Protein AF-A0A0R1K693-F1 (afdb_monomer)

pLDDT: mean 78.51, std 21.79, range [21.73, 98.44]

InterPro domains:
  IPR001525 C-5 cytosine methyltransferase [PF00145] (1-190)
  IPR001525 C-5 cytosine methyltransferase [PR00105] (2-18)
  IPR001525 C-5 cytosine methyltransferase [PR00105] (108-122)
  IPR001525 C-5 cytosine methyltransferase [PR00105] (150-163)
  IPR001525 C-5 cytosine methyltransferase [PS51679] (1-258)
  IPR001525 C-5 cytosine methyltransferase [TIGR00675] (5-199)
  IPR018117 DNA methylase, C-5 cytosine-specific, active site [PS00094] (70-82)
  IPR029063 S-adenosyl-L-methionine-dependent methyltransferase superfamily [G3DSA:3.40.50.150] (1-200)
  IPR029063 S-adenosyl-L-methionine-dependent methyltransferase superfamily [G3DSA:3.40.50.150] (249-415)
  IPR029063 S-adenosyl-L-methionine-dependent methyltransferase superfamily [SSF53335] (1-253)
  IPR029063 S-adenosyl-L-methionine-dependent methyltransferase superfamily [SSF53335] (250-417)
  IPR050750 Cytosine-specific C5-methyltransferase [PTHR46098] (3-169)

Foldseek 3Di:
DEEEEECCLLNLQVVLCVVLVYHHQEYEHADPQSVVNCCQPVPPRYYHYDLLPDDQVSCVVSVHHLQPHQEYEYAQDDDPPDPPDDDDPDPDPRRCLVSSLVRCLRSVHQKYKYKYQPCCVVPCVVVSCVSCVVSQKDKDKDWFFPVLLPDPGGRTMIMIMIGNLDRDDPDDDDDDDDDDDDDDDDDDDDDDDPPDCPVLVVVSVVPNDDDPDDPDPDDDPDRPHDPDPSVVVSVVSRDNSSRCNSVSNVVVVVVVLVVLVLQAQEEEQDCFQVPVDPPSPPSNYFYEHLDADWDQDPVRDIGGDDGPDHDQLLDDSAAFASHQEYEAQAAAAQDDDCNDPSCNRHNHADPVCNLVSLQSNLVSRLRNHHAFRKYKYKYAPPPPHVVVVCVSNVDAFPDWDDPDRIIIGMHTRHDPPD

Nearest PDB structures (foldseek):
  3ubt-assembly3_B  TM=8.313E-01  e=1.968E-13  Haemophilus aegyptius
  4h0n-assembly4_D  TM=7.756E-01  e=4.063E-13  Spodoptera frugiperda
  6w8w-assembly1_B  TM=8.289E-01  e=5.752E-11  Mus musculus
  3qv2-assembly1_A  TM=6.532E-01  e=7.271E-10  Entamoeba histolytica
  7wmc-assembly1_A  TM=5.570E-01  e=5.760E-03  Homo sapiens

Sequence (418 aa):
MNSLELFAGIGGIALAEQMAGINVIALSEMAEFPVKVLKKNFKGVPILPDVTKIDKESLRKVGVDPESIDIISGGFPCQPFSIAGKQKGTEDDRDLWPEMFRIIKEIRPDWVVGENVANFANMELDRTLSDLESIGYEARTFILPALAIGTLHKRQRTFIVANSNRKRWGGVDQGCEERCIGEFTQSFENETRQTRWNDANDILSSGARVLASSSSRIQRNDNGLSEGVDRLKALGNAVVPQQVLPIFELIVEIENVDSKENEKTILDVCCGSRMFWYDKNNKDTLFIDNRKLETTLSDGRRLIVNPNRLADFRHLPFRDESFYMVVFDPPHLINAGSNSWLAQKYGVLDEDTWKQDLKSGFDECMRVLKPHGTLIFKWNTEQISMAKIWKVFCQEPLFGDGRSKTRWSVFMKEKNDD

Radius of gyration: 26.68 Å; Cα contacts (8 Å, |Δi|>4): 659; chains: 1; bounding box: 69×46×74 Å

Secondary structure (DSSP, 8-state):
-EEEEES-TTTHHHHHHHHTT-EEEEEE---HHHHHHHHHHSTT--EE--GGG--HHHHHHTT--GGG--EEEE-PPPP---TTS----S--TT--HHHHHHHHHHH--SEEEEEEEGGGGGTTHHHHHHHHHHTT-EEEEEEEEGGGGT-SS--EEEEEEEE-SS---SS--------------S--------SSSSHHHHHTTTS--S------------S-S--SHHHHHHHHHS--HHHHHHHHHHHHHHHHHHHHHHT--EEETT-TT-TT-SSTT-TTEEEEES--EEEE-TTS-EEEE--SEE-BTTB-SS-TT-EEEEEE-----SS--TTSHHHHHH----TTTHHHHHHHHHHHHHHHEEEEEEEEEEEETTTS-HHHHHHHHT---SEE-SSSSEEEEEEEPPP---

Solvent-accessible surface area (backbone atoms only — not comparable to full-atom values): 24390 Å² total; per-residue (Å²): 101,27,28,35,32,37,54,30,51,58,35,20,60,56,52,17,35,47,74,46,66,33,42,66,59,33,36,20,40,67,54,67,69,31,44,56,48,32,59,70,73,44,70,91,43,48,73,43,53,53,64,89,71,59,50,64,64,56,36,46,75,68,73,34,61,50,90,60,35,37,29,41,34,28,53,52,60,74,66,87,80,45,98,85,52,84,89,72,68,101,79,51,100,58,60,47,59,65,46,55,50,51,44,45,71,72,51,55,35,42,31,39,40,40,37,40,56,51,69,41,72,82,69,56,39,66,59,54,48,50,54,43,41,76,75,51,26,56,68,52,76,47,79,50,38,33,39,81,67,74,44,101,47,60,66,55,28,30,37,40,42,29,35,37,89,52,78,79,77,87,73,87,83,88,87,82,83,90,87,79,91,78,88,86,81,87,86,82,82,86,80,87,91,86,82,86,64,71,65,60,64,60,52,68,72,68,69,77,78,79,84,95,79,77,90,69,93,67,91,86,83,88,80,88,69,78,84,51,71,68,43,56,52,47,63,72,69,38,56,60,30,78,68,53,25,67,59,43,41,49,52,51,50,52,53,52,52,52,49,64,54,64,69,20,43,28,37,27,45,38,32,48,67,35,78,91,42,92,60,74,76,46,84,47,48,42,37,18,16,75,57,74,49,78,49,70,44,99,87,70,50,77,49,53,24,74,44,81,42,82,39,46,44,61,60,57,96,63,54,69,48,58,18,51,34,35,38,41,46,63,48,62,31,62,88,58,60,82,87,34,73,62,25,71,60,47,37,67,34,53,83,88,47,40,61,59,48,52,30,38,24,50,51,39,53,53,44,26,28,22,72,67,11,38,38,42,38,43,48,48,40,88,83,50,50,62,77,58,50,37,65,54,63,74,52,79,60,81,50,64,56,86,84,58,61,69,26,43,34,32,37,66,35,71,67,82,89,123

Organism: NCBI:txid1423775

Structure (mmCIF, N/CA/C/O backbone):
data_AF-A0A0R1K693-F1
#
_entry.id   AF-A0A0R1K693-F1
#
loop_
_atom_site.group_PDB
_atom_site.id
_atom_site.type_symbol
_atom_site.label_atom_id
_atom_site.label_alt_id
_atom_site.label_comp_id
_atom_site.label_asym_id
_atom_site.label_entity_id
_atom_site.label_seq_id
_atom_site.pdbx_PDB_ins_code
_atom_site.Cartn_x
_atom_site.Cartn_y
_atom_site.Cartn_z
_atom_site.occupancy
_atom_site.B_iso_or_equiv
_atom_site.auth_seq_id
_atom_site.auth_comp_id
_atom_site.auth_asym_id
_atom_site.auth_atom_id
_atom_site.pdbx_PDB_model_num
ATOM 1 N N . MET A 1 1 ? 3.672 -10.211 -6.442 1.00 92.88 1 MET A N 1
ATOM 2 C CA . MET A 1 1 ? 3.387 -9.018 -7.257 1.00 92.88 1 MET A CA 1
ATOM 3 C C . MET A 1 1 ? 3.912 -9.250 -8.662 1.00 92.88 1 MET A C 1
ATOM 5 O O . MET A 1 1 ? 4.966 -9.876 -8.777 1.00 92.88 1 MET A O 1
ATOM 9 N N . ASN A 1 2 ? 3.219 -8.769 -9.692 1.00 97.50 2 ASN A N 1
ATOM 10 C CA . ASN A 1 2 ? 3.660 -8.820 -11.085 1.00 97.50 2 ASN A CA 1
ATOM 11 C C . ASN A 1 2 ? 4.002 -7.423 -11.629 1.00 97.50 2 ASN A C 1
ATOM 13 O O . ASN A 1 2 ? 3.281 -6.466 -11.338 1.00 97.50 2 ASN A O 1
ATOM 17 N N . SER A 1 3 ? 5.045 -7.306 -12.455 1.00 98.31 3 SER A N 1
ATOM 18 C CA . SER A 1 3 ? 5.484 -6.031 -13.041 1.00 98.31 3 SER A CA 1
ATOM 19 C C . SER A 1 3 ? 5.513 -6.010 -14.574 1.00 98.31 3 SER A C 1
ATOM 21 O O . SER A 1 3 ? 5.766 -7.022 -15.237 1.00 98.31 3 SER A O 1
ATOM 23 N N . LEU A 1 4 ? 5.271 -4.815 -15.120 1.00 98.31 4 LEU A N 1
ATOM 24 C CA . LEU A 1 4 ? 5.517 -4.426 -16.509 1.00 98.31 4 LEU A CA 1
ATOM 25 C C . LEU A 1 4 ? 6.572 -3.304 -16.526 1.00 98.31 4 LEU A C 1
ATOM 27 O O . LEU A 1 4 ? 6.279 -2.189 -16.093 1.00 98.31 4 LEU A O 1
ATOM 31 N N . GLU A 1 5 ? 7.771 -3.579 -17.052 1.00 97.88 5 GLU A N 1
ATOM 32 C CA . GLU A 1 5 ? 8.812 -2.551 -17.247 1.00 97.88 5 GLU A CA 1
ATOM 33 C C . GLU A 1 5 ? 8.681 -1.934 -18.648 1.00 97.88 5 GLU A C 1
ATOM 35 O O . GLU A 1 5 ? 8.825 -2.613 -19.670 1.00 97.88 5 GLU A O 1
ATOM 40 N N . LEU A 1 6 ? 8.435 -0.629 -18.703 1.00 97.00 6 LEU A N 1
ATOM 41 C CA . LEU A 1 6 ? 8.480 0.190 -19.908 1.00 97.00 6 LEU A CA 1
ATOM 42 C C . LEU A 1 6 ? 9.874 0.799 -20.084 1.00 97.00 6 LEU A C 1
ATOM 44 O O . LEU A 1 6 ? 10.553 1.107 -19.106 1.00 97.00 6 LEU A O 1
ATOM 48 N N . PHE A 1 7 ? 10.294 1.023 -21.333 1.00 94.44 7 PHE A N 1
ATOM 49 C CA . PHE A 1 7 ? 11.625 1.573 -21.645 1.00 94.44 7 PHE A CA 1
ATOM 50 C C . PHE A 1 7 ? 12.757 0.748 -21.011 1.00 94.44 7 PHE A C 1
ATOM 52 O O . PHE A 1 7 ? 13.697 1.292 -20.427 1.00 94.44 7 PHE A O 1
ATOM 59 N N . ALA A 1 8 ? 12.644 -0.580 -21.093 1.00 94.31 8 ALA A N 1
ATOM 60 C CA . ALA A 1 8 ? 13.423 -1.496 -20.266 1.00 94.31 8 ALA A CA 1
ATOM 61 C C . ALA A 1 8 ? 14.941 -1.412 -20.505 1.00 94.31 8 ALA A C 1
ATOM 63 O O . ALA A 1 8 ? 15.753 -1.819 -19.666 1.00 94.31 8 ALA A O 1
ATOM 64 N N . GLY A 1 9 ? 15.374 -0.915 -21.666 1.00 92.81 9 GLY A N 1
ATOM 65 C CA . GLY A 1 9 ? 16.767 -0.943 -22.066 1.00 92.81 9 GLY A CA 1
ATOM 66 C C . GLY A 1 9 ? 17.288 -2.373 -21.990 1.00 92.81 9 GLY A C 1
ATOM 67 O O . GLY A 1 9 ? 16.773 -3.286 -22.631 1.00 92.81 9 GLY A O 1
ATOM 68 N N . ILE A 1 10 ? 18.338 -2.581 -21.198 1.00 94.00 10 ILE A N 1
ATOM 69 C CA . ILE A 1 10 ? 18.919 -3.915 -20.973 1.00 94.00 10 ILE A CA 1
ATOM 70 C C . ILE A 1 10 ? 18.343 -4.644 -19.746 1.00 94.00 10 ILE A C 1
ATOM 72 O O . ILE A 1 10 ? 18.900 -5.670 -19.356 1.00 94.00 10 ILE A O 1
ATOM 76 N N . GLY A 1 11 ? 17.255 -4.138 -19.156 1.00 94.69 11 GLY A N 1
ATOM 77 C CA . GLY A 1 11 ? 16.524 -4.747 -18.038 1.00 94.69 11 GLY A CA 1
ATOM 78 C C . GLY A 1 11 ? 17.131 -4.426 -16.677 1.00 94.69 11 GLY A C 1
ATOM 79 O O . GLY A 1 11 ? 17.268 -5.304 -15.827 1.00 94.69 11 GLY A O 1
ATOM 80 N N . GLY A 1 12 ? 17.584 -3.183 -16.491 1.00 94.75 12 GLY A N 1
ATOM 81 C CA . GLY A 1 12 ? 18.197 -2.749 -15.234 1.00 94.75 12 GLY A CA 1
ATOM 82 C C . GLY A 1 12 ? 17.194 -2.712 -14.080 1.00 94.75 12 GLY A C 1
ATOM 83 O O . GLY A 1 12 ? 17.518 -3.163 -12.980 1.00 94.75 12 GLY A O 1
ATOM 84 N N . ILE A 1 13 ? 15.978 -2.218 -14.342 1.00 96.31 13 ILE A N 1
ATOM 85 C CA . ILE A 1 13 ? 14.901 -2.177 -13.350 1.00 96.31 13 ILE A CA 1
ATOM 86 C C . ILE A 1 13 ? 14.315 -3.583 -13.178 1.00 96.31 13 ILE A C 1
ATOM 88 O O . ILE A 1 13 ? 14.262 -4.048 -12.044 1.00 96.31 13 ILE A O 1
ATOM 92 N N . ALA A 1 14 ? 14.015 -4.319 -14.258 1.00 97.31 14 ALA A N 1
ATOM 93 C CA . ALA A 1 14 ? 13.520 -5.697 -14.148 1.00 97.31 14 ALA A CA 1
ATOM 94 C C . ALA A 1 14 ? 14.451 -6.626 -13.363 1.00 97.31 14 ALA A C 1
ATOM 96 O O . ALA A 1 14 ? 13.984 -7.489 -12.621 1.00 97.31 14 ALA A O 1
ATOM 97 N N . LEU A 1 15 ? 15.774 -6.469 -13.483 1.00 96.69 15 LEU A N 1
ATOM 98 C CA . LEU A 1 15 ? 16.701 -7.256 -12.671 1.00 96.69 15 LEU A CA 1
ATOM 99 C C . LEU A 1 15 ? 16.552 -6.934 -11.175 1.00 96.69 15 LEU A C 1
ATOM 101 O O . LEU A 1 15 ? 16.580 -7.847 -10.353 1.00 96.69 15 LEU A O 1
ATOM 105 N N . ALA A 1 16 ? 16.372 -5.661 -10.817 1.00 96.31 16 ALA A N 1
ATOM 106 C CA . ALA A 1 16 ? 16.121 -5.260 -9.435 1.00 96.31 16 ALA A CA 1
ATOM 107 C C . ALA A 1 16 ? 14.764 -5.775 -8.924 1.00 96.31 16 ALA A C 1
ATOM 109 O O . ALA A 1 16 ? 14.682 -6.263 -7.801 1.00 96.31 16 ALA A O 1
ATOM 110 N N . GLU A 1 17 ? 13.726 -5.742 -9.759 1.00 97.81 17 GLU A N 1
ATOM 111 C CA . GLU A 1 17 ? 12.410 -6.310 -9.448 1.00 97.81 17 GLU A CA 1
ATOM 112 C C . GLU A 1 17 ? 12.507 -7.816 -9.156 1.00 97.81 17 GLU A C 1
ATOM 114 O O . GLU A 1 17 ? 12.043 -8.274 -8.111 1.00 97.81 17 GLU A O 1
ATOM 119 N N . GLN A 1 18 ? 13.194 -8.584 -10.011 1.00 96.88 18 GLN A N 1
ATOM 120 C CA . GLN A 1 18 ? 13.424 -10.016 -9.780 1.00 96.88 18 GLN A CA 1
ATOM 121 C C . GLN A 1 18 ? 14.198 -10.284 -8.484 1.00 96.88 18 GLN A C 1
ATOM 123 O O . GLN A 1 18 ? 13.872 -11.221 -7.756 1.00 96.88 18 GLN A O 1
ATOM 128 N N . MET A 1 19 ? 15.212 -9.466 -8.178 1.00 95.75 19 MET A N 1
ATOM 129 C CA . MET A 1 19 ? 15.978 -9.567 -6.930 1.00 95.75 19 MET A CA 1
ATOM 130 C C . MET A 1 19 ? 15.112 -9.306 -5.688 1.00 95.75 19 MET A C 1
ATOM 132 O O . MET A 1 19 ? 15.318 -9.965 -4.673 1.00 95.75 19 MET A O 1
ATOM 136 N N . ALA A 1 20 ? 14.124 -8.411 -5.783 1.00 96.00 20 ALA A N 1
ATOM 137 C CA . ALA A 1 20 ? 13.140 -8.144 -4.730 1.00 96.00 20 ALA A CA 1
ATOM 138 C C . ALA A 1 20 ? 12.015 -9.201 -4.650 1.00 96.00 20 ALA A C 1
ATOM 140 O O . ALA A 1 20 ? 11.130 -9.101 -3.801 1.00 96.00 20 ALA A O 1
ATOM 141 N N . GLY A 1 21 ? 12.021 -10.218 -5.521 1.00 96.38 21 GLY A N 1
ATOM 142 C CA . GLY A 1 21 ? 10.988 -11.258 -5.570 1.00 96.38 21 GLY A CA 1
ATOM 143 C C . GLY A 1 21 ? 9.722 -10.866 -6.343 1.00 96.38 21 GLY A C 1
ATOM 144 O O . GLY A 1 21 ? 8.699 -11.543 -6.222 1.00 96.38 21 GLY A O 1
ATOM 145 N N . ILE A 1 22 ? 9.768 -9.795 -7.138 1.00 97.88 22 ILE A N 1
ATOM 146 C CA . ILE A 1 22 ? 8.680 -9.381 -8.031 1.00 97.88 22 ILE A CA 1
ATOM 147 C C . ILE A 1 22 ? 8.770 -10.180 -9.335 1.00 97.88 22 ILE A C 1
ATOM 149 O O . ILE A 1 22 ? 9.846 -10.393 -9.899 1.00 97.88 22 ILE A O 1
ATOM 153 N N . ASN A 1 23 ? 7.619 -10.636 -9.823 1.00 97.88 23 ASN A N 1
ATOM 154 C CA . ASN A 1 23 ? 7.526 -11.402 -11.055 1.00 97.88 23 ASN A CA 1
ATOM 155 C C . ASN A 1 23 ? 7.405 -10.465 -12.265 1.00 97.88 23 ASN A C 1
ATOM 157 O O . ASN A 1 23 ? 6.356 -9.868 -12.490 1.00 97.88 23 ASN A O 1
ATOM 161 N N . VAL A 1 24 ? 8.465 -10.355 -13.062 1.00 98.19 24 VAL A N 1
ATOM 162 C CA . VAL A 1 24 ? 8.462 -9.544 -14.288 1.00 98.19 24 VAL A CA 1
ATOM 163 C C . VAL A 1 24 ? 7.708 -10.287 -15.387 1.00 98.19 24 VAL A C 1
ATOM 165 O O . VAL A 1 24 ? 8.213 -11.270 -15.932 1.00 98.19 24 VAL A O 1
ATOM 168 N N . ILE A 1 25 ? 6.496 -9.829 -15.711 1.00 98.06 25 ILE A N 1
ATOM 169 C CA . ILE A 1 25 ? 5.590 -10.526 -16.640 1.00 98.06 25 ILE A CA 1
ATOM 170 C C . ILE A 1 25 ? 5.601 -9.953 -18.053 1.00 98.06 25 ILE A C 1
ATOM 172 O O . ILE A 1 25 ? 5.161 -10.630 -18.979 1.00 98.06 25 ILE A O 1
ATOM 176 N N . ALA A 1 26 ? 6.121 -8.742 -18.242 1.00 98.06 26 ALA A N 1
ATOM 177 C CA . ALA A 1 26 ? 6.324 -8.146 -19.555 1.00 98.06 26 ALA A CA 1
ATOM 178 C C . ALA A 1 26 ? 7.388 -7.046 -19.518 1.00 98.06 26 ALA A C 1
ATOM 180 O O . ALA A 1 26 ? 7.584 -6.377 -18.505 1.00 98.06 26 ALA A O 1
ATOM 181 N N . LEU A 1 27 ? 8.045 -6.845 -20.658 1.00 98.19 27 LEU A N 1
ATOM 182 C CA . LEU A 1 27 ? 9.027 -5.786 -20.885 1.00 98.19 27 LEU A CA 1
ATOM 183 C C . LEU A 1 27 ? 8.667 -5.035 -22.168 1.00 98.19 27 LEU A C 1
ATOM 185 O O . LEU A 1 27 ? 8.216 -5.666 -23.120 1.00 98.19 27 LEU A O 1
ATOM 189 N N . SER A 1 28 ? 8.917 -3.731 -22.252 1.00 96.94 28 SER A N 1
ATOM 190 C CA . SER A 1 28 ? 8.807 -2.959 -23.497 1.00 96.94 28 SER A CA 1
ATOM 191 C C . SER A 1 28 ? 10.131 -2.295 -23.850 1.00 96.94 28 SER A C 1
ATOM 193 O O . SER A 1 28 ? 10.695 -1.546 -23.052 1.00 96.94 28 SER A O 1
ATOM 195 N N . GLU A 1 29 ? 10.629 -2.572 -25.057 1.00 94.88 29 GLU A N 1
ATOM 196 C CA . GLU A 1 29 ? 11.851 -1.968 -25.585 1.00 94.88 29 GLU A CA 1
ATOM 197 C C . GLU A 1 29 ? 11.845 -1.962 -27.120 1.00 94.88 29 GLU A C 1
ATOM 199 O O . GLU A 1 29 ? 11.574 -2.975 -27.768 1.00 94.88 29 GLU A O 1
ATOM 204 N N . MET A 1 30 ? 12.172 -0.813 -27.713 1.00 91.50 30 MET A N 1
ATOM 205 C CA . MET A 1 30 ? 12.154 -0.616 -29.165 1.00 91.50 30 MET A CA 1
ATOM 206 C C . MET A 1 30 ? 13.531 -0.849 -29.806 1.00 91.50 30 MET A C 1
ATOM 208 O O . MET A 1 30 ? 13.621 -1.262 -30.963 1.00 91.50 30 MET A O 1
ATOM 212 N N . ALA A 1 31 ? 14.618 -0.582 -29.081 1.00 89.06 31 ALA A N 1
ATOM 213 C CA . ALA A 1 31 ? 15.971 -0.665 -29.601 1.00 89.06 31 ALA A CA 1
ATOM 214 C C . ALA A 1 31 ? 16.421 -2.124 -29.784 1.00 89.06 31 ALA A C 1
ATOM 216 O O . ALA A 1 31 ? 16.400 -2.944 -28.865 1.00 89.06 31 ALA A O 1
ATOM 217 N N . GLU A 1 32 ? 16.920 -2.434 -30.982 1.00 90.56 32 GLU A N 1
ATOM 218 C CA . GLU A 1 32 ? 17.235 -3.808 -31.385 1.00 90.56 32 GLU A CA 1
ATOM 219 C C . GLU A 1 32 ? 18.303 -4.471 -30.497 1.00 90.56 32 GLU A C 1
ATOM 221 O O . GLU A 1 32 ? 18.179 -5.643 -30.131 1.00 90.56 32 GLU A O 1
ATOM 226 N N . PHE A 1 33 ? 19.364 -3.739 -30.139 1.00 90.25 33 PHE A N 1
ATOM 227 C CA . PHE A 1 33 ? 20.439 -4.292 -29.313 1.00 90.25 33 PHE A CA 1
ATOM 228 C C . PHE A 1 33 ? 19.965 -4.616 -27.886 1.00 90.25 33 PHE A C 1
ATOM 230 O O . PHE A 1 33 ? 20.142 -5.764 -27.469 1.00 90.25 33 PHE A O 1
ATOM 237 N N . PRO A 1 34 ? 19.329 -3.690 -27.142 1.00 91.81 34 PRO A N 1
ATOM 238 C CA . PRO A 1 34 ? 18.773 -4.018 -25.836 1.00 91.81 34 PRO A CA 1
ATOM 239 C C . PRO A 1 34 ? 17.745 -5.161 -25.871 1.00 91.81 34 PRO A C 1
ATOM 241 O O . PRO A 1 34 ? 17.861 -6.078 -25.062 1.00 91.81 34 PRO A O 1
ATOM 244 N N . VAL A 1 35 ? 16.866 -5.239 -26.883 1.00 93.62 35 VAL A N 1
ATOM 245 C CA . VAL A 1 35 ? 15.956 -6.392 -27.066 1.00 93.62 35 VAL A CA 1
ATOM 246 C C . VAL A 1 35 ? 16.711 -7.728 -27.145 1.00 93.62 35 VAL A C 1
ATOM 248 O O . VAL A 1 35 ? 16.266 -8.721 -26.567 1.00 93.62 35 VAL A O 1
ATOM 251 N N . LYS A 1 36 ? 17.869 -7.791 -27.821 1.00 92.81 36 LYS A N 1
ATOM 252 C CA . LYS A 1 36 ? 18.702 -9.014 -27.857 1.00 92.81 36 LYS A CA 1
ATOM 253 C C . LYS A 1 36 ? 19.227 -9.388 -26.468 1.00 92.81 36 LYS A C 1
ATOM 255 O O . LYS A 1 36 ? 19.276 -10.572 -26.135 1.00 92.81 36 LYS A O 1
ATOM 260 N N . VAL A 1 37 ? 19.599 -8.396 -25.656 1.00 93.06 37 VAL A N 1
ATOM 261 C CA . VAL A 1 37 ? 20.030 -8.602 -24.264 1.00 93.06 37 VAL A CA 1
ATOM 262 C C . VAL A 1 37 ? 18.865 -9.102 -23.410 1.00 93.06 37 VAL A C 1
ATOM 264 O O . VAL A 1 37 ? 19.030 -10.076 -22.675 1.00 93.06 37 VAL A O 1
ATOM 267 N N . LEU A 1 38 ? 17.684 -8.499 -23.552 1.00 95.38 38 LEU A N 1
ATOM 268 C CA . LEU A 1 38 ? 16.484 -8.898 -22.822 1.00 95.38 38 LEU A CA 1
ATOM 269 C C . LEU A 1 38 ? 16.083 -10.340 -23.147 1.00 95.38 38 LEU A C 1
ATOM 271 O O . LEU A 1 38 ? 15.977 -11.156 -22.238 1.00 95.38 38 LEU A O 1
ATOM 275 N N . LYS A 1 39 ? 15.990 -10.707 -24.435 1.00 94.88 39 LYS A N 1
ATOM 276 C CA . LYS A 1 39 ? 15.658 -12.081 -24.875 1.00 94.88 39 LYS A CA 1
ATOM 277 C C . LYS A 1 39 ? 16.594 -13.139 -24.298 1.00 94.88 39 LYS A C 1
ATOM 279 O O . LYS A 1 39 ? 16.192 -14.279 -24.070 1.00 94.88 39 LYS A O 1
ATOM 284 N N . LYS A 1 40 ? 17.861 -12.777 -24.099 1.00 93.56 40 LYS A N 1
ATOM 285 C CA . LYS A 1 40 ? 18.870 -13.679 -23.551 1.00 93.56 40 LYS A CA 1
ATOM 286 C C . LYS A 1 40 ? 18.700 -13.898 -22.045 1.00 93.56 40 LYS A C 1
ATOM 288 O O . LYS A 1 40 ? 18.871 -15.032 -21.596 1.00 93.56 40 LYS A O 1
ATOM 293 N N . ASN A 1 41 ? 18.415 -12.834 -21.292 1.00 92.69 41 ASN A N 1
ATOM 294 C CA . ASN A 1 41 ? 18.421 -12.851 -19.825 1.00 92.69 41 ASN A CA 1
ATOM 295 C C . ASN A 1 41 ? 17.030 -13.090 -19.209 1.00 92.69 41 ASN A C 1
ATOM 297 O O . ASN A 1 41 ? 16.938 -13.766 -18.192 1.00 92.69 41 ASN A O 1
ATOM 301 N N . PHE A 1 42 ? 15.957 -12.631 -19.855 1.00 95.12 42 PHE A N 1
ATOM 302 C CA . PHE A 1 42 ? 14.566 -12.750 -19.401 1.00 95.12 42 PHE A CA 1
ATOM 303 C C . PHE A 1 42 ? 13.806 -13.764 -20.265 1.00 95.12 42 PHE A C 1
ATOM 305 O O . PHE A 1 42 ? 12.879 -13.443 -21.008 1.00 95.12 42 PHE A O 1
ATOM 312 N N . LYS A 1 43 ? 14.256 -15.023 -20.229 1.00 93.06 43 LYS A N 1
ATOM 313 C CA . LYS A 1 43 ? 13.670 -16.098 -21.044 1.00 93.06 43 LYS A CA 1
ATOM 314 C C . LYS A 1 43 ? 12.215 -16.347 -20.646 1.00 93.06 43 LYS A C 1
ATOM 316 O O . LYS A 1 43 ? 11.929 -16.563 -19.476 1.00 93.06 43 LYS A O 1
ATOM 321 N N . GLY A 1 44 ? 11.327 -16.385 -21.636 1.00 91.50 44 GLY A N 1
ATOM 322 C CA . GLY A 1 44 ? 9.896 -16.623 -21.425 1.00 91.50 44 GLY A CA 1
ATOM 323 C C . GLY A 1 44 ? 9.091 -15.371 -21.069 1.00 91.50 44 GLY A C 1
ATOM 324 O O . GLY A 1 44 ? 7.869 -15.444 -21.081 1.00 91.50 44 GLY A O 1
ATOM 325 N N . VAL A 1 45 ? 9.745 -14.230 -20.829 1.00 97.12 45 VAL A N 1
ATOM 326 C CA . VAL A 1 45 ? 9.060 -12.948 -20.630 1.00 97.12 45 VAL A CA 1
ATOM 327 C C . VAL A 1 45 ? 8.772 -12.322 -22.003 1.00 97.12 45 VAL A C 1
ATOM 329 O O . VAL A 1 45 ? 9.704 -12.170 -22.804 1.00 97.12 45 VAL A O 1
ATOM 332 N N . PRO A 1 46 ? 7.513 -11.976 -22.328 1.00 97.12 46 PRO A N 1
ATOM 333 C CA . PRO A 1 46 ? 7.189 -11.285 -23.567 1.00 97.12 46 PRO A CA 1
ATOM 334 C C . PRO A 1 46 ? 7.832 -9.894 -23.600 1.00 97.12 46 PRO A C 1
ATOM 336 O O . PRO A 1 46 ? 7.768 -9.132 -22.636 1.00 97.12 46 PRO A O 1
ATOM 339 N N . ILE A 1 47 ? 8.443 -9.566 -24.741 1.00 97.12 47 ILE A N 1
ATOM 340 C CA . ILE A 1 47 ? 9.045 -8.254 -24.998 1.00 97.12 47 ILE A CA 1
ATOM 341 C C . ILE A 1 47 ? 8.185 -7.549 -26.041 1.00 97.12 47 ILE A C 1
ATOM 343 O O . ILE A 1 47 ? 8.194 -7.919 -27.219 1.00 97.12 47 ILE A O 1
ATOM 347 N N . LEU A 1 48 ? 7.417 -6.568 -25.582 1.00 95.25 48 LEU A N 1
ATOM 348 C CA . LEU A 1 48 ? 6.594 -5.695 -26.399 1.00 95.25 48 LEU A CA 1
ATOM 349 C C . LEU A 1 48 ? 7.468 -4.650 -27.116 1.00 95.25 48 LEU A C 1
ATOM 351 O O . LEU A 1 48 ? 8.544 -4.291 -26.628 1.00 95.25 48 LEU A O 1
ATOM 355 N N . PRO A 1 49 ? 7.024 -4.173 -28.290 1.00 87.94 49 PRO A N 1
ATOM 356 C CA . PRO A 1 49 ? 7.725 -3.138 -29.039 1.00 87.94 49 PRO A CA 1
ATOM 357 C C . PRO A 1 49 ? 7.499 -1.757 -28.393 1.00 87.94 49 PRO A C 1
ATOM 359 O O . PRO A 1 49 ? 7.238 -1.643 -27.197 1.00 87.94 49 PRO A O 1
ATOM 362 N N . ASP A 1 50 ? 7.628 -0.710 -29.204 1.00 90.12 50 ASP A N 1
ATOM 363 C CA . ASP A 1 50 ? 7.334 0.689 -28.891 1.00 90.12 50 ASP A CA 1
ATOM 364 C C . ASP A 1 50 ? 6.124 0.881 -27.954 1.00 90.12 50 ASP A C 1
ATOM 366 O O . ASP A 1 50 ? 5.033 0.363 -28.214 1.00 90.12 50 ASP A O 1
ATOM 370 N N . VAL A 1 51 ? 6.332 1.660 -26.888 1.00 92.19 51 VAL A N 1
ATOM 371 C CA . VAL A 1 51 ? 5.330 1.980 -25.860 1.00 92.19 51 VAL A CA 1
ATOM 372 C C . VAL A 1 51 ? 4.067 2.622 -26.436 1.00 92.19 51 VAL A C 1
ATOM 374 O O . VAL A 1 51 ? 2.979 2.383 -25.918 1.00 92.19 51 VAL A O 1
ATOM 377 N N . THR A 1 52 ? 4.174 3.350 -27.553 1.00 91.56 52 THR A N 1
ATOM 378 C CA . THR A 1 52 ? 3.030 3.976 -28.249 1.00 91.56 52 THR A CA 1
ATOM 379 C C . THR A 1 52 ? 2.013 2.952 -28.759 1.00 91.56 52 THR A C 1
ATOM 381 O O . THR A 1 52 ? 0.869 3.291 -29.050 1.00 91.56 52 THR A O 1
ATOM 384 N N . LYS A 1 53 ? 2.417 1.681 -28.872 1.00 93.00 53 LYS A N 1
ATOM 385 C CA . LYS A 1 53 ? 1.591 0.570 -29.368 1.00 93.00 53 LYS A CA 1
ATOM 386 C C . LYS A 1 53 ? 1.085 -0.340 -28.254 1.00 93.00 53 LYS A C 1
ATOM 388 O O . LYS A 1 53 ? 0.502 -1.381 -28.552 1.00 93.00 53 LYS A O 1
ATOM 393 N N . ILE A 1 54 ? 1.363 0.003 -26.997 1.00 93.81 54 ILE A N 1
ATOM 394 C CA . ILE A 1 54 ? 0.954 -0.795 -25.846 1.00 93.81 54 ILE A CA 1
ATOM 395 C C . ILE A 1 54 ? -0.404 -0.315 -25.349 1.00 93.81 54 ILE A C 1
ATOM 397 O O . ILE A 1 54 ? -0.591 0.852 -25.009 1.00 93.81 54 ILE A O 1
ATOM 401 N N . ASP A 1 55 ? -1.326 -1.263 -25.294 1.00 93.75 55 ASP A N 1
ATOM 402 C CA . ASP A 1 55 ? -2.672 -1.183 -24.732 1.00 93.75 55 ASP A CA 1
ATOM 403 C C . ASP A 1 55 ? -3.044 -2.534 -24.079 1.00 93.75 55 ASP A C 1
ATOM 405 O O . ASP A 1 55 ? -2.290 -3.518 -24.158 1.00 93.75 55 ASP A O 1
ATOM 409 N N . LYS A 1 56 ? -4.218 -2.621 -23.446 1.00 94.00 56 LYS A N 1
ATOM 410 C CA . LYS A 1 56 ? -4.706 -3.870 -22.834 1.00 94.00 56 LYS A CA 1
ATOM 411 C C . LYS A 1 56 ? -4.793 -5.039 -23.816 1.00 94.00 56 LYS A C 1
ATOM 413 O O . LYS A 1 56 ? -4.537 -6.181 -23.431 1.00 94.00 56 LYS A O 1
ATOM 418 N N . GLU A 1 57 ? -5.160 -4.797 -25.071 1.00 94.31 57 GLU A N 1
ATOM 419 C CA . GLU A 1 57 ? -5.283 -5.867 -26.063 1.00 94.31 57 GLU A CA 1
ATOM 420 C C . GLU A 1 57 ? -3.925 -6.445 -26.457 1.00 94.31 57 GLU A C 1
ATOM 422 O O . GLU A 1 57 ? -3.781 -7.659 -26.597 1.00 94.31 57 GLU A O 1
ATOM 427 N N . SER A 1 58 ? -2.921 -5.590 -26.634 1.00 94.69 58 SER A N 1
ATOM 428 C CA . SER A 1 58 ? -1.553 -5.966 -26.971 1.00 94.69 58 SER A CA 1
ATOM 429 C C . SER A 1 58 ? -0.933 -6.851 -25.887 1.00 94.69 58 SER A C 1
ATOM 431 O O . SER A 1 58 ? -0.297 -7.853 -26.214 1.00 94.69 58 SER A O 1
ATOM 433 N N . LEU A 1 59 ? -1.207 -6.553 -24.611 1.00 95.88 59 LEU A N 1
ATOM 434 C CA . LEU A 1 59 ? -0.799 -7.362 -23.463 1.00 95.88 59 LEU A CA 1
ATOM 435 C C . LEU A 1 59 ? -1.495 -8.728 -23.471 1.00 95.88 59 LEU A C 1
ATOM 437 O O . LEU A 1 59 ? -0.833 -9.766 -23.400 1.00 95.88 59 LEU A O 1
ATOM 441 N N . ARG A 1 60 ? -2.815 -8.755 -23.687 1.00 96.31 60 ARG A N 1
ATOM 442 C CA . ARG A 1 60 ? -3.575 -10.014 -23.783 1.00 96.31 60 ARG A CA 1
ATOM 443 C C . ARG A 1 60 ? -3.095 -10.896 -24.936 1.00 96.31 60 ARG A C 1
ATOM 445 O O . ARG A 1 60 ? -2.990 -12.109 -24.769 1.00 96.31 60 ARG A O 1
ATOM 452 N N . LYS A 1 61 ? -2.736 -10.307 -26.085 1.00 96.38 61 LYS A N 1
ATOM 453 C CA . LYS A 1 61 ? -2.186 -11.030 -27.252 1.00 96.38 61 LYS A CA 1
ATOM 454 C C . LYS A 1 61 ? -0.875 -11.755 -26.940 1.00 96.38 61 LYS A C 1
ATOM 456 O O . LYS A 1 61 ? -0.598 -12.776 -27.563 1.00 96.38 61 LYS A O 1
ATOM 461 N N . VAL A 1 62 ? -0.088 -11.255 -25.987 1.00 95.44 62 VAL A N 1
ATOM 462 C CA . VAL A 1 62 ? 1.157 -11.898 -25.535 1.00 95.44 62 VAL A CA 1
ATOM 463 C C . VAL A 1 62 ? 0.975 -12.751 -24.275 1.00 95.44 62 VAL A C 1
ATOM 465 O O . VAL A 1 62 ? 1.960 -13.204 -23.699 1.00 95.44 62 VAL A O 1
ATOM 468 N N . GLY A 1 63 ? -0.273 -13.011 -23.866 1.00 95.44 63 GLY A N 1
ATOM 469 C CA . GLY A 1 63 ? -0.600 -13.865 -22.723 1.00 95.44 63 GLY A CA 1
ATOM 470 C C . GLY A 1 63 ? -0.492 -13.173 -21.364 1.00 95.44 63 GLY A C 1
ATOM 471 O O . GLY A 1 63 ? -0.447 -13.855 -20.345 1.00 95.44 63 GLY A O 1
ATOM 472 N N . VAL A 1 64 ? -0.446 -11.840 -21.341 1.00 96.25 64 VAL A N 1
ATOM 473 C CA . VAL A 1 64 ? -0.416 -11.045 -20.112 1.00 96.25 64 VAL A CA 1
ATOM 474 C C . VAL A 1 64 ? -1.811 -10.519 -19.818 1.00 96.25 64 VAL A C 1
ATOM 476 O O . VAL A 1 64 ? -2.406 -9.830 -20.643 1.00 96.25 64 VAL A O 1
ATOM 479 N N . ASP A 1 65 ? -2.321 -10.832 -18.631 1.00 95.38 65 ASP A N 1
ATOM 480 C CA . ASP A 1 65 ? -3.550 -10.247 -18.110 1.00 95.38 65 ASP A CA 1
ATOM 481 C C . ASP A 1 65 ? -3.260 -8.828 -17.578 1.00 95.38 65 ASP A C 1
ATOM 483 O O . ASP A 1 65 ? -2.541 -8.703 -16.579 1.00 95.38 65 ASP A O 1
ATOM 487 N N . PRO A 1 66 ? -3.769 -7.751 -18.210 1.00 93.81 66 PRO A N 1
ATOM 488 C CA . PRO A 1 66 ? -3.510 -6.382 -17.769 1.00 93.81 66 PRO A CA 1
ATOM 489 C C . PRO A 1 66 ? -3.964 -6.130 -16.331 1.00 93.81 66 PRO A C 1
ATOM 491 O O . PRO A 1 66 ? -3.329 -5.376 -15.596 1.00 93.81 66 PRO A O 1
ATOM 494 N N . GLU A 1 67 ? -5.042 -6.795 -15.918 1.00 89.69 67 GLU A N 1
ATOM 495 C CA . GLU A 1 67 ? -5.609 -6.702 -14.579 1.00 89.69 67 GLU A CA 1
ATOM 496 C C . GLU A 1 67 ? -4.742 -7.391 -13.506 1.00 89.69 67 GLU A C 1
ATOM 498 O O . GLU A 1 67 ? -4.932 -7.139 -12.314 1.00 89.69 67 GLU A O 1
ATOM 503 N N . SER A 1 68 ? -3.735 -8.175 -13.908 1.00 91.94 68 SER A N 1
ATOM 504 C CA . SER A 1 68 ? -2.760 -8.817 -13.013 1.00 91.94 68 SER A CA 1
ATOM 505 C C . SER A 1 68 ? -1.482 -8.000 -12.768 1.00 91.94 68 SER A C 1
ATOM 507 O O . SER A 1 68 ? -0.637 -8.430 -11.985 1.00 91.94 68 SER A O 1
ATOM 509 N N . ILE A 1 69 ? -1.307 -6.853 -13.443 1.00 96.69 69 ILE A N 1
ATOM 510 C CA . ILE A 1 69 ? -0.100 -6.008 -13.348 1.00 96.69 69 ILE A CA 1
ATOM 511 C C . ILE A 1 69 ? -0.163 -5.140 -12.089 1.00 96.69 69 ILE A C 1
ATOM 513 O O . ILE A 1 69 ? -0.892 -4.151 -12.076 1.00 96.69 69 ILE A O 1
ATOM 517 N N . ASP A 1 70 ? 0.609 -5.458 -11.058 1.00 95.81 70 ASP A N 1
ATOM 518 C CA . ASP A 1 70 ? 0.623 -4.694 -9.803 1.00 95.81 70 ASP A CA 1
ATOM 519 C C . ASP A 1 70 ? 1.534 -3.461 -9.887 1.00 95.81 70 ASP A C 1
ATOM 521 O O . ASP A 1 70 ? 1.294 -2.465 -9.207 1.00 95.81 70 ASP A O 1
ATOM 525 N N . ILE A 1 71 ? 2.579 -3.524 -10.722 1.00 98.19 71 ILE A N 1
ATOM 526 C CA . ILE A 1 71 ? 3.606 -2.484 -10.843 1.00 98.19 71 ILE A CA 1
ATOM 527 C C . ILE A 1 71 ? 3.837 -2.130 -12.313 1.00 98.19 71 ILE A C 1
ATOM 529 O O . ILE A 1 71 ? 4.067 -3.015 -13.138 1.00 98.19 71 ILE A O 1
ATOM 533 N N . ILE A 1 72 ? 3.842 -0.835 -12.631 1.00 98.44 72 ILE A N 1
ATOM 534 C CA . ILE A 1 72 ? 4.435 -0.323 -13.874 1.00 98.44 72 ILE A CA 1
ATOM 535 C C . ILE A 1 72 ? 5.704 0.444 -13.526 1.00 98.44 72 ILE A C 1
ATOM 537 O O . ILE A 1 72 ? 5.666 1.389 -12.739 1.00 98.44 72 ILE A O 1
ATOM 541 N N . SER A 1 73 ? 6.825 0.067 -14.127 1.00 98.12 73 SER A N 1
ATOM 542 C CA . SER A 1 73 ? 8.107 0.732 -13.912 1.00 98.12 73 SER A CA 1
ATOM 543 C C . SER A 1 73 ? 8.734 1.191 -15.225 1.00 98.12 73 SER A C 1
ATOM 545 O O . SER A 1 73 ? 8.343 0.725 -16.293 1.00 98.12 73 SER A O 1
ATOM 547 N N . GLY A 1 74 ? 9.672 2.139 -15.188 1.00 94.88 74 GLY A N 1
ATOM 548 C CA . GLY A 1 74 ? 10.407 2.513 -16.397 1.00 94.88 74 GLY A CA 1
ATOM 549 C C . GLY A 1 74 ? 11.338 3.714 -16.268 1.00 94.88 74 GLY A C 1
ATOM 550 O O . GLY A 1 74 ? 11.039 4.690 -15.580 1.00 94.88 74 GLY A O 1
ATOM 551 N N . GLY A 1 75 ? 12.469 3.648 -16.975 1.00 89.44 75 GLY A N 1
ATOM 552 C CA . GLY A 1 75 ? 13.396 4.767 -17.169 1.00 89.44 75 GLY A CA 1
ATOM 553 C C . GLY A 1 75 ? 13.014 5.577 -18.404 1.00 89.44 75 GLY A C 1
ATOM 554 O O . GLY A 1 75 ? 13.656 5.454 -19.450 1.00 89.44 75 GLY A O 1
ATOM 555 N N . PHE A 1 76 ? 11.922 6.339 -18.323 1.00 85.81 76 PHE A N 1
ATOM 556 C CA . PHE A 1 76 ? 11.385 7.048 -19.484 1.00 85.81 76 PHE A CA 1
ATOM 557 C C . PHE A 1 76 ? 12.340 8.162 -19.952 1.00 85.81 76 PHE A C 1
ATOM 559 O O . PHE A 1 76 ? 12.990 8.825 -19.137 1.00 85.81 76 PHE A O 1
ATOM 566 N N . PRO A 1 77 ? 12.480 8.376 -21.272 1.00 78.31 77 PRO A N 1
ATOM 567 C CA . PRO A 1 77 ? 13.457 9.318 -21.797 1.00 78.31 77 PRO A CA 1
ATOM 568 C C . PRO A 1 77 ? 13.153 10.753 -21.355 1.00 78.31 77 PRO A C 1
ATOM 570 O O . PRO A 1 77 ? 12.046 11.255 -21.520 1.00 78.31 77 PRO A O 1
ATOM 573 N N . CYS A 1 78 ? 14.169 11.438 -20.830 1.00 66.00 78 CYS A N 1
ATOM 574 C CA . CYS A 1 78 ? 14.115 12.879 -20.605 1.00 66.00 78 CYS A CA 1
ATOM 575 C C . CYS A 1 78 ? 14.227 13.617 -21.942 1.00 66.00 78 CYS A C 1
ATOM 577 O O . CYS A 1 78 ? 15.130 13.317 -22.733 1.00 66.00 78 CYS A O 1
ATOM 579 N N . GLN A 1 79 ? 13.390 14.639 -22.154 1.00 56.44 79 GLN A N 1
ATOM 580 C CA . GLN A 1 79 ? 13.588 15.608 -23.232 1.00 56.44 79 GLN A CA 1
ATOM 581 C C . GLN A 1 79 ? 15.046 16.111 -23.222 1.00 56.44 79 GLN A C 1
ATOM 583 O O . GLN A 1 79 ? 15.616 16.352 -22.148 1.00 56.44 79 GLN A O 1
ATOM 588 N N . PRO A 1 80 ? 15.689 16.304 -24.386 1.00 44.19 80 PRO A N 1
ATOM 589 C CA . PRO A 1 80 ? 17.002 16.914 -24.440 1.00 44.19 80 PRO A CA 1
ATOM 590 C C . PRO A 1 80 ? 16.845 18.418 -24.257 1.00 44.19 80 PRO A C 1
ATOM 592 O O . PRO A 1 80 ? 16.896 19.194 -25.209 1.00 44.19 80 PRO A O 1
ATOM 595 N N . PHE A 1 81 ? 16.725 18.851 -23.010 1.00 45.97 81 PHE A N 1
ATOM 596 C CA . PHE A 1 81 ? 16.999 20.232 -22.655 1.00 45.97 81 PHE A CA 1
ATOM 597 C C . PHE A 1 81 ? 18.509 20.441 -22.678 1.00 45.97 81 PHE A C 1
ATOM 599 O O . PHE A 1 81 ? 19.207 20.443 -21.666 1.00 45.97 81 PHE A O 1
ATOM 606 N N . SER A 1 82 ? 19.056 20.547 -23.881 1.00 36.88 82 SER A N 1
ATOM 607 C CA . SER A 1 82 ? 20.433 20.970 -24.051 1.00 36.88 82 SER A CA 1
ATOM 608 C C . SER A 1 82 ? 20.584 22.402 -23.537 1.00 36.88 82 SER A C 1
ATOM 610 O O . SER A 1 82 ? 19.944 23.310 -24.059 1.00 36.88 82 SER A O 1
ATOM 612 N N . ILE A 1 83 ? 21.535 22.623 -22.625 1.00 42.44 83 ILE A N 1
ATOM 613 C CA . ILE A 1 83 ? 22.094 23.953 -22.303 1.00 42.44 83 ILE A CA 1
ATOM 614 C C . ILE A 1 83 ? 22.680 24.635 -23.571 1.00 42.44 83 ILE A C 1
ATOM 616 O O . ILE A 1 83 ? 22.935 25.833 -23.581 1.00 42.44 83 ILE A O 1
ATOM 620 N N . ALA A 1 84 ? 22.852 23.891 -24.673 1.00 35.44 84 ALA A N 1
ATOM 621 C CA . ALA A 1 84 ? 23.474 24.338 -25.919 1.00 35.44 84 ALA A CA 1
ATOM 622 C C . ALA A 1 84 ? 22.593 24.218 -27.189 1.00 35.44 84 ALA A C 1
ATOM 624 O O . ALA A 1 84 ? 23.127 24.254 -28.296 1.00 35.44 84 ALA A O 1
ATOM 625 N N . GLY A 1 85 ? 21.268 24.072 -27.090 1.00 37.94 85 GLY A N 1
ATOM 626 C CA . GLY A 1 85 ? 20.426 23.838 -28.274 1.00 37.94 85 GLY A CA 1
ATOM 627 C C . GLY A 1 85 ? 19.006 24.370 -28.127 1.00 37.94 85 GLY A C 1
ATOM 628 O O . GLY A 1 85 ? 18.403 24.279 -27.064 1.00 37.94 85 GLY A O 1
ATOM 629 N N . LYS A 1 86 ? 18.517 24.978 -29.214 1.00 41.28 86 LYS A N 1
ATOM 630 C CA . LYS A 1 86 ? 17.268 25.745 -29.321 1.00 41.28 86 LYS A CA 1
ATOM 631 C C . LYS A 1 86 ? 16.081 25.035 -28.657 1.00 41.28 86 LYS A C 1
ATOM 633 O O . LYS A 1 86 ? 15.702 23.951 -29.088 1.00 41.28 86 LYS A O 1
ATOM 638 N N . GLN A 1 87 ? 15.483 25.717 -27.677 1.00 44.91 87 GLN A N 1
ATOM 639 C CA . GLN A 1 87 ? 14.190 25.410 -27.065 1.00 44.91 87 GLN A CA 1
ATOM 640 C C . GLN A 1 87 ? 13.114 25.303 -28.155 1.00 44.91 87 GLN A C 1
ATOM 642 O O . GLN A 1 87 ? 12.601 26.311 -28.638 1.00 44.91 87 GLN A O 1
ATOM 647 N N . LYS A 1 88 ? 12.793 24.081 -28.575 1.00 43.06 88 LYS A N 1
ATOM 648 C CA . LYS A 1 88 ? 11.509 23.787 -29.207 1.00 43.06 88 LYS A CA 1
ATOM 649 C C . LYS A 1 88 ? 10.608 23.286 -28.085 1.00 43.06 88 LYS A C 1
ATOM 651 O O . LYS A 1 88 ? 10.965 22.322 -27.419 1.00 43.06 88 LYS A O 1
ATOM 656 N N . GLY A 1 89 ? 9.543 24.035 -27.804 1.00 44.78 89 GLY A N 1
ATOM 657 C CA . GLY A 1 89 ? 8.571 23.696 -26.765 1.00 44.78 89 GLY A CA 1
ATOM 658 C C . GLY A 1 89 ? 7.850 22.379 -27.053 1.00 44.78 89 GLY A C 1
ATOM 659 O O . GLY A 1 89 ? 7.895 21.922 -28.188 1.00 44.78 89 GLY A O 1
ATOM 660 N N . THR A 1 90 ? 7.251 21.829 -25.992 1.00 44.91 90 THR A N 1
ATOM 661 C CA . THR A 1 90 ? 6.192 20.803 -25.780 1.00 44.91 90 THR A CA 1
ATOM 662 C C . THR A 1 90 ? 5.698 19.831 -26.877 1.00 44.91 90 THR A C 1
ATOM 664 O O . THR A 1 90 ? 4.894 18.967 -26.556 1.00 44.91 90 THR A O 1
ATOM 667 N N . GLU A 1 91 ? 6.166 19.883 -28.119 1.00 47.56 91 GLU A N 1
ATOM 668 C CA . GLU A 1 91 ? 5.873 18.943 -29.211 1.00 47.56 91 GLU A CA 1
ATOM 669 C C . GLU A 1 91 ? 7.188 18.340 -29.730 1.00 47.56 91 GLU A C 1
ATOM 671 O O . GLU A 1 91 ? 7.633 18.590 -30.852 1.00 47.56 91 GLU A O 1
ATOM 676 N N . ASP A 1 92 ? 7.873 17.593 -28.867 1.00 54.25 92 ASP A N 1
ATOM 677 C CA . ASP A 1 92 ? 9.030 16.789 -29.251 1.00 54.25 92 ASP A CA 1
ATOM 678 C C . ASP A 1 92 ? 8.606 15.317 -29.246 1.00 54.25 92 ASP A C 1
ATOM 680 O O . ASP A 1 92 ? 8.211 14.809 -28.199 1.00 54.25 92 ASP A O 1
ATOM 684 N N . ASP A 1 93 ? 8.748 14.619 -30.380 1.00 57.78 93 ASP A N 1
ATOM 685 C CA . ASP A 1 93 ? 8.483 13.172 -30.549 1.00 57.78 93 ASP A CA 1
ATOM 686 C C . ASP A 1 93 ? 9.287 12.275 -29.573 1.00 57.78 93 ASP A C 1
ATOM 688 O O . ASP A 1 93 ? 9.200 11.047 -29.598 1.00 57.78 93 ASP A O 1
ATOM 692 N N . ARG A 1 94 ? 10.134 12.883 -28.736 1.00 66.00 94 ARG A N 1
ATOM 693 C CA . ARG A 1 94 ? 10.970 12.251 -27.713 1.00 66.00 94 ARG A CA 1
ATOM 694 C C . ARG A 1 94 ? 10.387 12.335 -26.298 1.00 66.00 94 ARG A C 1
ATOM 696 O O . ARG A 1 94 ? 10.953 11.695 -25.413 1.00 66.00 94 ARG A O 1
ATOM 703 N N . ASP A 1 95 ? 9.311 13.094 -26.064 1.00 78.38 95 ASP A N 1
ATOM 704 C CA . ASP A 1 95 ? 8.590 13.082 -24.784 1.00 78.38 95 ASP A CA 1
ATOM 705 C C . ASP A 1 95 ? 7.641 11.879 -24.725 1.00 78.38 95 ASP A C 1
ATOM 707 O O . ASP A 1 95 ? 6.550 11.894 -25.290 1.00 78.38 95 ASP A O 1
ATOM 711 N N . LEU A 1 96 ? 8.078 10.815 -24.050 1.00 88.69 96 LEU A N 1
ATOM 712 C CA . LEU A 1 96 ? 7.303 9.578 -23.910 1.00 88.69 96 LEU A CA 1
ATOM 713 C C . LEU A 1 96 ? 6.640 9.440 -22.531 1.00 88.69 96 LEU A C 1
ATOM 715 O O . LEU A 1 96 ? 6.028 8.404 -22.257 1.00 88.69 96 LEU A O 1
ATOM 719 N N . TRP A 1 97 ? 6.706 10.473 -21.677 1.00 91.38 97 TRP A N 1
ATOM 720 C CA . TRP A 1 97 ? 5.916 10.508 -20.443 1.00 91.38 97 TRP A CA 1
ATOM 721 C C . TRP A 1 97 ? 4.403 10.406 -20.714 1.00 91.38 97 TRP A C 1
ATOM 723 O O . TRP A 1 97 ? 3.763 9.577 -20.065 1.00 91.38 97 TRP A O 1
ATOM 733 N N . PRO A 1 98 ? 3.815 11.123 -21.701 1.00 92.00 98 PRO A N 1
ATOM 734 C CA . PRO A 1 98 ? 2.391 10.996 -22.017 1.00 92.00 98 PRO A CA 1
ATOM 735 C C . PRO A 1 98 ? 1.952 9.563 -22.345 1.00 92.00 98 PRO A C 1
ATOM 737 O O . PRO A 1 98 ? 0.866 9.149 -21.947 1.00 92.00 98 PRO A O 1
ATOM 740 N N . GLU A 1 99 ? 2.804 8.780 -23.013 1.00 94.31 99 GLU A N 1
ATOM 741 C CA . GLU A 1 99 ? 2.513 7.379 -23.337 1.00 94.31 99 GLU A CA 1
ATOM 742 C C . GLU A 1 99 ? 2.594 6.471 -22.111 1.00 94.31 99 GLU A C 1
ATOM 744 O O . GLU A 1 99 ? 1.712 5.639 -21.898 1.00 94.31 99 GLU A O 1
ATOM 749 N N . MET A 1 100 ? 3.604 6.663 -21.257 1.00 95.56 100 MET A N 1
ATOM 750 C CA . MET A 1 100 ? 3.667 5.971 -19.968 1.00 95.56 100 MET A CA 1
ATOM 751 C C . MET A 1 100 ? 2.432 6.291 -19.119 1.00 95.56 100 MET A C 1
ATOM 753 O O . MET A 1 100 ? 1.794 5.382 -18.586 1.00 95.56 100 MET A O 1
ATOM 757 N N . PHE A 1 101 ? 2.048 7.566 -19.050 1.00 95.88 101 PHE A N 1
ATOM 758 C CA . PHE A 1 101 ? 0.871 8.021 -18.322 1.00 95.88 101 PHE A CA 1
ATOM 759 C C . PHE A 1 101 ? -0.434 7.450 -18.895 1.00 95.88 101 PHE A C 1
ATOM 761 O O . PHE A 1 101 ? -1.286 6.994 -18.130 1.00 95.88 101 PHE A O 1
ATOM 768 N N . ARG A 1 102 ? -0.579 7.386 -20.227 1.00 96.44 102 ARG A N 1
ATOM 769 C CA . ARG A 1 102 ? -1.716 6.731 -20.897 1.00 96.44 102 ARG A CA 1
ATOM 770 C C . ARG A 1 102 ? -1.856 5.277 -20.447 1.00 96.44 102 ARG A C 1
ATOM 772 O O . ARG A 1 102 ? -2.947 4.870 -20.049 1.00 96.44 102 ARG A O 1
ATOM 779 N N . ILE A 1 103 ? -0.758 4.522 -20.458 1.00 96.88 103 ILE A N 1
ATOM 780 C CA . ILE A 1 103 ? -0.739 3.113 -20.044 1.00 96.88 103 ILE A CA 1
ATOM 781 C C . ILE A 1 103 ? -1.077 2.983 -18.551 1.00 96.88 103 ILE A C 1
ATOM 783 O O . ILE A 1 103 ? -1.895 2.141 -18.188 1.00 96.88 103 ILE A O 1
ATOM 787 N N . ILE A 1 104 ? -0.523 3.836 -17.681 1.00 96.75 104 ILE A N 1
ATOM 788 C CA . ILE A 1 104 ? -0.853 3.857 -16.243 1.00 96.75 104 ILE A CA 1
ATOM 789 C C . ILE A 1 104 ? -2.347 4.121 -16.033 1.00 96.75 104 ILE A C 1
ATOM 791 O O . ILE A 1 104 ? -2.994 3.422 -15.254 1.00 96.75 104 ILE A O 1
ATOM 795 N N . LYS A 1 105 ? -2.920 5.095 -16.747 1.00 95.38 105 LYS A N 1
ATOM 796 C CA . LYS A 1 105 ? -4.340 5.452 -16.648 1.00 95.38 105 LYS A CA 1
ATOM 797 C C . LYS A 1 105 ? -5.260 4.313 -17.094 1.00 95.38 105 LYS A C 1
ATOM 799 O O . LYS A 1 105 ? -6.321 4.129 -16.496 1.00 95.38 105 LYS A O 1
ATOM 804 N N . GLU A 1 106 ? -4.859 3.569 -18.123 1.00 93.94 106 GLU A N 1
ATOM 805 C CA . GLU A 1 106 ? -5.607 2.438 -18.679 1.00 93.94 106 GLU A CA 1
ATOM 806 C C . GLU A 1 106 ? -5.499 1.181 -17.801 1.00 93.94 106 GLU A C 1
ATOM 808 O O . GLU A 1 106 ? -6.505 0.536 -17.499 1.00 93.94 106 GLU A O 1
ATOM 813 N N . ILE A 1 107 ? -4.282 0.832 -17.379 1.00 94.56 107 ILE A N 1
ATOM 814 C CA . ILE A 1 107 ? -3.987 -0.392 -16.6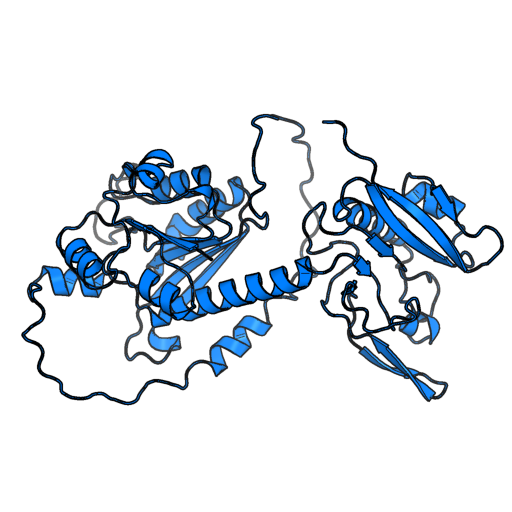28 1.00 94.56 107 ILE A CA 1
ATOM 815 C C . ILE A 1 107 ? -4.312 -0.224 -15.141 1.00 94.56 107 ILE A C 1
ATOM 817 O O . ILE A 1 107 ? -4.787 -1.172 -14.523 1.00 94.56 107 ILE A O 1
ATOM 821 N N . ARG A 1 108 ? -4.104 0.960 -14.555 1.00 93.94 108 ARG A N 1
ATOM 822 C CA . ARG A 1 108 ? -4.292 1.249 -13.120 1.00 93.94 108 ARG A CA 1
ATOM 823 C C . ARG A 1 108 ? -3.522 0.281 -12.201 1.00 93.94 108 ARG A C 1
ATOM 825 O O . ARG A 1 108 ? -4.168 -0.457 -11.458 1.00 93.94 108 ARG A O 1
ATOM 832 N N . PRO A 1 109 ? -2.179 0.193 -12.292 1.00 95.88 109 PRO A N 1
ATOM 833 C CA . PRO A 1 109 ? -1.386 -0.622 -11.362 1.00 95.88 109 PRO A CA 1
ATOM 834 C C . PRO A 1 109 ? -1.465 -0.070 -9.933 1.00 95.88 109 PRO A C 1
ATOM 836 O O . PRO A 1 109 ? -1.703 1.122 -9.749 1.00 95.88 109 PRO A O 1
ATOM 839 N N . ASP A 1 110 ? -1.212 -0.891 -8.919 1.00 93.31 110 ASP A N 1
ATOM 840 C CA . ASP A 1 110 ? -1.154 -0.405 -7.534 1.00 93.31 110 ASP A CA 1
ATOM 841 C C . ASP A 1 110 ? 0.058 0.518 -7.327 1.00 93.31 110 ASP A C 1
ATOM 843 O O . ASP A 1 110 ? -0.038 1.522 -6.621 1.00 93.31 110 ASP A O 1
ATOM 847 N N . TRP A 1 111 ? 1.173 0.227 -8.007 1.00 97.19 111 TRP A N 1
ATOM 848 C CA . TRP A 1 111 ? 2.423 0.976 -7.907 1.00 97.19 111 TRP A CA 1
ATOM 849 C C . TRP A 1 111 ? 2.944 1.454 -9.265 1.00 97.19 111 TRP A C 1
ATOM 851 O O . TRP A 1 111 ? 2.876 0.749 -10.275 1.00 97.19 111 TRP A O 1
ATOM 861 N N . VAL A 1 112 ? 3.542 2.644 -9.269 1.00 97.88 112 VAL A N 1
ATOM 862 C CA . VAL A 1 112 ? 4.306 3.192 -10.395 1.00 97.88 112 VAL A CA 1
ATOM 863 C C . VAL A 1 112 ? 5.708 3.559 -9.921 1.00 97.88 112 VAL A C 1
ATOM 865 O O . VAL A 1 112 ? 5.852 4.249 -8.911 1.00 97.88 112 VAL A O 1
ATOM 868 N N . VAL A 1 113 ? 6.739 3.124 -10.651 1.00 97.56 113 VAL A N 1
ATOM 869 C CA . VAL A 1 113 ? 8.144 3.456 -10.360 1.00 97.56 113 VAL A CA 1
ATOM 870 C C . VAL A 1 113 ? 8.830 4.034 -11.599 1.00 97.56 113 VAL A C 1
ATOM 872 O O . VAL A 1 113 ? 9.214 3.310 -12.514 1.00 97.56 113 VAL A O 1
ATOM 875 N N . GLY A 1 114 ? 9.008 5.351 -11.629 1.00 94.75 114 GLY A N 1
ATOM 876 C CA . GLY A 1 114 ? 9.741 6.051 -12.683 1.00 94.75 114 GLY A CA 1
ATOM 877 C C . GLY A 1 114 ? 11.200 6.303 -12.303 1.00 94.75 114 GLY A C 1
ATOM 878 O O . GLY A 1 114 ? 11.490 6.680 -11.168 1.00 94.75 114 GLY A O 1
ATOM 879 N N . GLU A 1 115 ? 12.119 6.155 -13.255 1.00 92.44 115 GLU A N 1
ATOM 880 C CA . GLU A 1 115 ? 13.497 6.650 -13.150 1.00 92.44 115 GLU A CA 1
ATOM 881 C C . GLU A 1 115 ? 13.730 7.760 -14.173 1.00 92.44 115 GLU A C 1
ATOM 883 O O . GLU A 1 115 ? 13.262 7.683 -15.308 1.00 92.44 115 GLU A O 1
ATOM 888 N N . ASN A 1 116 ? 14.439 8.811 -13.760 1.00 89.00 116 ASN A N 1
ATOM 889 C CA . ASN A 1 116 ? 14.896 9.845 -14.674 1.00 89.00 116 ASN A CA 1
ATOM 890 C C . ASN A 1 116 ? 16.211 10.505 -14.210 1.00 89.00 116 ASN A C 1
ATOM 892 O O . ASN A 1 116 ? 16.695 10.317 -13.088 1.00 89.00 116 ASN A O 1
ATOM 896 N N . VAL A 1 117 ? 16.832 11.302 -15.082 1.00 81.75 117 VAL A N 1
ATOM 897 C CA . VAL A 1 117 ? 18.051 12.067 -14.781 1.00 81.75 117 VAL A CA 1
ATOM 898 C C . VAL A 1 117 ? 17.823 13.057 -13.636 1.00 81.75 117 VAL A C 1
ATOM 900 O O . VAL A 1 117 ? 16.746 13.615 -13.496 1.00 81.75 117 VAL A O 1
ATOM 903 N N . ALA A 1 118 ? 18.854 13.344 -12.835 1.00 73.81 118 ALA A N 1
ATOM 904 C CA . ALA A 1 118 ? 18.710 14.190 -11.641 1.00 73.81 118 ALA A CA 1
ATOM 905 C C . ALA A 1 118 ? 18.108 15.585 -11.917 1.00 73.81 118 ALA A C 1
ATOM 907 O O . ALA A 1 118 ? 17.330 16.092 -11.114 1.00 73.81 118 ALA A O 1
ATOM 908 N N . ASN A 1 119 ? 18.429 16.195 -13.065 1.00 71.56 119 ASN A N 1
ATOM 909 C CA . ASN A 1 119 ? 17.901 17.517 -13.412 1.00 71.56 119 ASN A CA 1
ATOM 910 C C . ASN A 1 119 ? 16.406 17.502 -13.773 1.00 71.56 119 ASN A C 1
ATOM 912 O O . ASN A 1 119 ? 15.805 18.566 -13.825 1.00 71.56 119 ASN A O 1
ATOM 916 N N . PHE A 1 120 ? 15.796 16.326 -13.963 1.00 72.12 120 PHE A N 1
ATOM 917 C CA . PHE A 1 120 ? 14.353 16.169 -14.165 1.00 72.12 120 PHE A CA 1
ATOM 918 C C . PHE A 1 120 ? 13.536 16.801 -13.030 1.00 72.12 120 PHE A C 1
ATOM 920 O O . PHE A 1 120 ? 12.477 17.371 -13.276 1.00 72.12 120 PHE A O 1
ATOM 927 N N . ALA A 1 121 ? 14.077 16.768 -11.805 1.00 62.56 121 ALA A N 1
ATOM 928 C CA . ALA A 1 121 ? 13.455 17.364 -10.626 1.00 62.56 121 ALA A CA 1
ATOM 929 C C . ALA A 1 121 ? 13.178 18.871 -10.773 1.00 62.56 121 ALA A C 1
ATOM 931 O O . ALA A 1 121 ? 12.257 19.374 -10.151 1.00 62.56 121 ALA A O 1
ATOM 932 N N . ASN A 1 122 ? 13.945 19.578 -11.608 1.00 61.41 122 ASN A N 1
ATOM 933 C CA . ASN A 1 122 ? 13.804 21.020 -11.820 1.00 61.41 122 ASN A CA 1
ATOM 934 C C . ASN A 1 122 ? 13.002 21.368 -13.088 1.00 61.41 122 ASN A C 1
ATOM 936 O O . ASN A 1 122 ? 13.029 22.522 -13.513 1.00 61.41 122 ASN A O 1
ATOM 940 N N . MET A 1 123 ? 12.404 20.380 -13.765 1.00 70.50 123 MET A N 1
ATOM 941 C CA . MET A 1 123 ? 11.838 20.558 -15.108 1.00 70.50 123 MET A CA 1
ATOM 942 C C . MET A 1 123 ? 10.411 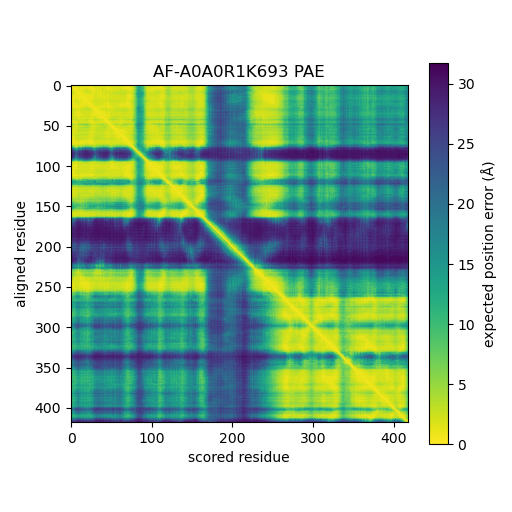20.025 -15.220 1.00 70.50 123 MET A C 1
ATOM 944 O O . MET A 1 123 ? 9.463 20.794 -15.173 1.00 70.50 123 MET A O 1
ATOM 948 N N . GLU A 1 124 ? 10.265 18.711 -15.369 1.00 77.00 124 GLU A N 1
ATOM 949 C CA . GLU A 1 124 ? 8.993 18.050 -15.704 1.00 77.00 124 GLU A CA 1
ATOM 950 C C . GLU A 1 124 ? 8.415 17.284 -14.508 1.00 77.00 124 GLU A C 1
ATOM 952 O O . GLU A 1 124 ? 7.371 16.635 -14.615 1.00 77.00 124 GLU A O 1
ATOM 957 N N . LEU A 1 125 ? 9.093 17.345 -13.357 1.00 83.50 125 LEU A N 1
ATOM 958 C CA . LEU A 1 125 ? 8.665 16.610 -12.182 1.00 83.50 125 LEU A CA 1
ATOM 959 C C . LEU A 1 125 ? 7.277 17.053 -11.710 1.00 83.50 125 LEU A C 1
ATOM 961 O O . LEU A 1 125 ? 6.432 16.196 -11.474 1.00 83.50 125 LEU A O 1
ATOM 965 N N . ASP A 1 126 ? 7.017 18.359 -11.661 1.00 85.56 126 ASP A N 1
ATOM 966 C CA . ASP A 1 126 ? 5.721 18.895 -11.229 1.00 85.56 126 ASP A CA 1
ATOM 967 C C . ASP A 1 126 ? 4.575 18.398 -12.116 1.00 85.56 126 ASP A C 1
ATOM 969 O O . ASP A 1 126 ? 3.529 17.993 -11.613 1.00 85.56 126 ASP A O 1
ATOM 973 N N . ARG A 1 127 ? 4.794 18.343 -13.437 1.00 88.31 127 ARG A N 1
ATOM 974 C CA . ARG A 1 127 ? 3.822 17.794 -14.393 1.00 88.31 127 ARG A CA 1
ATOM 975 C C . ARG A 1 127 ? 3.568 16.313 -14.133 1.00 88.31 127 ARG A C 1
ATOM 977 O O . ARG A 1 127 ? 2.420 15.901 -14.057 1.00 88.31 127 ARG A O 1
ATOM 984 N N . THR A 1 128 ? 4.626 15.525 -13.959 1.00 89.94 128 THR A N 1
ATOM 985 C CA . THR A 1 128 ? 4.516 14.082 -13.691 1.00 89.94 128 THR A CA 1
ATOM 986 C C . THR A 1 128 ? 3.765 13.792 -12.393 1.00 89.94 128 THR A C 1
ATOM 988 O O . THR A 1 128 ? 2.904 12.914 -12.360 1.00 89.94 128 THR A O 1
ATOM 991 N N . LEU A 1 129 ? 4.076 14.533 -11.328 1.00 91.12 129 LEU A N 1
ATOM 992 C CA . LEU A 1 129 ? 3.386 14.403 -10.047 1.00 91.12 129 LEU A CA 1
ATOM 993 C C . LEU A 1 129 ? 1.918 14.813 -10.179 1.00 91.12 129 LEU A C 1
ATOM 995 O O . LEU A 1 129 ? 1.048 14.047 -9.778 1.00 91.12 129 LEU A O 1
ATOM 999 N N . SER A 1 130 ? 1.641 15.950 -10.824 1.00 92.00 130 SER A N 1
ATOM 1000 C CA . SER A 1 130 ? 0.276 16.434 -11.047 1.00 92.00 130 SER A CA 1
ATOM 1001 C C . SER A 1 130 ? -0.559 15.465 -11.890 1.00 92.00 130 SER A C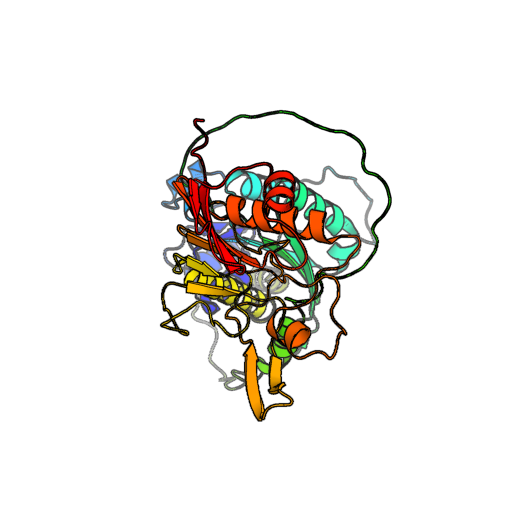 1
ATOM 1003 O O . SER A 1 130 ? -1.711 15.195 -11.552 1.00 92.00 130 SER A O 1
ATOM 1005 N N . ASP A 1 131 ? 0.019 14.879 -12.941 1.00 94.25 131 ASP A N 1
ATOM 1006 C CA . ASP A 1 131 ? -0.635 13.868 -13.771 1.00 94.25 131 ASP A CA 1
ATOM 1007 C C . ASP A 1 131 ? -1.013 12.635 -12.932 1.00 94.25 131 ASP A C 1
ATOM 1009 O O . ASP A 1 131 ? -2.167 12.200 -12.953 1.00 94.25 131 ASP A O 1
ATOM 1013 N N . LEU A 1 132 ? -0.077 12.092 -12.145 1.00 94.69 132 LEU A N 1
ATOM 1014 C CA . LEU A 1 132 ? -0.316 10.938 -11.268 1.00 94.69 132 LEU A CA 1
ATOM 1015 C C . LEU A 1 132 ? -1.372 11.234 -10.190 1.00 94.69 132 LEU A C 1
ATOM 1017 O O . LEU A 1 132 ? -2.289 10.433 -9.987 1.00 94.69 132 LEU A O 1
ATOM 1021 N N . GLU A 1 133 ? -1.298 12.401 -9.554 1.00 92.44 133 GLU A N 1
ATOM 1022 C CA . GLU A 1 133 ? -2.284 12.862 -8.573 1.00 92.44 133 GLU A CA 1
ATOM 1023 C C . GLU A 1 133 ? -3.674 13.031 -9.199 1.00 92.44 133 GLU A C 1
ATOM 1025 O O . GLU A 1 133 ? -4.672 12.626 -8.599 1.00 92.44 133 GLU A O 1
ATOM 1030 N N . SER A 1 134 ? -3.759 13.527 -10.441 1.00 93.31 134 SER A N 1
ATOM 1031 C CA . SER A 1 134 ? -5.033 13.722 -11.154 1.00 93.31 134 SER A CA 1
ATOM 1032 C C . SER A 1 134 ? -5.818 12.424 -11.373 1.00 93.31 134 SER A C 1
ATOM 1034 O O . SER A 1 134 ? -7.042 12.445 -11.510 1.00 93.31 134 SER A O 1
ATOM 1036 N N . ILE A 1 135 ? -5.128 11.278 -11.387 1.00 91.50 135 ILE A N 1
ATOM 1037 C CA . ILE A 1 135 ? -5.742 9.951 -11.489 1.00 91.50 135 ILE A CA 1
ATOM 1038 C C . ILE A 1 135 ? -5.752 9.200 -10.148 1.00 91.50 135 ILE A C 1
ATOM 1040 O O . ILE A 1 135 ? -6.139 8.031 -10.121 1.00 91.50 135 ILE A O 1
ATOM 1044 N N . GLY A 1 136 ? -5.415 9.866 -9.041 1.00 88.62 136 GLY A N 1
ATOM 1045 C CA . GLY A 1 136 ? -5.571 9.357 -7.678 1.00 88.62 136 GLY A CA 1
ATOM 1046 C C . GLY A 1 136 ? -4.376 8.581 -7.126 1.00 88.62 136 GLY A C 1
ATOM 1047 O O . GLY A 1 136 ? -4.574 7.750 -6.244 1.00 88.62 136 GLY A O 1
ATOM 1048 N N . TYR A 1 137 ? -3.165 8.810 -7.640 1.00 92.81 137 TYR A N 1
ATOM 1049 C CA . TYR A 1 137 ? -1.946 8.275 -7.034 1.00 92.81 137 TYR A CA 1
ATOM 1050 C C . TYR A 1 137 ? -1.327 9.293 -6.084 1.00 92.81 137 TYR A C 1
ATOM 1052 O O . TYR A 1 137 ? -1.228 10.474 -6.400 1.00 92.81 137 TYR A O 1
ATOM 1060 N N . GLU A 1 138 ? -0.828 8.812 -4.954 1.00 90.81 138 GLU A N 1
ATOM 1061 C CA . GLU A 1 138 ? 0.061 9.578 -4.089 1.00 90.81 138 GLU A CA 1
ATOM 1062 C C . GLU A 1 138 ? 1.502 9.299 -4.500 1.00 90.81 138 GLU A C 1
ATOM 1064 O O . GLU A 1 138 ? 1.943 8.147 -4.490 1.00 90.81 138 GLU A O 1
ATOM 1069 N N . ALA A 1 139 ? 2.236 10.346 -4.873 1.00 90.12 139 ALA A N 1
ATOM 1070 C CA . ALA A 1 139 ? 3.591 10.230 -5.387 1.00 90.12 139 ALA A CA 1
ATOM 1071 C C . ALA A 1 139 ? 4.626 10.854 -4.444 1.00 90.12 139 ALA A C 1
ATOM 1073 O O . ALA A 1 139 ? 4.398 11.872 -3.791 1.00 90.12 139 ALA A O 1
ATOM 1074 N N . ARG A 1 140 ? 5.812 10.248 -4.391 1.00 89.12 140 ARG A N 1
ATOM 1075 C CA . ARG A 1 140 ? 6.990 10.801 -3.727 1.00 89.12 140 ARG A CA 1
ATOM 1076 C C . ARG A 1 140 ? 8.212 10.636 -4.611 1.00 89.12 140 ARG A C 1
ATOM 1078 O O . ARG A 1 140 ? 8.372 9.632 -5.304 1.00 89.12 140 ARG A O 1
ATOM 1085 N N . THR A 1 141 ? 9.109 11.611 -4.532 1.00 90.00 141 THR A N 1
ATOM 1086 C CA . THR A 1 141 ? 10.369 11.591 -5.267 1.00 90.00 141 THR A CA 1
ATOM 1087 C C . THR A 1 141 ? 11.591 11.545 -4.384 1.00 90.00 141 THR A C 1
ATOM 1089 O O . THR A 1 141 ? 11.638 12.178 -3.329 1.00 90.00 141 THR A O 1
ATOM 1092 N N . PHE A 1 142 ? 12.622 10.871 -4.880 1.00 85.69 142 PHE A N 1
ATOM 1093 C CA . PHE A 1 142 ? 13.912 10.757 -4.218 1.00 85.69 142 PHE A CA 1
ATOM 1094 C C . PHE A 1 142 ? 15.031 10.964 -5.228 1.00 85.69 142 PHE A C 1
ATOM 1096 O O . PHE A 1 142 ? 14.955 10.473 -6.351 1.00 85.69 142 PHE A O 1
ATOM 1103 N N . ILE A 1 143 ? 16.102 11.639 -4.820 1.00 86.19 143 ILE A N 1
ATOM 1104 C CA . ILE A 1 143 ? 17.332 11.703 -5.610 1.00 86.19 143 ILE A CA 1
ATOM 1105 C C . ILE A 1 143 ? 18.350 10.785 -4.950 1.00 86.19 143 ILE A C 1
ATOM 1107 O O . ILE A 1 143 ? 18.867 11.090 -3.876 1.00 86.19 143 ILE A O 1
ATOM 1111 N N . LEU A 1 144 ? 18.655 9.665 -5.599 1.00 83.25 144 LEU A N 1
ATOM 1112 C CA . LEU A 1 144 ? 19.608 8.684 -5.088 1.00 83.25 144 LEU A CA 1
ATOM 1113 C C . LEU A 1 144 ? 20.865 8.700 -5.964 1.00 83.25 144 LEU A C 1
ATOM 1115 O O . LEU A 1 144 ? 20.761 8.514 -7.177 1.00 83.25 144 LEU A O 1
ATOM 1119 N N . PRO A 1 145 ? 22.069 8.926 -5.411 1.00 83.00 145 PRO A N 1
ATOM 1120 C CA . PRO A 1 145 ? 23.315 8.682 -6.124 1.00 83.00 145 PRO A CA 1
ATOM 1121 C C . PRO A 1 145 ? 23.677 7.196 -6.074 1.00 83.00 145 PRO A C 1
ATOM 1123 O O . PRO A 1 145 ? 23.568 6.566 -5.025 1.00 83.00 145 PRO A O 1
ATOM 1126 N N . ALA A 1 146 ? 24.238 6.654 -7.155 1.00 77.50 146 ALA A N 1
ATOM 1127 C CA . ALA A 1 146 ? 24.775 5.291 -7.140 1.00 77.50 146 ALA A CA 1
ATOM 1128 C C . ALA A 1 146 ? 25.901 5.108 -6.095 1.00 77.50 146 ALA A C 1
ATOM 1130 O O . ALA A 1 146 ? 26.187 3.992 -5.671 1.00 77.50 146 ALA A O 1
ATOM 1131 N N . LEU A 1 147 ? 26.529 6.189 -5.623 1.00 78.62 147 LEU A N 1
ATOM 1132 C CA . LEU A 1 147 ? 27.500 6.135 -4.527 1.00 78.62 147 LEU A CA 1
ATOM 1133 C C . LEU A 1 147 ? 26.857 5.770 -3.175 1.00 78.62 147 LEU A C 1
ATOM 1135 O O . LEU A 1 147 ? 27.515 5.131 -2.359 1.00 78.62 147 LEU A O 1
ATOM 1139 N N . ALA A 1 148 ? 25.589 6.135 -2.937 1.00 74.00 148 ALA A N 1
ATOM 1140 C CA . ALA A 1 148 ? 24.906 5.883 -1.657 1.00 74.00 148 ALA A CA 1
ATOM 1141 C C . ALA A 1 148 ? 24.743 4.386 -1.344 1.00 74.00 148 ALA A C 1
ATOM 1143 O O . ALA A 1 148 ? 24.594 4.011 -0.189 1.00 74.00 148 ALA A O 1
ATOM 1144 N N . ILE A 1 149 ? 24.838 3.536 -2.364 1.00 70.31 149 ILE A N 1
ATOM 1145 C CA . ILE A 1 149 ? 24.743 2.073 -2.273 1.00 70.31 149 ILE A CA 1
ATOM 1146 C C . ILE A 1 149 ? 26.114 1.385 -2.438 1.00 70.31 149 ILE A C 1
ATOM 1148 O O . ILE A 1 149 ? 26.198 0.210 -2.784 1.00 70.31 149 ILE A O 1
ATOM 1152 N N . GLY A 1 150 ? 27.212 2.128 -2.258 1.00 67.75 150 GLY A N 1
ATOM 1153 C CA . GLY A 1 150 ? 28.571 1.577 -2.251 1.00 67.75 150 GLY A CA 1
ATOM 1154 C C . GLY A 1 150 ? 29.218 1.366 -3.625 1.00 67.75 150 GLY A C 1
ATOM 1155 O O . GLY A 1 150 ? 30.270 0.731 -3.704 1.00 67.75 150 GLY A O 1
ATOM 1156 N N . THR A 1 151 ? 28.647 1.891 -4.716 1.00 71.19 151 THR A N 1
ATOM 1157 C CA . THR A 1 151 ? 29.306 1.812 -6.033 1.00 71.19 151 THR A CA 1
ATOM 1158 C C . THR A 1 151 ? 30.372 2.902 -6.210 1.00 71.19 151 THR A C 1
ATOM 1160 O O . THR A 1 151 ? 30.276 3.993 -5.655 1.00 71.19 151 THR A O 1
ATOM 1163 N N . LEU A 1 152 ? 31.382 2.649 -7.050 1.00 74.25 152 LEU A N 1
ATOM 1164 C CA . LEU A 1 152 ? 32.502 3.577 -7.292 1.00 74.25 152 LEU A CA 1
ATOM 1165 C C . LEU A 1 152 ? 32.171 4.746 -8.251 1.00 74.25 152 LEU A C 1
ATOM 1167 O O . LEU A 1 152 ? 33.076 5.351 -8.823 1.00 74.25 152 LEU A O 1
ATOM 1171 N N . HIS A 1 153 ? 30.891 5.071 -8.466 1.00 73.25 153 HIS A N 1
ATOM 1172 C CA . HIS A 1 153 ? 30.465 6.141 -9.376 1.00 73.25 153 HIS A CA 1
ATOM 1173 C C . HIS A 1 153 ? 29.275 6.929 -8.811 1.00 73.25 153 HIS A C 1
ATOM 1175 O O . HIS A 1 153 ? 28.449 6.398 -8.079 1.00 73.25 153 HIS A O 1
ATOM 1181 N N . LYS A 1 154 ? 29.178 8.226 -9.140 1.00 72.12 154 LYS A N 1
ATOM 1182 C CA . LYS A 1 154 ? 28.181 9.126 -8.527 1.00 72.12 154 LYS A CA 1
ATOM 1183 C C . LYS A 1 154 ? 26.750 8.944 -9.045 1.00 72.12 154 LYS A C 1
ATOM 1185 O O . LYS A 1 154 ? 25.838 9.223 -8.278 1.00 72.12 154 LYS A O 1
ATOM 1190 N N . ARG A 1 155 ? 26.580 8.558 -10.324 1.00 81.44 155 ARG A N 1
ATOM 1191 C CA . ARG A 1 155 ? 25.328 8.539 -11.130 1.00 81.44 155 ARG A CA 1
ATOM 1192 C C . ARG A 1 155 ? 24.073 8.906 -10.323 1.00 81.44 155 ARG A C 1
ATOM 1194 O O . ARG A 1 155 ? 23.446 8.044 -9.720 1.00 81.44 155 ARG A O 1
ATOM 1201 N N . GLN A 1 156 ? 23.738 10.194 -10.303 1.00 85.69 156 GLN A N 1
ATOM 1202 C CA . GLN A 1 156 ? 22.551 10.705 -9.616 1.00 85.69 156 GLN A CA 1
ATOM 1203 C C . GLN A 1 156 ? 21.315 10.530 -10.489 1.00 85.69 156 GLN A C 1
ATOM 1205 O O . GLN A 1 156 ? 21.355 10.850 -11.685 1.00 85.69 156 GLN A O 1
ATOM 1210 N N . ARG A 1 157 ? 20.241 10.022 -9.887 1.00 87.44 157 ARG A N 1
ATOM 1211 C CA . ARG A 1 157 ? 18.956 9.778 -10.538 1.00 87.44 157 ARG A CA 1
ATOM 1212 C C . ARG A 1 157 ? 17.806 10.171 -9.638 1.00 87.44 157 ARG A C 1
ATOM 1214 O O . ARG A 1 157 ? 17.896 10.003 -8.423 1.00 87.44 157 ARG A O 1
ATOM 1221 N N . THR A 1 158 ? 16.771 10.704 -10.266 1.00 90.06 158 THR A N 1
ATOM 1222 C CA . THR A 1 158 ? 15.489 10.990 -9.642 1.00 90.06 158 THR A CA 1
ATOM 1223 C C . THR A 1 158 ? 14.619 9.758 -9.817 1.00 90.06 158 THR A C 1
ATOM 1225 O O . THR A 1 158 ? 14.428 9.288 -10.935 1.00 90.06 158 THR A O 1
ATOM 1228 N N . PHE A 1 159 ? 14.114 9.235 -8.711 1.00 92.62 159 PHE A N 1
ATOM 1229 C CA . PHE A 1 159 ? 13.138 8.160 -8.680 1.00 92.62 159 PHE A CA 1
ATOM 1230 C C . PHE A 1 159 ? 11.798 8.733 -8.257 1.00 92.62 159 PHE A C 1
ATOM 1232 O O . PHE A 1 159 ? 11.735 9.512 -7.305 1.00 92.62 159 PHE A O 1
ATOM 1239 N N . ILE A 1 160 ? 10.749 8.340 -8.963 1.00 94.50 160 ILE A N 1
ATOM 1240 C CA . ILE A 1 160 ? 9.364 8.711 -8.699 1.00 94.50 160 ILE A CA 1
ATOM 1241 C C . ILE A 1 160 ? 8.663 7.428 -8.294 1.00 94.50 160 ILE A C 1
ATOM 1243 O O . ILE A 1 160 ? 8.656 6.471 -9.061 1.00 94.50 160 ILE A O 1
ATOM 1247 N N . VAL A 1 161 ? 8.108 7.394 -7.092 1.00 96.06 161 VAL A N 1
ATOM 1248 C CA . VAL A 1 161 ? 7.362 6.247 -6.579 1.00 96.06 161 VAL A CA 1
ATOM 1249 C C . VAL A 1 161 ? 5.960 6.725 -6.284 1.00 96.06 161 VAL A C 1
ATOM 1251 O O . VAL A 1 161 ? 5.795 7.666 -5.510 1.00 96.06 161 VAL A O 1
ATOM 1254 N N . ALA A 1 162 ? 4.966 6.098 -6.897 1.00 95.62 162 ALA A N 1
ATOM 1255 C CA . ALA A 1 162 ? 3.574 6.453 -6.691 1.00 95.62 162 ALA A CA 1
ATOM 1256 C C . ALA A 1 162 ? 2.730 5.224 -6.366 1.00 95.62 162 ALA A C 1
ATOM 1258 O O . ALA A 1 162 ? 2.961 4.150 -6.922 1.00 95.62 162 ALA A O 1
ATOM 1259 N N . ASN A 1 163 ? 1.758 5.388 -5.471 1.00 94.25 163 ASN A N 1
ATOM 1260 C CA . ASN A 1 163 ? 0.830 4.336 -5.068 1.00 94.25 163 ASN A CA 1
ATOM 1261 C C . ASN A 1 163 ? -0.617 4.810 -5.218 1.00 94.25 163 ASN A C 1
ATOM 1263 O O . ASN A 1 163 ? -0.933 5.953 -4.896 1.00 94.25 163 ASN A O 1
ATOM 1267 N N . SER A 1 164 ? -1.498 3.937 -5.700 1.00 86.88 164 SER A N 1
ATOM 1268 C CA . SER A 1 164 ? -2.913 4.261 -5.924 1.00 86.88 164 SER A CA 1
ATOM 1269 C C . SER A 1 164 ? -3.743 4.350 -4.634 1.00 86.88 164 SER A C 1
ATOM 1271 O O . SER A 1 164 ? -4.893 4.783 -4.671 1.00 86.88 164 SER A O 1
ATOM 1273 N N . ASN A 1 165 ? -3.230 3.829 -3.511 1.00 69.69 165 ASN A N 1
ATOM 1274 C CA . ASN A 1 165 ? -3.940 3.546 -2.257 1.00 69.69 165 ASN A CA 1
ATOM 1275 C C . ASN A 1 165 ? -5.250 2.733 -2.423 1.00 69.69 165 ASN A C 1
ATOM 1277 O O . ASN A 1 165 ? -5.959 2.473 -1.448 1.00 69.69 165 ASN A O 1
ATOM 1281 N N . ARG A 1 166 ? -5.548 2.213 -3.623 1.00 59.25 166 ARG A N 1
ATOM 1282 C CA . ARG A 1 166 ? -6.758 1.462 -3.993 1.00 59.25 166 ARG A CA 1
ATOM 1283 C C . ARG A 1 166 ? -6.338 0.163 -4.688 1.00 59.25 166 ARG A C 1
ATOM 1285 O O . ARG A 1 166 ? -5.840 0.227 -5.803 1.00 59.25 166 ARG A O 1
ATOM 1292 N N . LYS A 1 167 ? -6.552 -1.008 -4.067 1.00 52.44 167 LYS A N 1
ATOM 1293 C CA . LYS A 1 167 ? -6.387 -2.288 -4.783 1.00 52.44 167 LYS A CA 1
ATOM 1294 C C . LYS A 1 167 ? -7.470 -2.329 -5.841 1.00 52.44 167 LYS A C 1
ATOM 1296 O O . LYS A 1 167 ? -8.612 -1.972 -5.541 1.00 52.44 167 LYS A O 1
ATOM 1301 N N . ARG A 1 168 ? -7.111 -2.755 -7.051 1.00 41.03 168 ARG A N 1
ATOM 1302 C CA . ARG A 1 168 ? -8.065 -2.965 -8.145 1.00 41.03 168 ARG A CA 1
ATOM 1303 C C . ARG A 1 168 ? -9.314 -3.689 -7.638 1.00 41.03 168 ARG A C 1
ATOM 1305 O O . ARG A 1 168 ? -9.243 -4.834 -7.195 1.00 41.03 168 ARG A O 1
ATOM 1312 N N . TRP A 1 169 ? -10.461 -3.021 -7.729 1.00 31.31 169 TRP A N 1
ATOM 1313 C CA . TRP A 1 169 ? -11.752 -3.688 -7.638 1.00 31.31 169 TRP A CA 1
ATOM 1314 C C . TRP A 1 169 ? -11.898 -4.596 -8.862 1.00 31.31 169 TRP A C 1
ATOM 1316 O O . TRP A 1 169 ? -11.710 -4.159 -10.000 1.00 31.31 169 TRP A O 1
ATOM 1326 N N . GLY A 1 170 ? -12.209 -5.870 -8.635 1.00 27.70 170 GLY A N 1
ATOM 1327 C CA . GLY A 1 170 ? -12.578 -6.784 -9.705 1.00 27.70 170 GLY A CA 1
ATOM 1328 C C . GLY A 1 170 ? -13.958 -6.428 -10.254 1.00 27.70 170 GLY A C 1
ATOM 1329 O O . GLY A 1 170 ? -14.950 -6.857 -9.683 1.00 27.70 170 GLY A O 1
ATOM 1330 N N . GLY A 1 171 ? -13.987 -5.701 -11.374 1.00 29.28 171 GLY A N 1
ATOM 1331 C CA . GLY A 1 171 ? -15.098 -5.667 -12.331 1.00 29.28 171 GLY A CA 1
ATOM 1332 C C . GLY A 1 171 ? -16.270 -4.713 -12.057 1.00 29.28 171 GLY A C 1
ATOM 1333 O O . GLY A 1 171 ? -16.994 -4.895 -11.089 1.00 29.28 171 GLY A O 1
ATOM 1334 N N . VAL A 1 172 ? -16.519 -3.858 -13.069 1.00 29.84 172 VAL A N 1
ATOM 1335 C CA . VAL A 1 172 ? -17.774 -3.138 -13.413 1.00 29.84 172 VAL A CA 1
ATOM 1336 C C . VAL A 1 172 ? -18.101 -1.972 -12.451 1.00 29.84 172 VAL A C 1
ATOM 1338 O O . VAL A 1 172 ? -18.062 -2.151 -11.249 1.00 29.84 172 VAL A O 1
ATOM 1341 N N . ASP A 1 173 ? -18.360 -0.721 -12.839 1.00 32.59 173 ASP A N 1
ATOM 1342 C CA . ASP A 1 173 ? -18.811 -0.125 -14.099 1.00 32.59 173 ASP A CA 1
ATOM 1343 C C . ASP A 1 173 ? -18.299 1.319 -14.276 1.00 32.59 173 ASP A C 1
ATOM 1345 O O . ASP A 1 173 ? -17.805 1.969 -13.352 1.00 32.59 173 ASP A O 1
ATOM 1349 N N . GLN A 1 174 ? -18.456 1.817 -15.500 1.00 34.88 174 GLN A N 1
ATOM 1350 C CA . GLN A 1 174 ? -18.302 3.215 -15.876 1.00 34.88 174 GLN A CA 1
ATOM 1351 C C . GLN A 1 174 ? -19.437 4.082 -15.304 1.00 34.88 174 GLN A C 1
ATOM 1353 O O . GLN A 1 174 ? -20.605 3.734 -15.421 1.00 34.88 174 GLN A O 1
ATOM 1358 N N . GLY A 1 175 ? -19.085 5.286 -14.839 1.00 27.97 175 GLY A N 1
ATOM 1359 C CA . GLY A 1 175 ? -19.975 6.449 -14.883 1.00 27.97 175 GLY A CA 1
ATOM 1360 C C . GLY A 1 175 ? -20.516 6.953 -13.545 1.00 27.97 175 GLY A C 1
ATOM 1361 O O . GLY A 1 175 ? -21.582 6.547 -13.106 1.00 27.97 175 GLY A O 1
ATOM 1362 N N . CYS A 1 176 ? -19.869 7.981 -12.996 1.00 22.61 176 CYS A N 1
ATOM 1363 C CA . CYS A 1 176 ? -20.593 9.132 -12.456 1.00 22.61 176 CYS A CA 1
ATOM 1364 C C . CYS A 1 176 ? -19.720 10.393 -12.571 1.00 22.61 176 CYS A C 1
ATOM 1366 O O . CYS A 1 176 ? -18.726 10.578 -11.870 1.00 22.61 176 CYS A O 1
ATOM 1368 N N . GLU A 1 177 ? -20.071 11.243 -13.534 1.00 28.72 177 GLU A N 1
ATOM 1369 C CA . GLU A 1 177 ? -19.617 12.629 -13.595 1.00 28.72 177 GLU A CA 1
ATOM 1370 C C . GLU A 1 177 ? -20.356 13.483 -12.549 1.00 28.72 177 GLU A C 1
ATOM 1372 O O . GLU A 1 177 ? -21.547 13.300 -12.294 1.00 28.72 177 GLU A O 1
ATOM 1377 N N . GLU A 1 178 ? -19.597 14.443 -12.014 1.00 30.77 178 GLU A N 1
ATOM 1378 C CA . GLU A 1 178 ? -19.993 15.715 -11.395 1.00 30.77 178 GLU A CA 1
ATOM 1379 C C . GLU A 1 178 ? -20.890 15.730 -10.141 1.00 30.77 178 GLU A C 1
ATOM 1381 O O . GLU A 1 178 ? -22.097 15.473 -10.183 1.00 30.77 178 GLU A O 1
ATOM 1386 N N . ARG A 1 179 ? -20.279 16.205 -9.037 1.00 23.00 179 ARG A N 1
ATOM 1387 C CA . ARG A 1 179 ? -20.765 17.198 -8.037 1.00 23.00 179 ARG A CA 1
ATOM 1388 C C . ARG A 1 179 ? -19.834 17.121 -6.807 1.00 23.00 179 ARG A C 1
ATOM 1390 O O . ARG A 1 179 ? -19.640 16.037 -6.285 1.00 23.00 179 ARG A O 1
ATOM 1397 N N . CYS A 1 180 ? -19.172 18.149 -6.278 1.00 22.64 180 CYS A N 1
ATOM 1398 C CA . CYS A 1 180 ? -19.330 19.596 -6.342 1.00 22.64 180 CYS A CA 1
ATOM 1399 C C . CYS A 1 180 ? -17.949 20.275 -6.280 1.00 22.64 180 CYS A C 1
ATOM 1401 O O . CYS A 1 180 ? -17.126 19.947 -5.429 1.00 22.64 180 CYS A O 1
ATOM 1403 N N . ILE A 1 181 ? -17.748 21.279 -7.132 1.00 27.23 181 ILE A N 1
ATOM 1404 C CA . ILE A 1 181 ? -16.777 22.354 -6.919 1.00 27.23 181 ILE A CA 1
ATOM 1405 C C . ILE A 1 181 ? -17.471 23.379 -6.016 1.00 27.23 181 ILE A C 1
ATOM 1407 O O . ILE A 1 181 ? -18.548 23.866 -6.358 1.00 27.23 181 ILE A O 1
ATOM 1411 N N . GLY A 1 182 ? -16.879 23.684 -4.863 1.00 24.02 182 GLY A N 1
ATOM 1412 C CA . GLY A 1 182 ? -17.400 24.678 -3.927 1.00 24.02 182 GLY A CA 1
ATOM 1413 C C . GLY A 1 182 ? -16.444 24.933 -2.766 1.00 24.02 182 GLY A C 1
ATOM 1414 O O . GLY A 1 182 ? -16.486 24.222 -1.773 1.00 24.02 182 GLY A O 1
ATOM 1415 N N . GLU A 1 183 ? -15.576 25.928 -2.961 1.00 27.84 183 GLU A N 1
ATOM 1416 C CA . GLU A 1 183 ? -14.901 26.777 -1.964 1.00 27.84 183 GLU A CA 1
ATOM 1417 C C . GLU A 1 183 ? -14.472 26.151 -0.623 1.00 27.84 183 GLU A C 1
ATOM 1419 O O . GLU A 1 183 ? -15.232 26.108 0.339 1.00 27.84 183 GLU A O 1
ATOM 1424 N N . PHE A 1 184 ? -13.178 25.835 -0.501 1.00 22.53 184 PHE A N 1
ATOM 1425 C CA . PHE A 1 184 ? -12.477 25.954 0.782 1.00 22.53 184 PHE A CA 1
ATOM 1426 C C . PHE A 1 184 ? -11.001 26.312 0.552 1.00 22.53 184 PHE A C 1
ATOM 1428 O O . PHE A 1 184 ? -10.100 25.479 0.618 1.00 22.53 184 PHE A O 1
ATOM 1435 N N . THR A 1 185 ? -10.745 27.577 0.218 1.00 24.23 185 THR A N 1
ATOM 1436 C CA . THR A 1 185 ? -9.402 28.162 0.309 1.00 24.23 185 THR A CA 1
ATOM 1437 C C . THR A 1 185 ? -9.171 28.735 1.700 1.00 24.23 185 THR A C 1
ATOM 1439 O O . THR A 1 185 ? -10.002 29.479 2.210 1.00 24.23 185 THR A O 1
ATOM 1442 N N . GLN A 1 186 ? -7.973 28.449 2.215 1.00 25.80 186 GLN A N 1
ATOM 1443 C CA . GLN A 1 186 ? -7.320 29.021 3.395 1.00 25.80 186 GLN A CA 1
ATOM 1444 C C . GLN A 1 186 ? -7.915 28.647 4.750 1.00 25.80 186 GLN A C 1
ATOM 1446 O O . GLN A 1 186 ? -8.816 29.300 5.266 1.00 25.80 186 GLN A O 1
ATOM 1451 N N . SER A 1 187 ? -7.280 27.662 5.387 1.00 26.38 187 SER A N 1
ATOM 1452 C CA . SER A 1 187 ? -6.513 27.830 6.637 1.00 26.38 187 SER A CA 1
ATOM 1453 C C . SER A 1 187 ? -6.337 26.450 7.255 1.00 26.38 187 SER A C 1
ATOM 1455 O O . SER A 1 187 ? -7.268 26.000 7.891 1.00 26.38 187 SER A O 1
ATOM 1457 N N . PHE A 1 188 ? -5.211 25.770 7.044 1.00 21.73 188 PHE A N 1
ATOM 1458 C CA . PHE A 1 188 ? -4.644 24.774 7.971 1.00 21.73 188 PHE A CA 1
ATOM 1459 C C . PHE A 1 188 ? -3.282 24.358 7.405 1.00 21.73 188 PHE A C 1
ATOM 1461 O O . PHE A 1 188 ? -3.128 23.340 6.734 1.00 21.73 188 PHE A O 1
ATOM 1468 N N . GLU A 1 189 ? -2.290 25.220 7.622 1.00 25.20 189 GLU A N 1
ATOM 1469 C CA . GLU A 1 189 ? -0.897 24.795 7.586 1.00 25.20 189 GLU A CA 1
ATOM 1470 C C . GLU A 1 189 ? -0.595 23.972 8.839 1.00 25.20 189 GLU A C 1
ATOM 1472 O O . GLU A 1 189 ? -0.961 24.353 9.948 1.00 25.20 189 GLU A O 1
ATOM 1477 N N . ASN A 1 190 ? 0.137 22.883 8.609 1.00 32.53 190 ASN A N 1
ATOM 1478 C CA . ASN A 1 190 ? 1.112 22.285 9.512 1.00 32.53 190 ASN A CA 1
ATOM 1479 C C . ASN A 1 190 ? 0.639 21.932 10.924 1.00 32.53 190 ASN A C 1
ATOM 1481 O O . ASN A 1 190 ? 0.945 22.638 11.873 1.00 32.53 190 ASN A O 1
ATOM 1485 N N . GLU A 1 191 ? 0.098 20.724 11.076 1.00 29.67 191 GLU A N 1
ATOM 1486 C CA . GLU A 1 191 ? 0.641 19.794 12.069 1.00 29.67 191 GLU A CA 1
ATOM 1487 C C . GLU A 1 191 ? 0.176 18.357 11.799 1.00 29.67 191 GLU A C 1
ATOM 1489 O O . GLU A 1 191 ? -0.971 18.087 11.454 1.00 29.67 191 GLU A O 1
ATOM 1494 N N . THR A 1 192 ? 1.105 17.416 11.979 1.00 33.84 192 THR A N 1
ATOM 1495 C CA . THR A 1 192 ? 0.920 15.953 11.988 1.00 33.84 192 THR A CA 1
ATOM 1496 C C . THR A 1 192 ? 0.496 15.256 10.689 1.00 33.84 192 THR A C 1
ATOM 1498 O O . THR A 1 192 ? -0.658 14.898 10.500 1.00 33.84 192 THR A O 1
ATOM 1501 N N . ARG A 1 193 ? 1.484 14.873 9.865 1.00 32.91 193 ARG A N 1
ATOM 1502 C CA . ARG A 1 193 ? 1.445 13.619 9.067 1.00 32.91 193 ARG A CA 1
ATOM 1503 C C . ARG A 1 193 ? 2.847 13.068 8.778 1.00 32.91 193 ARG A C 1
ATOM 1505 O O . ARG A 1 193 ? 3.174 12.590 7.697 1.00 32.91 193 ARG A O 1
ATOM 1512 N N . GLN A 1 194 ? 3.687 13.127 9.807 1.00 32.03 194 GLN A N 1
ATOM 1513 C CA . GLN A 1 194 ? 5.092 12.730 9.787 1.00 32.03 194 GLN A CA 1
ATOM 1514 C C . GLN A 1 194 ? 5.324 11.494 10.667 1.00 32.03 194 GLN A C 1
ATOM 1516 O O . GLN A 1 194 ? 6.210 11.479 11.506 1.00 32.03 194 GLN A O 1
ATOM 1521 N N . THR A 1 195 ? 4.510 10.447 10.517 1.00 35.59 195 THR A N 1
ATOM 1522 C CA . THR A 1 195 ? 4.674 9.194 11.281 1.00 35.59 195 THR A CA 1
ATOM 1523 C C . THR A 1 195 ? 4.264 7.977 10.454 1.00 35.59 195 THR A C 1
ATOM 1525 O O . THR A 1 195 ? 3.337 7.245 10.778 1.00 35.59 195 THR A O 1
ATOM 1528 N N . ARG A 1 196 ? 4.987 7.759 9.350 1.00 36.22 196 ARG A N 1
ATOM 1529 C CA . ARG A 1 196 ? 5.197 6.413 8.773 1.00 36.22 196 ARG A CA 1
ATOM 1530 C C . ARG A 1 196 ? 6.415 6.278 7.856 1.00 36.22 196 ARG A C 1
ATOM 1532 O O . ARG A 1 196 ? 6.610 5.240 7.244 1.00 36.22 196 ARG A O 1
ATOM 1539 N N . TRP A 1 197 ? 7.238 7.321 7.765 1.00 39.84 197 TRP A N 1
ATOM 1540 C CA . TRP A 1 197 ? 8.319 7.408 6.780 1.00 39.84 197 TRP A CA 1
ATOM 1541 C C . TRP A 1 197 ? 9.685 7.754 7.379 1.00 39.84 197 TRP A C 1
ATOM 1543 O O . TRP A 1 197 ? 10.644 7.902 6.629 1.00 39.84 197 TRP A O 1
ATOM 1553 N N . ASN A 1 198 ? 9.792 7.860 8.707 1.00 33.72 198 ASN A N 1
ATOM 1554 C CA . ASN A 1 198 ? 11.087 8.066 9.361 1.00 33.72 198 ASN A CA 1
ATOM 1555 C C . ASN A 1 198 ? 11.879 6.755 9.506 1.00 33.72 198 ASN A C 1
ATOM 1557 O O . ASN A 1 198 ? 13.103 6.804 9.506 1.00 33.72 198 ASN A O 1
ATOM 1561 N N . ASP A 1 199 ? 11.214 5.595 9.491 1.00 37.41 199 ASP A N 1
ATOM 1562 C CA . ASP A 1 199 ? 11.892 4.294 9.607 1.00 37.41 199 ASP A CA 1
ATOM 1563 C C . ASP A 1 199 ? 12.575 3.850 8.295 1.00 37.41 199 ASP A C 1
ATOM 1565 O O . ASP A 1 199 ? 13.521 3.066 8.316 1.00 37.41 199 ASP A O 1
ATOM 1569 N N . ALA A 1 200 ? 12.175 4.404 7.142 1.00 38.28 200 ALA A N 1
ATOM 1570 C CA . ALA A 1 200 ? 12.794 4.086 5.849 1.00 38.28 200 ALA A CA 1
ATOM 1571 C C . ALA A 1 200 ? 14.220 4.657 5.714 1.00 38.28 200 ALA A C 1
ATOM 1573 O O . ALA A 1 200 ? 15.057 4.073 5.027 1.00 38.28 200 ALA A O 1
ATOM 1574 N N . ASN A 1 201 ? 14.529 5.768 6.396 1.00 35.88 201 ASN A N 1
ATOM 1575 C CA . ASN A 1 201 ? 15.871 6.360 6.368 1.00 35.88 201 ASN A CA 1
ATOM 1576 C C . ASN A 1 201 ? 16.889 5.560 7.200 1.00 35.88 201 ASN A C 1
ATOM 1578 O O . ASN A 1 201 ? 18.058 5.498 6.816 1.00 35.88 201 ASN A O 1
ATOM 1582 N N . ASP A 1 202 ? 16.459 4.899 8.280 1.00 35.41 202 ASP A N 1
ATOM 1583 C CA . ASP A 1 202 ? 17.351 4.091 9.123 1.00 35.41 202 ASP A CA 1
ATOM 1584 C C . ASP A 1 202 ? 17.656 2.714 8.502 1.00 35.41 202 ASP A C 1
ATOM 1586 O O . ASP A 1 202 ? 18.782 2.214 8.611 1.00 35.41 202 ASP A O 1
ATOM 1590 N N . ILE A 1 203 ? 16.714 2.135 7.749 1.00 40.88 203 ILE A N 1
ATOM 1591 C CA . ILE A 1 203 ? 16.891 0.844 7.057 1.00 40.88 203 ILE A CA 1
ATOM 1592 C C . ILE A 1 203 ? 17.870 0.962 5.871 1.00 40.88 203 ILE A C 1
ATOM 1594 O O . ILE A 1 203 ? 18.715 0.081 5.678 1.00 40.88 203 ILE A O 1
ATOM 1598 N N . LEU A 1 204 ? 17.859 2.091 5.148 1.00 40.66 204 LEU A N 1
ATOM 1599 C CA . LEU A 1 204 ? 18.783 2.372 4.034 1.00 40.66 204 LEU A CA 1
ATOM 1600 C C . LEU A 1 204 ? 20.266 2.374 4.451 1.00 40.66 204 LEU A C 1
ATOM 1602 O O . LEU A 1 204 ? 21.143 2.129 3.623 1.00 40.66 204 LEU A O 1
ATOM 1606 N N . SER A 1 205 ? 20.561 2.595 5.737 1.00 38.16 205 SER A N 1
ATOM 1607 C CA . SER A 1 205 ? 21.930 2.564 6.271 1.00 38.16 205 SER A CA 1
ATOM 1608 C C . SER A 1 205 ? 22.429 1.154 6.636 1.00 38.16 205 SER A C 1
ATOM 1610 O O . SER A 1 205 ? 23.638 0.937 6.767 1.00 38.16 205 SER A O 1
ATOM 1612 N N . SER A 1 206 ? 21.520 0.177 6.753 1.00 35.09 206 SER A N 1
ATOM 1613 C CA . SER A 1 206 ? 21.808 -1.156 7.307 1.00 35.09 206 SER A CA 1
ATOM 1614 C C . SER A 1 206 ? 21.920 -2.270 6.252 1.00 35.09 206 SER A C 1
ATOM 1616 O O . SER A 1 206 ? 22.559 -3.289 6.514 1.00 35.09 206 SER A O 1
ATOM 1618 N N . GLY A 1 207 ? 21.381 -2.076 5.041 1.00 39.44 207 GLY A N 1
ATOM 1619 C CA . GLY A 1 207 ? 21.407 -3.074 3.953 1.00 39.44 207 GLY A CA 1
ATOM 1620 C C . GLY A 1 207 ? 22.696 -3.132 3.114 1.00 39.44 207 GLY A C 1
ATOM 1621 O O . GLY A 1 207 ? 22.897 -4.060 2.335 1.00 39.44 207 GLY A O 1
ATOM 1622 N N . ALA A 1 208 ? 23.623 -2.184 3.274 1.00 37.94 208 ALA A N 1
ATOM 1623 C CA . ALA A 1 208 ? 24.757 -1.998 2.356 1.00 37.94 208 ALA A CA 1
ATOM 1624 C C . ALA A 1 208 ? 25.989 -2.898 2.617 1.00 37.94 208 ALA A C 1
ATOM 1626 O O . ALA A 1 208 ? 27.114 -2.521 2.276 1.00 37.94 208 ALA A O 1
ATOM 1627 N N . ARG A 1 209 ? 25.837 -4.073 3.245 1.00 38.47 209 ARG A N 1
ATOM 1628 C CA . ARG A 1 209 ? 26.995 -4.905 3.632 1.00 38.47 209 ARG A CA 1
ATOM 1629 C C . ARG A 1 209 ? 26.867 -6.403 3.366 1.00 38.47 209 ARG A C 1
ATOM 1631 O O . ARG A 1 209 ? 27.286 -7.205 4.188 1.00 38.47 209 ARG A O 1
ATOM 1638 N N . VAL A 1 210 ? 26.414 -6.799 2.180 1.00 38.22 210 VAL A N 1
ATOM 1639 C CA . VAL A 1 210 ? 26.738 -8.122 1.613 1.00 38.22 210 VAL A CA 1
ATOM 1640 C C . VAL A 1 210 ? 26.893 -7.971 0.093 1.00 38.22 210 VAL A C 1
ATOM 1642 O O . VAL A 1 210 ? 26.115 -7.262 -0.525 1.00 38.22 210 VAL A O 1
ATOM 1645 N N . LEU A 1 211 ? 27.883 -8.655 -0.499 1.00 36.69 211 LEU A N 1
ATOM 1646 C CA . LEU A 1 211 ? 28.146 -8.826 -1.950 1.00 36.69 211 LEU A CA 1
ATOM 1647 C C . LEU A 1 211 ? 29.239 -7.971 -2.623 1.00 36.69 211 LEU A C 1
ATOM 1649 O O . LEU A 1 211 ? 29.342 -7.962 -3.848 1.00 36.69 211 LEU A O 1
ATOM 1653 N N . ALA A 1 212 ? 30.168 -7.390 -1.864 1.00 34.44 212 ALA A N 1
ATOM 1654 C CA . ALA A 1 212 ? 31.450 -6.927 -2.412 1.00 34.44 212 ALA A CA 1
ATOM 1655 C C . ALA A 1 212 ? 32.575 -7.964 -2.207 1.00 34.44 212 ALA A C 1
ATOM 1657 O O . ALA A 1 212 ? 33.623 -7.652 -1.650 1.00 34.44 212 ALA A O 1
ATOM 1658 N N . SER A 1 213 ? 32.381 -9.217 -2.631 1.00 36.03 213 SER A N 1
ATOM 1659 C CA . SER A 1 213 ? 33.490 -10.182 -2.700 1.00 36.03 213 SER A CA 1
ATOM 1660 C C . SER A 1 213 ? 33.260 -11.282 -3.737 1.00 36.03 213 SER A C 1
ATOM 1662 O O . SER A 1 213 ? 32.729 -12.350 -3.460 1.00 36.03 213 SER A O 1
ATOM 1664 N N . SER A 1 214 ? 33.695 -11.018 -4.969 1.00 32.84 214 SER A N 1
ATOM 1665 C CA . SER A 1 214 ? 34.404 -11.983 -5.829 1.00 32.84 214 SER A CA 1
ATOM 1666 C C . SER A 1 214 ? 34.589 -11.387 -7.225 1.00 32.84 214 SER A C 1
ATOM 1668 O O . SER A 1 214 ? 33.919 -11.740 -8.192 1.00 32.84 214 SER A O 1
ATOM 1670 N N . SER A 1 215 ? 35.557 -10.482 -7.369 1.00 36.12 215 SER A N 1
ATOM 1671 C CA . SER A 1 215 ? 36.118 -10.178 -8.686 1.00 36.12 215 SER A CA 1
ATOM 1672 C C . SER A 1 215 ? 36.994 -11.352 -9.137 1.00 36.12 215 SER A C 1
ATOM 1674 O O . SER A 1 215 ? 38.222 -11.301 -9.111 1.00 36.12 215 SER A O 1
ATOM 1676 N N . SER A 1 216 ? 36.358 -12.445 -9.556 1.00 31.89 216 SER A N 1
ATOM 1677 C CA . SER A 1 216 ? 37.051 -13.465 -10.334 1.00 31.89 216 SER A CA 1
ATOM 1678 C C . SER A 1 216 ? 37.279 -12.918 -11.748 1.00 31.89 216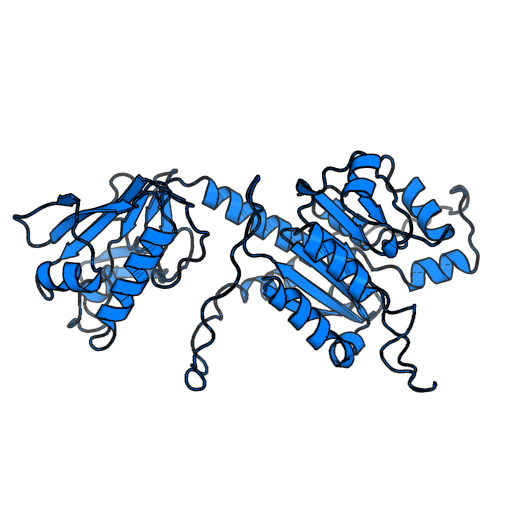 SER A C 1
ATOM 1680 O O . SER A 1 216 ? 36.360 -12.493 -12.450 1.00 31.89 216 SER A O 1
ATOM 1682 N N . ARG A 1 217 ? 38.550 -12.873 -12.160 1.00 44.75 217 ARG A N 1
ATOM 1683 C CA . ARG A 1 217 ? 38.943 -12.687 -13.561 1.00 44.75 217 ARG A CA 1
ATOM 1684 C C . ARG A 1 217 ? 38.413 -13.889 -14.349 1.00 44.75 217 ARG A C 1
ATOM 1686 O O . ARG A 1 217 ? 39.053 -14.934 -14.346 1.00 44.75 217 ARG A O 1
ATOM 1693 N N . ILE A 1 218 ? 37.259 -13.754 -14.999 1.00 38.34 218 ILE A N 1
ATOM 1694 C CA . ILE A 1 218 ? 36.700 -14.783 -15.888 1.00 38.34 218 ILE A CA 1
ATOM 1695 C C . ILE A 1 218 ? 36.620 -14.225 -17.313 1.00 38.34 218 ILE A C 1
ATOM 1697 O O . ILE A 1 218 ? 36.133 -13.115 -17.532 1.00 38.34 218 ILE A O 1
ATOM 1701 N N . GLN A 1 219 ? 37.169 -15.006 -18.250 1.00 42.91 219 GLN A N 1
ATOM 1702 C CA . GLN A 1 219 ? 37.220 -14.807 -19.704 1.00 42.91 219 GLN A CA 1
ATOM 1703 C C . GLN A 1 219 ? 35.845 -14.425 -20.289 1.00 42.91 219 GLN A C 1
ATOM 1705 O O . GLN A 1 219 ? 34.828 -14.996 -19.905 1.00 42.91 219 GLN A O 1
ATOM 1710 N N . ARG A 1 220 ? 35.802 -13.446 -21.207 1.00 46.66 220 ARG A N 1
ATOM 1711 C CA . ARG A 1 220 ? 34.572 -12.725 -21.602 1.00 46.66 220 ARG A CA 1
ATOM 1712 C C . ARG A 1 220 ? 34.153 -12.849 -23.081 1.00 46.66 220 ARG A C 1
ATOM 1714 O O . ARG A 1 220 ? 33.550 -11.908 -23.574 1.00 46.66 220 ARG A O 1
ATOM 1721 N N . ASN A 1 221 ? 34.394 -13.956 -23.793 1.00 48.66 221 ASN A N 1
ATOM 1722 C CA . ASN A 1 221 ? 34.209 -13.944 -25.262 1.00 48.66 221 ASN A CA 1
ATOM 1723 C C . ASN A 1 221 ? 33.140 -14.879 -25.873 1.00 48.66 221 ASN A C 1
ATOM 1725 O O . ASN A 1 221 ? 32.966 -14.840 -27.086 1.00 48.66 221 ASN A O 1
ATOM 1729 N N . ASP A 1 222 ? 32.326 -15.608 -25.098 1.00 51.47 222 ASP A N 1
ATOM 1730 C CA . ASP A 1 222 ? 31.459 -16.664 -25.682 1.00 51.47 222 ASP A CA 1
ATOM 1731 C C . ASP A 1 222 ? 29.948 -16.370 -25.625 1.00 51.47 222 ASP A C 1
ATOM 1733 O O . ASP A 1 222 ? 29.109 -17.269 -25.618 1.00 51.47 222 ASP A O 1
ATOM 1737 N N . ASN A 1 223 ? 29.556 -15.096 -25.537 1.00 58.03 223 ASN A N 1
ATOM 1738 C CA . ASN A 1 223 ? 28.193 -14.738 -25.137 1.00 58.03 223 ASN A CA 1
ATOM 1739 C C . ASN A 1 223 ? 27.253 -14.317 -26.299 1.00 58.03 223 ASN A C 1
ATOM 1741 O O . ASN A 1 223 ? 26.066 -14.090 -26.044 1.00 58.03 223 ASN A O 1
ATOM 1745 N N . GLY A 1 224 ? 27.750 -14.228 -27.539 1.00 58.97 224 GLY A N 1
ATOM 1746 C CA . GLY A 1 224 ? 26.946 -13.998 -28.750 1.00 58.97 224 GLY A CA 1
ATOM 1747 C C . GLY A 1 224 ? 26.372 -12.584 -28.948 1.00 58.97 224 GLY A C 1
ATOM 1748 O O . GLY A 1 224 ? 25.467 -12.421 -29.763 1.00 58.97 224 GLY A O 1
ATOM 1749 N N . LEU A 1 225 ? 26.850 -11.563 -28.221 1.00 64.31 225 LEU A N 1
ATOM 1750 C CA . LEU A 1 225 ? 26.398 -10.167 -28.350 1.00 64.31 225 LEU A CA 1
ATOM 1751 C C . LEU A 1 225 ? 27.526 -9.247 -28.852 1.00 64.31 225 LEU A C 1
ATOM 1753 O O . LEU A 1 225 ? 28.684 -9.424 -28.487 1.00 64.31 225 LEU A O 1
ATOM 1757 N N . SER A 1 226 ? 27.177 -8.239 -29.663 1.00 61.53 226 SER A N 1
ATOM 1758 C CA . SER A 1 226 ? 28.112 -7.215 -30.167 1.00 61.53 226 SER A CA 1
ATOM 1759 C C . SER A 1 226 ? 28.803 -6.457 -29.020 1.00 61.53 226 SER A C 1
ATOM 1761 O O . SER A 1 226 ? 28.153 -6.042 -28.060 1.00 61.53 226 SER A O 1
ATOM 1763 N N . GLU A 1 227 ? 30.121 -6.253 -29.124 1.00 59.16 227 GLU A N 1
ATOM 1764 C CA . GLU A 1 227 ? 30.930 -5.510 -28.141 1.00 59.16 227 GLU A CA 1
ATOM 1765 C C . GLU A 1 227 ? 31.135 -4.021 -28.490 1.00 59.16 227 GLU A C 1
ATOM 1767 O O . GLU A 1 227 ? 31.840 -3.316 -27.771 1.00 59.16 227 GLU A O 1
ATOM 1772 N N . GLY A 1 228 ? 30.527 -3.535 -29.579 1.00 66.88 228 GLY A N 1
ATOM 1773 C CA . GLY A 1 228 ? 30.762 -2.195 -30.132 1.00 66.88 228 GLY A CA 1
ATOM 1774 C C . GLY A 1 228 ? 30.009 -1.043 -29.446 1.00 66.88 228 GLY A C 1
ATOM 1775 O O . GLY A 1 228 ? 29.593 -1.118 -28.290 1.00 66.88 228 GLY A O 1
ATOM 1776 N N . VAL A 1 229 ? 29.811 0.049 -30.194 1.00 69.44 229 VAL A N 1
ATOM 1777 C CA . VAL A 1 229 ? 29.155 1.296 -29.739 1.00 69.44 229 VAL A CA 1
ATOM 1778 C C . VAL A 1 229 ? 27.784 1.041 -29.107 1.00 69.44 229 VAL A C 1
ATOM 1780 O O . VAL A 1 229 ? 27.458 1.657 -28.092 1.00 69.44 229 VAL A O 1
ATOM 1783 N N . ASP A 1 230 ? 27.013 0.096 -29.645 1.00 75.38 230 ASP A N 1
ATOM 1784 C CA . ASP A 1 230 ? 25.684 -0.247 -29.130 1.00 75.38 230 ASP A CA 1
ATOM 1785 C C . ASP A 1 230 ? 25.728 -0.751 -27.685 1.00 75.38 230 ASP A C 1
ATOM 1787 O O . ASP A 1 230 ? 24.890 -0.366 -26.870 1.00 75.38 230 ASP A O 1
ATOM 1791 N N . ARG A 1 231 ? 26.750 -1.542 -27.330 1.00 77.69 231 ARG A N 1
ATOM 1792 C CA . ARG A 1 231 ? 26.942 -2.038 -25.963 1.00 77.69 231 ARG A CA 1
ATOM 1793 C C . ARG A 1 231 ? 27.278 -0.908 -25.001 1.00 77.69 231 ARG A C 1
ATOM 1795 O O . ARG A 1 231 ? 26.709 -0.848 -23.915 1.00 77.69 231 ARG A O 1
ATOM 1802 N N . LEU A 1 232 ? 28.189 -0.015 -25.386 1.00 77.50 232 LEU A N 1
ATOM 1803 C CA . LEU A 1 232 ? 28.557 1.140 -24.562 1.00 77.50 232 LEU A CA 1
ATOM 1804 C C . LEU A 1 232 ? 27.366 2.083 -24.360 1.00 77.50 232 LEU A C 1
ATOM 1806 O O . LEU A 1 232 ? 27.121 2.522 -23.238 1.00 77.50 232 LEU A O 1
ATOM 1810 N N . LYS A 1 233 ? 26.590 2.337 -25.419 1.00 77.00 233 LYS A N 1
ATOM 1811 C CA . LYS A 1 233 ? 25.363 3.140 -25.361 1.00 77.00 233 LYS A CA 1
ATOM 1812 C C . LYS A 1 233 ? 24.320 2.503 -24.441 1.00 77.00 233 LYS A C 1
ATOM 1814 O O . LYS A 1 233 ? 23.775 3.182 -23.575 1.00 77.00 233 LYS A O 1
ATOM 1819 N N . ALA A 1 234 ? 24.089 1.198 -24.582 1.00 80.56 234 ALA A N 1
ATOM 1820 C CA . ALA A 1 234 ? 23.149 0.458 -23.748 1.00 80.56 234 ALA A CA 1
ATOM 1821 C C . ALA A 1 234 ? 23.551 0.480 -22.262 1.00 80.56 234 ALA A C 1
ATOM 1823 O O . ALA A 1 234 ? 22.718 0.772 -21.411 1.00 80.56 234 ALA A O 1
ATOM 1824 N N . LEU A 1 235 ? 24.833 0.258 -21.948 1.00 78.44 235 LEU A N 1
ATOM 1825 C CA . LEU A 1 235 ? 25.350 0.340 -20.576 1.00 78.44 235 LEU A CA 1
ATOM 1826 C C . LEU A 1 235 ? 25.278 1.761 -19.996 1.00 78.44 235 LEU A C 1
ATOM 1828 O O . LEU A 1 235 ? 25.011 1.922 -18.810 1.00 78.44 235 LEU A O 1
ATOM 1832 N N . GLY A 1 236 ? 25.507 2.792 -20.813 1.00 75.00 236 GLY A N 1
ATOM 1833 C CA . GLY A 1 236 ? 25.393 4.189 -20.385 1.00 75.00 236 GLY A CA 1
ATOM 1834 C C . GLY A 1 236 ? 23.961 4.585 -20.013 1.00 75.00 236 GLY A C 1
ATOM 1835 O O . GLY A 1 236 ? 23.754 5.323 -19.042 1.00 75.00 236 GLY A O 1
ATOM 1836 N N . ASN A 1 237 ? 22.980 4.057 -20.747 1.00 79.94 237 ASN A N 1
ATOM 1837 C CA . ASN A 1 237 ? 21.562 4.350 -20.547 1.00 79.94 237 ASN A CA 1
ATOM 1838 C C . ASN A 1 237 ? 20.914 3.484 -19.462 1.00 79.94 237 ASN A C 1
ATOM 1840 O O . ASN A 1 237 ? 19.984 3.947 -18.817 1.00 79.94 237 ASN A O 1
ATOM 1844 N N . ALA A 1 238 ? 21.429 2.279 -19.214 1.00 83.81 238 ALA A N 1
ATOM 1845 C CA . ALA A 1 238 ? 20.864 1.354 -18.239 1.00 83.81 238 ALA A CA 1
ATOM 1846 C C . ALA A 1 238 ? 20.743 1.955 -16.829 1.00 83.81 238 ALA A C 1
ATOM 1848 O O . ALA A 1 238 ? 21.651 2.635 -16.335 1.00 83.81 238 ALA A O 1
ATOM 1849 N N . VAL A 1 239 ? 19.636 1.645 -16.157 1.00 86.75 239 VAL A N 1
ATOM 1850 C CA . VAL A 1 239 ? 19.495 1.859 -14.715 1.00 86.75 239 VAL A CA 1
ATOM 1851 C C . VAL A 1 239 ? 20.394 0.866 -13.985 1.00 86.75 239 VAL A C 1
ATOM 1853 O O . VAL A 1 239 ? 20.520 -0.290 -14.390 1.00 86.75 239 VAL A O 1
ATOM 1856 N N . VAL A 1 240 ? 21.054 1.323 -12.922 1.00 88.12 240 VAL A N 1
ATOM 1857 C CA . VAL A 1 240 ? 21.885 0.462 -12.074 1.00 88.12 240 VAL A CA 1
ATOM 1858 C C . VAL A 1 240 ? 20.948 -0.303 -11.132 1.00 88.12 240 VAL A C 1
ATOM 1860 O O . VAL A 1 240 ? 20.328 0.341 -10.287 1.00 88.12 240 VAL A O 1
ATOM 1863 N N . PRO A 1 241 ? 20.837 -1.643 -11.224 1.00 90.88 241 PRO A N 1
ATOM 1864 C CA . PRO A 1 241 ? 19.828 -2.400 -10.476 1.00 90.88 241 PRO A CA 1
ATOM 1865 C C . PRO A 1 241 ? 19.899 -2.167 -8.965 1.00 90.88 241 PRO A C 1
ATOM 1867 O O . PRO A 1 241 ? 18.892 -1.919 -8.313 1.00 90.88 241 PRO A O 1
ATOM 1870 N N . GLN A 1 242 ? 21.111 -2.144 -8.407 1.00 87.75 242 GLN A N 1
ATOM 1871 C CA . GLN A 1 242 ? 21.329 -1.941 -6.973 1.00 87.75 242 GLN A CA 1
ATOM 1872 C C . GLN A 1 242 ? 20.814 -0.582 -6.479 1.00 87.75 242 GLN A C 1
ATOM 1874 O O . GLN A 1 242 ? 20.562 -0.421 -5.291 1.00 87.75 242 GLN A O 1
ATOM 1879 N N . GLN A 1 243 ? 20.700 0.411 -7.369 1.00 88.56 243 GLN A N 1
ATOM 1880 C CA . GLN A 1 243 ? 20.270 1.765 -7.021 1.00 88.56 243 GLN A CA 1
ATOM 1881 C C . GLN A 1 243 ? 18.757 1.847 -6.823 1.00 88.56 243 GLN A C 1
ATOM 1883 O O . GLN A 1 243 ? 18.305 2.628 -5.992 1.00 88.56 243 GLN A O 1
ATOM 1888 N N . VAL A 1 244 ? 17.996 1.045 -7.572 1.00 91.12 244 VAL A N 1
ATOM 1889 C CA . VAL A 1 244 ? 16.527 1.011 -7.520 1.00 91.12 244 VAL A CA 1
ATOM 1890 C C . VAL A 1 244 ? 16.000 -0.151 -6.666 1.00 91.12 244 VAL A C 1
ATOM 1892 O O . VAL A 1 244 ? 14.885 -0.076 -6.165 1.00 91.12 244 VAL A O 1
ATOM 1895 N N . LEU A 1 245 ? 16.807 -1.190 -6.421 1.00 93.06 245 LEU A N 1
ATOM 1896 C CA . LEU A 1 245 ? 16.437 -2.359 -5.613 1.00 93.06 245 LEU A CA 1
ATOM 1897 C C . LEU A 1 245 ? 15.791 -2.024 -4.252 1.00 93.06 245 LEU A C 1
ATOM 1899 O O . LEU A 1 245 ? 14.725 -2.578 -3.988 1.00 93.06 245 LEU A O 1
ATOM 1903 N N . PRO A 1 246 ? 16.328 -1.101 -3.423 1.00 91.44 246 PRO A N 1
ATOM 1904 C CA . PRO A 1 246 ? 15.730 -0.812 -2.118 1.00 91.44 246 PRO A CA 1
ATOM 1905 C C . PRO A 1 246 ? 14.293 -0.286 -2.210 1.00 91.44 246 PRO A C 1
ATOM 1907 O O . PRO A 1 246 ? 13.497 -0.494 -1.302 1.00 91.44 246 PRO A O 1
ATOM 1910 N N . ILE A 1 247 ? 13.940 0.383 -3.314 1.00 93.44 247 ILE A N 1
ATOM 1911 C CA . ILE A 1 247 ? 12.574 0.863 -3.547 1.00 93.44 247 ILE A CA 1
ATOM 1912 C C . ILE A 1 247 ? 11.629 -0.332 -3.697 1.00 93.44 247 ILE A C 1
ATOM 1914 O O . ILE A 1 247 ? 10.574 -0.362 -3.070 1.00 93.44 247 ILE A O 1
ATOM 1918 N N . PHE A 1 248 ? 12.017 -1.336 -4.484 1.00 96.12 248 PHE A N 1
ATOM 1919 C CA . PHE A 1 248 ? 11.201 -2.529 -4.695 1.00 96.12 248 PHE A CA 1
ATOM 1920 C C . PHE A 1 248 ? 11.113 -3.423 -3.460 1.00 96.12 248 PHE A C 1
ATOM 1922 O O . PHE A 1 248 ? 10.037 -3.944 -3.178 1.00 96.12 248 PHE A O 1
ATOM 1929 N N . GLU A 1 249 ? 12.199 -3.568 -2.697 1.00 93.31 249 GLU A N 1
ATOM 1930 C CA . GLU A 1 249 ? 12.173 -4.292 -1.419 1.00 93.31 249 GLU A CA 1
ATOM 1931 C C . GLU A 1 249 ? 11.163 -3.663 -0.449 1.00 93.31 249 GLU A C 1
ATOM 1933 O O . GLU A 1 249 ? 10.347 -4.376 0.135 1.00 93.31 249 GLU A O 1
ATOM 1938 N N . LEU A 1 250 ? 11.147 -2.329 -0.350 1.00 91.25 250 LEU A N 1
ATOM 1939 C CA . LEU A 1 250 ? 10.182 -1.603 0.477 1.00 91.25 250 LEU A CA 1
ATOM 1940 C C . LEU A 1 250 ? 8.745 -1.748 -0.032 1.00 91.25 250 LEU A C 1
ATOM 1942 O O . LEU A 1 250 ? 7.838 -1.934 0.773 1.00 91.25 250 LEU A O 1
ATOM 1946 N N . ILE A 1 251 ? 8.516 -1.696 -1.348 1.00 93.44 251 ILE A N 1
ATOM 1947 C CA . ILE A 1 251 ? 7.184 -1.931 -1.932 1.00 93.44 251 ILE A CA 1
ATOM 1948 C C . ILE A 1 251 ? 6.668 -3.324 -1.544 1.00 93.44 251 ILE A C 1
ATOM 1950 O O . ILE A 1 251 ? 5.542 -3.462 -1.068 1.00 93.44 251 ILE A O 1
ATOM 1954 N N . VAL A 1 252 ? 7.506 -4.354 -1.694 1.00 91.44 252 VAL A N 1
ATOM 1955 C CA . VAL A 1 252 ? 7.161 -5.732 -1.321 1.00 91.44 252 VAL A CA 1
ATOM 1956 C C . VAL A 1 252 ? 6.905 -5.850 0.182 1.00 91.44 252 VAL A C 1
ATOM 1958 O O . VAL A 1 252 ? 5.976 -6.544 0.597 1.00 91.44 252 VAL A O 1
ATOM 1961 N N . GLU A 1 253 ? 7.697 -5.177 1.017 1.00 87.12 253 GLU A N 1
ATOM 1962 C CA . GLU A 1 253 ? 7.484 -5.143 2.464 1.00 87.12 253 GLU A CA 1
ATOM 1963 C C . GLU A 1 253 ? 6.137 -4.504 2.830 1.00 87.12 253 GLU A C 1
ATOM 1965 O O . GLU A 1 253 ? 5.372 -5.106 3.588 1.00 87.12 253 GLU A O 1
ATOM 1970 N N . ILE A 1 254 ? 5.811 -3.345 2.247 1.00 85.25 254 ILE A N 1
ATOM 1971 C CA . ILE A 1 254 ? 4.537 -2.641 2.456 1.00 85.25 254 ILE A CA 1
ATOM 1972 C C . ILE A 1 254 ? 3.358 -3.546 2.083 1.00 85.25 254 ILE A C 1
ATOM 1974 O O . ILE A 1 254 ? 2.456 -3.748 2.897 1.00 85.25 254 ILE A O 1
ATOM 1978 N N . GLU A 1 255 ? 3.393 -4.171 0.905 1.00 84.94 255 GLU A N 1
ATOM 1979 C CA . GLU A 1 255 ? 2.316 -5.063 0.459 1.00 84.94 255 GLU A CA 1
ATOM 1980 C C . GLU A 1 255 ? 2.187 -6.321 1.323 1.00 84.94 255 GLU A C 1
ATOM 1982 O O . GLU A 1 255 ? 1.077 -6.807 1.557 1.00 84.94 255 GLU A O 1
ATOM 1987 N N . ASN A 1 256 ? 3.295 -6.856 1.839 1.00 81.50 256 ASN A N 1
ATOM 1988 C CA . ASN A 1 256 ? 3.268 -7.996 2.754 1.00 81.50 256 ASN A CA 1
ATOM 1989 C C . ASN A 1 256 ? 2.661 -7.630 4.115 1.00 81.50 256 ASN A C 1
ATOM 1991 O O . ASN A 1 256 ? 1.922 -8.435 4.691 1.00 81.50 256 ASN A O 1
ATOM 1995 N N . VAL A 1 257 ? 2.970 -6.440 4.641 1.00 76.62 257 VAL A N 1
ATOM 1996 C CA . VAL A 1 257 ? 2.371 -5.926 5.880 1.00 76.62 257 VAL A CA 1
ATOM 1997 C C . VAL A 1 257 ? 0.873 -5.724 5.686 1.00 76.62 257 VAL A C 1
ATOM 1999 O O . VAL A 1 257 ? 0.085 -6.303 6.434 1.00 76.62 257 VAL A O 1
ATOM 2002 N N . ASP A 1 258 ? 0.471 -5.004 4.641 1.00 71.00 258 ASP A N 1
ATOM 200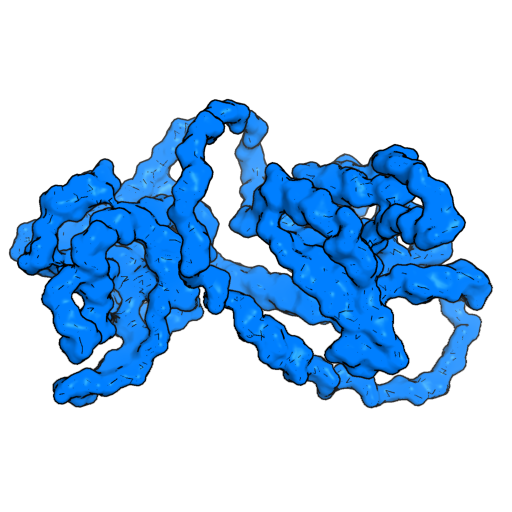3 C CA . ASP A 1 258 ? -0.942 -4.763 4.356 1.00 71.00 258 ASP A CA 1
ATOM 2004 C C . ASP A 1 258 ? -1.695 -6.069 4.066 1.00 71.00 258 ASP A C 1
ATOM 2006 O O . ASP A 1 258 ? -2.859 -6.200 4.433 1.00 71.00 258 ASP A O 1
ATOM 2010 N N . SER A 1 259 ? -1.062 -7.080 3.465 1.00 72.44 259 SER A N 1
ATOM 2011 C CA . SER A 1 259 ? -1.693 -8.393 3.261 1.00 72.44 259 SER A CA 1
ATOM 2012 C C . SER A 1 259 ? -1.984 -9.106 4.585 1.00 72.44 259 SER A C 1
ATOM 2014 O O . SER A 1 259 ? -3.104 -9.567 4.790 1.00 72.44 259 SER A O 1
ATOM 2016 N N . LYS A 1 260 ? -1.029 -9.128 5.524 1.00 73.44 260 LYS A N 1
ATOM 2017 C CA . LYS A 1 260 ? -1.232 -9.721 6.862 1.00 73.44 260 LYS A CA 1
ATOM 2018 C C . LYS A 1 260 ? -2.277 -8.977 7.689 1.00 73.44 260 LYS A C 1
ATOM 2020 O O . LYS A 1 260 ? -2.941 -9.576 8.535 1.00 73.44 260 LYS A O 1
ATOM 2025 N N . GLU A 1 261 ? -2.395 -7.670 7.490 1.00 74.19 261 GLU A N 1
ATOM 2026 C CA . GLU A 1 261 ? -3.425 -6.866 8.142 1.00 74.19 261 GLU A CA 1
ATOM 2027 C C . GLU A 1 261 ? -4.801 -7.049 7.494 1.00 74.19 261 GLU A C 1
ATOM 2029 O O . GLU A 1 261 ? -5.788 -7.145 8.216 1.00 74.19 261 GLU A O 1
ATOM 2034 N N . ASN A 1 262 ? -4.873 -7.203 6.168 1.00 69.12 262 ASN A N 1
ATOM 2035 C CA . ASN A 1 262 ? -6.117 -7.499 5.446 1.00 69.12 262 ASN A CA 1
ATOM 2036 C C . ASN A 1 262 ? -6.668 -8.909 5.721 1.00 69.12 262 ASN A C 1
ATOM 2038 O O . ASN A 1 262 ? -7.849 -9.156 5.495 1.00 69.12 262 ASN A O 1
ATOM 2042 N N . GLU A 1 263 ? -5.852 -9.841 6.222 1.00 81.25 263 GLU A N 1
ATOM 2043 C CA . GLU A 1 263 ? -6.343 -11.133 6.727 1.00 81.25 263 GLU A CA 1
ATOM 2044 C C . GLU A 1 263 ? -7.185 -10.984 8.008 1.00 81.25 263 GLU A C 1
ATOM 2046 O O . GLU A 1 263 ? -7.947 -11.888 8.363 1.00 81.25 263 GLU A O 1
ATOM 2051 N N . LYS A 1 264 ? -7.068 -9.856 8.723 1.00 89.38 264 LYS A N 1
ATOM 2052 C CA . LYS A 1 264 ? -7.837 -9.592 9.944 1.00 89.38 264 LYS A CA 1
ATOM 2053 C C . LYS A 1 264 ? -9.267 -9.227 9.575 1.00 89.38 264 LYS A C 1
ATOM 2055 O O . LYS A 1 264 ? -9.520 -8.362 8.746 1.00 89.38 264 LYS A O 1
ATOM 2060 N N . THR A 1 265 ? -10.223 -9.869 10.232 1.00 94.81 265 THR A N 1
ATOM 2061 C CA . THR A 1 265 ? -11.653 -9.653 9.969 1.00 94.81 265 THR A CA 1
ATOM 2062 C C . THR A 1 265 ? -12.264 -8.617 10.909 1.00 94.81 265 THR A C 1
ATOM 2064 O O . THR A 1 265 ? -13.332 -8.073 10.613 1.00 94.81 265 THR A O 1
ATOM 2067 N N . ILE A 1 266 ? -11.576 -8.331 12.020 1.00 96.81 266 ILE A N 1
ATOM 2068 C CA . ILE A 1 266 ? -12.014 -7.428 13.079 1.00 96.81 266 ILE A CA 1
ATOM 2069 C C . ILE A 1 266 ? -10.992 -6.305 13.256 1.00 96.81 266 ILE A C 1
ATOM 2071 O O . ILE A 1 266 ? -9.791 -6.565 13.309 1.00 96.81 266 ILE A O 1
ATOM 2075 N N . LEU A 1 267 ? -11.464 -5.074 13.430 1.00 96.88 267 LEU A N 1
ATOM 2076 C CA . LEU A 1 267 ? -10.635 -3.923 13.780 1.00 96.88 267 LEU A CA 1
ATOM 2077 C C . LEU A 1 267 ? -11.023 -3.390 15.162 1.00 96.88 267 LEU A C 1
ATOM 2079 O O . LEU A 1 267 ? -12.192 -3.124 15.413 1.00 96.88 267 LEU A O 1
ATOM 2083 N N . ASP A 1 268 ? -10.054 -3.196 16.050 1.00 97.00 268 ASP A N 1
ATOM 2084 C CA . ASP A 1 268 ? -10.231 -2.421 17.284 1.00 97.00 268 ASP A CA 1
ATOM 2085 C C . ASP A 1 268 ? -9.512 -1.082 17.123 1.00 97.00 268 ASP A C 1
ATOM 2087 O O . ASP A 1 268 ? -8.278 -1.048 17.076 1.00 97.00 268 ASP A O 1
ATOM 2091 N N . VAL A 1 269 ? -10.283 0.005 16.996 1.00 95.12 269 VAL A N 1
ATOM 2092 C CA . VAL A 1 269 ? -9.750 1.321 16.606 1.00 95.12 269 VAL A CA 1
ATOM 2093 C C . VAL A 1 269 ? -9.136 2.119 17.760 1.00 95.12 269 VAL A C 1
ATOM 2095 O O . VAL A 1 269 ? -8.489 3.139 17.528 1.00 95.12 269 VAL A O 1
ATOM 2098 N N . CYS A 1 270 ? -9.356 1.691 19.004 1.00 93.06 270 CYS A N 1
ATOM 2099 C CA . CYS A 1 270 ? -8.877 2.359 20.217 1.00 93.06 270 CYS A CA 1
ATOM 2100 C C . CYS A 1 270 ? -8.488 1.302 21.256 1.00 93.06 270 CYS A C 1
ATOM 2102 O O . CYS A 1 270 ? -9.037 1.253 22.358 1.00 93.06 270 CYS A O 1
ATOM 2104 N N . CYS A 1 271 ? -7.548 0.422 20.902 1.00 91.44 271 CYS A N 1
ATOM 2105 C CA . CYS A 1 271 ? -7.379 -0.825 21.639 1.00 91.44 271 CYS A CA 1
ATOM 2106 C C . CYS A 1 271 ? -6.934 -0.629 23.093 1.00 91.44 271 CYS A C 1
ATOM 2108 O O . CYS A 1 271 ? -7.177 -1.498 23.939 1.00 91.44 271 CYS A O 1
ATOM 2110 N N . GLY A 1 272 ? -6.241 0.475 23.404 1.00 89.75 272 GLY A N 1
ATOM 2111 C CA . GLY A 1 272 ? -5.689 0.739 24.726 1.00 89.75 272 GLY A CA 1
ATOM 2112 C C . GLY A 1 272 ? -4.940 -0.479 25.277 1.00 89.75 272 GLY A C 1
ATOM 2113 O O . GLY A 1 272 ? -4.096 -1.081 24.615 1.00 89.75 272 GLY A O 1
ATOM 2114 N N . SER A 1 273 ? -5.294 -0.896 26.494 1.00 87.81 273 SER A N 1
ATOM 2115 C CA . SER A 1 273 ? -4.735 -2.100 27.142 1.00 87.81 273 SER A CA 1
ATOM 2116 C C . SER A 1 273 ? -5.494 -3.403 26.843 1.00 87.81 273 SER A C 1
ATOM 2118 O O . SER A 1 273 ? -5.335 -4.406 27.556 1.00 87.81 273 SER A O 1
ATOM 2120 N N . ARG A 1 274 ? -6.333 -3.385 25.798 1.00 91.00 274 ARG A N 1
ATOM 2121 C CA . ARG A 1 274 ? -7.160 -4.493 25.297 1.00 91.00 274 ARG A CA 1
ATOM 2122 C C . ARG A 1 274 ? -8.071 -5.089 26.372 1.00 91.00 274 ARG A C 1
ATOM 2124 O O . ARG A 1 274 ? -8.263 -6.296 26.442 1.00 91.00 274 ARG A O 1
ATOM 2131 N N . MET A 1 275 ? -8.607 -4.251 27.263 1.00 83.75 275 MET A N 1
ATOM 2132 C CA . MET A 1 275 ? -9.469 -4.715 28.363 1.00 83.75 275 MET A CA 1
ATOM 2133 C C . MET A 1 275 ? -10.841 -5.199 27.902 1.00 83.75 275 MET A C 1
ATOM 2135 O O . MET A 1 275 ? -11.501 -5.921 28.641 1.00 83.75 275 MET A O 1
ATOM 2139 N N . PHE A 1 276 ? -11.272 -4.781 26.714 1.00 84.44 276 PHE A N 1
ATOM 2140 C CA . PHE A 1 276 ? -12.505 -5.264 26.106 1.00 84.44 276 PHE A CA 1
ATOM 2141 C C . PHE A 1 276 ? -12.409 -6.747 25.701 1.00 84.44 276 PHE A C 1
ATOM 2143 O O . PHE A 1 276 ? -13.422 -7.425 25.572 1.00 84.44 276 PHE A O 1
ATOM 2150 N N . TRP A 1 277 ? -11.187 -7.265 25.547 1.00 90.75 277 TRP A N 1
ATOM 2151 C CA . TRP A 1 277 ? -10.916 -8.574 24.971 1.00 90.75 277 TRP A CA 1
ATOM 2152 C C . TRP A 1 277 ? -10.621 -9.623 26.039 1.00 90.75 277 TRP A C 1
ATOM 2154 O O . TRP A 1 277 ? -9.732 -9.446 26.875 1.00 90.75 277 TRP A O 1
ATOM 2164 N N . TYR A 1 278 ? -11.323 -10.756 25.962 1.00 93.06 278 TYR A N 1
ATOM 2165 C CA . TYR A 1 278 ? -10.973 -11.953 26.731 1.00 93.06 278 TYR A CA 1
ATOM 2166 C C . TYR A 1 278 ? -9.636 -12.535 26.262 1.00 93.06 278 TYR A C 1
ATOM 2168 O O . TYR A 1 278 ? -8.747 -12.783 27.075 1.00 93.06 278 TYR A O 1
ATOM 2176 N N . ASP A 1 279 ? -9.477 -12.695 24.946 1.00 93.50 279 ASP A N 1
ATOM 2177 C CA . ASP A 1 279 ? -8.196 -13.003 24.315 1.00 93.50 279 ASP A CA 1
ATOM 2178 C C . ASP A 1 279 ? -7.551 -11.714 23.804 1.00 93.50 279 ASP A C 1
ATOM 2180 O O . ASP A 1 279 ? -7.905 -11.186 22.749 1.00 93.50 279 ASP A O 1
ATOM 2184 N N . LYS A 1 280 ? -6.572 -11.211 24.559 1.00 92.50 280 LYS A N 1
ATOM 2185 C CA . LYS A 1 280 ? -5.838 -9.992 24.203 1.00 92.50 280 LYS A CA 1
ATOM 2186 C C . LYS A 1 280 ? -4.981 -10.144 22.950 1.00 92.50 280 LYS A C 1
ATOM 2188 O O . LYS A 1 280 ? -4.503 -9.129 22.460 1.00 92.50 280 LYS A O 1
ATOM 2193 N N . ASN A 1 281 ? -4.754 -11.359 22.456 1.00 91.75 281 ASN A N 1
AT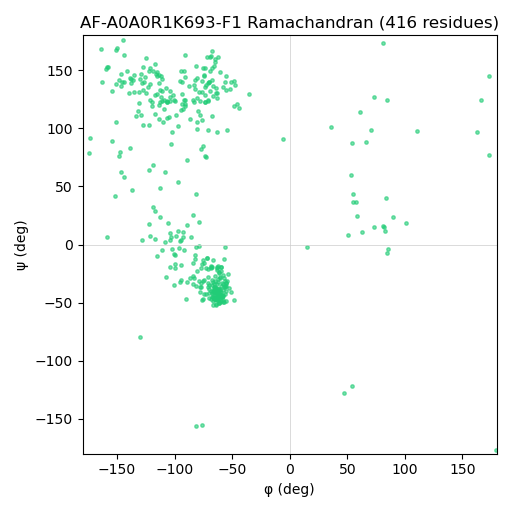OM 2194 C CA . ASN A 1 281 ? -3.970 -11.646 21.257 1.00 91.75 281 ASN A CA 1
ATOM 2195 C C . ASN A 1 281 ? -4.830 -12.289 20.163 1.00 91.75 281 ASN A C 1
ATOM 2197 O O . ASN A 1 281 ? -4.299 -13.054 19.356 1.00 91.75 281 ASN A O 1
ATOM 2201 N N . ASN A 1 282 ? -6.132 -11.977 20.134 1.00 93.94 282 ASN A N 1
ATOM 2202 C CA . ASN A 1 282 ? -7.051 -12.524 19.146 1.00 93.94 282 ASN A CA 1
ATOM 2203 C C . ASN A 1 282 ? -6.467 -12.396 17.729 1.00 93.94 282 ASN A C 1
ATOM 2205 O O . ASN A 1 282 ? -6.166 -11.303 17.246 1.00 93.94 282 ASN A O 1
ATOM 2209 N N . LYS A 1 283 ? -6.273 -13.545 17.079 1.00 92.31 283 LYS A N 1
ATOM 2210 C CA . LYS A 1 283 ? -5.588 -13.640 15.786 1.00 92.31 283 LYS A CA 1
ATOM 2211 C C . LYS A 1 283 ? -6.377 -13.022 14.631 1.00 92.31 283 LYS A C 1
ATOM 2213 O O . LYS A 1 283 ? -5.767 -12.726 13.610 1.00 92.31 283 LYS A O 1
ATOM 2218 N N . ASP A 1 284 ? -7.678 -12.822 14.788 1.00 94.25 284 ASP A N 1
ATOM 2219 C CA . ASP A 1 284 ? -8.565 -12.290 13.754 1.00 94.25 284 ASP A CA 1
ATOM 2220 C C . ASP A 1 284 ? -8.757 -10.771 13.909 1.00 94.25 284 ASP A C 1
ATOM 2222 O O . ASP A 1 284 ? -9.398 -10.135 13.072 1.00 94.25 284 ASP A O 1
ATOM 2226 N N . THR A 1 285 ? -8.172 -10.182 14.960 1.00 95.19 285 THR A N 1
ATOM 2227 C CA . THR A 1 285 ? -8.258 -8.758 15.280 1.00 95.19 285 THR A CA 1
ATOM 2228 C C . THR A 1 285 ? -6.979 -8.011 14.938 1.00 95.19 285 THR A C 1
ATOM 2230 O O . THR A 1 285 ? -5.874 -8.413 15.314 1.00 95.19 285 THR A O 1
ATOM 2233 N N . LEU A 1 286 ? -7.146 -6.882 14.256 1.00 95.19 286 LEU A N 1
ATOM 2234 C CA . LEU A 1 286 ? -6.141 -5.842 14.146 1.00 95.19 286 LEU A CA 1
ATOM 2235 C C . LEU A 1 286 ? -6.367 -4.814 15.255 1.00 95.19 286 LEU A C 1
ATOM 2237 O O . LEU A 1 286 ? -7.400 -4.151 15.299 1.00 95.19 286 LEU A O 1
ATOM 2241 N N . PHE A 1 287 ? -5.403 -4.688 16.159 1.00 95.06 287 PHE A N 1
ATOM 2242 C CA . PHE A 1 287 ? -5.444 -3.703 17.234 1.00 95.06 287 PHE A CA 1
ATOM 2243 C C . PHE A 1 287 ? -4.716 -2.435 16.798 1.00 95.06 287 PHE A C 1
ATOM 2245 O O . PHE A 1 287 ? -3.514 -2.494 16.522 1.00 95.06 287 PHE A O 1
ATOM 2252 N N . ILE A 1 288 ? -5.400 -1.293 16.792 1.00 94.00 288 ILE A N 1
ATOM 2253 C CA . ILE A 1 288 ? -4.771 0.009 16.568 1.00 94.00 288 ILE A CA 1
ATOM 2254 C C . ILE A 1 288 ? -4.998 0.961 17.744 1.00 94.00 288 ILE A C 1
ATOM 2256 O O . ILE A 1 288 ? -5.972 0.857 18.487 1.00 94.00 288 ILE A O 1
ATOM 2260 N N . ASP A 1 289 ? -4.052 1.874 17.926 1.00 91.69 289 ASP A N 1
ATOM 2261 C CA . ASP A 1 289 ? -4.109 2.977 18.886 1.00 91.69 289 ASP A CA 1
ATOM 2262 C C . ASP A 1 289 ? -3.115 4.043 18.398 1.00 91.69 289 ASP A C 1
ATOM 2264 O O . ASP A 1 289 ? -2.125 3.715 17.734 1.00 91.69 289 ASP A O 1
ATOM 2268 N N . ASN A 1 290 ? -3.340 5.316 18.716 1.00 88.31 290 ASN A N 1
ATOM 2269 C CA . ASN A 1 290 ? -2.385 6.379 18.393 1.00 88.31 290 ASN A CA 1
ATOM 2270 C C . ASN A 1 290 ? -1.243 6.465 19.423 1.00 88.31 290 ASN A C 1
ATOM 2272 O O . ASN A 1 290 ? -0.320 7.263 19.262 1.00 88.31 290 ASN A O 1
ATOM 2276 N N . ARG A 1 291 ? -1.274 5.624 20.466 1.00 86.69 291 ARG A N 1
ATOM 2277 C CA . ARG A 1 291 ? -0.262 5.530 21.520 1.00 86.69 291 ARG A CA 1
ATOM 2278 C C . ARG A 1 291 ? 0.435 4.174 21.499 1.00 86.69 291 ARG A C 1
ATOM 2280 O O . ARG A 1 291 ? -0.164 3.128 21.259 1.00 86.69 291 ARG A O 1
ATOM 2287 N N . LYS A 1 292 ? 1.705 4.189 21.895 1.00 89.06 292 LYS A N 1
ATOM 2288 C CA . LYS A 1 292 ? 2.452 3.008 22.331 1.00 89.06 292 LYS A CA 1
ATOM 2289 C C . LYS A 1 292 ? 3.177 3.371 23.615 1.00 89.06 292 LYS A C 1
ATOM 2291 O O . LYS A 1 292 ? 4.065 4.217 23.597 1.00 89.06 292 LYS A O 1
ATOM 2296 N N . LEU A 1 293 ? 2.749 2.794 24.733 1.00 87.31 293 LEU A N 1
ATOM 2297 C CA . LEU A 1 293 ? 3.296 3.129 26.044 1.00 87.31 293 LEU A CA 1
ATOM 2298 C C . LEU A 1 293 ? 3.320 1.918 26.964 1.00 87.31 293 LEU A C 1
ATOM 2300 O O . LEU A 1 293 ? 2.431 1.065 26.946 1.00 87.31 293 LEU A O 1
ATOM 2304 N N . GLU A 1 294 ? 4.332 1.901 27.815 1.00 89.38 294 GLU A N 1
ATOM 2305 C CA . GLU A 1 294 ? 4.490 0.945 28.892 1.00 89.38 294 GLU A CA 1
ATOM 2306 C C . GLU A 1 294 ? 4.814 1.730 30.161 1.00 89.38 294 GLU A C 1
ATOM 2308 O O . GLU A 1 294 ? 5.833 2.412 30.238 1.00 89.38 294 GLU A O 1
ATOM 2313 N N . THR A 1 295 ? 3.911 1.688 31.138 1.00 83.44 295 THR A N 1
ATOM 2314 C CA . THR A 1 295 ? 4.073 2.422 32.395 1.00 83.44 295 THR A CA 1
ATOM 2315 C C . THR A 1 295 ? 3.531 1.633 33.580 1.00 83.44 295 THR A C 1
ATOM 2317 O O . THR A 1 295 ? 2.746 0.692 33.427 1.00 83.44 295 THR A O 1
ATOM 2320 N N . THR A 1 296 ? 3.940 2.036 34.777 1.00 83.88 296 THR A N 1
ATOM 2321 C CA . THR A 1 296 ? 3.394 1.543 36.038 1.00 83.88 296 THR A CA 1
ATOM 2322 C C . THR A 1 296 ? 2.537 2.643 36.641 1.00 83.88 296 THR A C 1
ATOM 2324 O O . THR A 1 296 ? 2.991 3.764 36.856 1.00 83.88 296 THR A O 1
ATOM 2327 N N . LEU A 1 297 ? 1.277 2.316 36.887 1.00 75.12 297 LEU A N 1
ATOM 2328 C CA . LEU A 1 297 ? 0.300 3.213 37.483 1.00 75.12 297 LEU A CA 1
ATOM 2329 C C . LEU A 1 297 ? 0.643 3.470 38.957 1.00 75.12 297 LEU A C 1
ATOM 2331 O O . LEU A 1 297 ? 1.361 2.694 39.586 1.00 75.12 297 LEU A O 1
ATOM 2335 N N . SER A 1 298 ? 0.087 4.536 39.534 1.00 71.88 298 SER A N 1
ATOM 2336 C CA . SER A 1 298 ? 0.322 4.922 40.937 1.00 71.88 298 SER A CA 1
ATOM 2337 C C . SER A 1 298 ? -0.082 3.856 41.965 1.00 71.88 298 SER A C 1
ATOM 2339 O O . SER A 1 298 ? 0.395 3.884 43.095 1.00 71.88 298 SER A O 1
ATOM 2341 N N . ASP A 1 299 ? -0.930 2.903 41.576 1.00 75.12 299 ASP A N 1
ATOM 2342 C CA . ASP A 1 299 ? -1.345 1.749 42.380 1.00 75.12 299 ASP A CA 1
ATOM 2343 C C . ASP A 1 299 ? -0.483 0.487 42.161 1.00 75.12 299 ASP A C 1
ATOM 2345 O O . ASP A 1 299 ? -0.809 -0.585 42.668 1.00 75.12 299 ASP A O 1
ATOM 2349 N N . GLY A 1 300 ? 0.601 0.596 41.389 1.00 77.25 300 GLY A N 1
ATOM 2350 C CA . GLY A 1 300 ? 1.534 -0.491 41.093 1.00 77.25 300 GLY A CA 1
ATOM 2351 C C . GLY A 1 300 ? 1.134 -1.397 39.923 1.00 77.25 300 GLY A C 1
ATOM 2352 O O . GLY A 1 300 ? 1.911 -2.278 39.551 1.00 77.25 300 GLY A O 1
ATOM 2353 N N . ARG A 1 301 ? -0.039 -1.213 39.299 1.00 80.00 301 ARG A N 1
ATOM 2354 C CA . ARG A 1 301 ? -0.442 -2.013 38.127 1.00 80.00 301 ARG A CA 1
ATOM 2355 C C . ARG A 1 301 ? 0.288 -1.554 36.866 1.00 80.00 301 ARG A C 1
ATOM 2357 O O . ARG A 1 301 ? 0.417 -0.361 36.615 1.00 80.00 301 ARG A O 1
ATOM 2364 N N . ARG A 1 302 ? 0.701 -2.500 36.017 1.00 83.69 302 ARG A N 1
ATOM 2365 C CA . ARG A 1 302 ? 1.275 -2.188 34.697 1.00 83.69 302 ARG A CA 1
ATOM 2366 C C . ARG A 1 302 ? 0.173 -1.850 33.695 1.00 83.69 302 ARG A C 1
ATOM 2368 O O . ARG A 1 302 ? -0.789 -2.604 33.548 1.00 83.69 302 ARG A O 1
ATOM 2375 N N . LEU A 1 303 ? 0.343 -0.741 32.985 1.00 83.81 303 LEU A N 1
ATOM 2376 C CA . LEU A 1 303 ? -0.456 -0.347 31.832 1.00 83.81 303 LEU A CA 1
ATOM 2377 C C . LEU A 1 303 ? 0.413 -0.491 30.580 1.00 83.81 303 LEU A C 1
ATOM 2379 O O . LEU A 1 303 ? 1.424 0.193 30.441 1.00 83.81 303 LEU A O 1
ATOM 2383 N N . ILE A 1 304 ? 0.005 -1.389 29.685 1.00 87.88 304 ILE A N 1
ATOM 2384 C CA . ILE A 1 304 ? 0.668 -1.621 28.402 1.00 87.88 304 ILE A CA 1
ATOM 2385 C C . ILE A 1 304 ? -0.342 -1.323 27.302 1.00 87.88 304 ILE A C 1
ATOM 2387 O O . ILE A 1 304 ? -1.385 -1.975 27.235 1.00 87.88 304 ILE A O 1
ATOM 2391 N N . VAL A 1 305 ? -0.017 -0.351 26.457 1.00 89.94 305 VAL A N 1
ATOM 2392 C CA . VAL A 1 305 ? -0.704 -0.068 25.195 1.00 89.94 305 VAL A CA 1
ATOM 2393 C C . VAL A 1 305 ? 0.293 -0.380 24.090 1.00 89.94 305 VAL A C 1
ATOM 2395 O O . VAL A 1 305 ? 1.297 0.312 23.935 1.00 89.94 305 VAL A O 1
ATOM 2398 N N . ASN A 1 306 ? 0.054 -1.471 23.370 1.00 90.94 306 ASN A N 1
ATOM 2399 C CA . ASN A 1 306 ? 0.938 -1.945 22.309 1.00 90.94 306 ASN A CA 1
ATOM 2400 C C . ASN A 1 306 ? 0.081 -2.420 21.129 1.00 90.94 306 ASN A C 1
ATOM 2402 O O . ASN A 1 306 ? -0.247 -3.608 21.065 1.00 90.94 306 ASN A O 1
ATOM 2406 N N . PRO A 1 307 ? -0.374 -1.514 20.251 1.00 92.31 307 PRO A N 1
ATOM 2407 C CA . PRO A 1 307 ? -1.164 -1.890 19.083 1.00 92.31 307 PRO A CA 1
ATOM 2408 C C . PRO A 1 307 ? -0.319 -2.665 18.061 1.00 92.31 307 PRO A C 1
ATOM 2410 O O . PRO A 1 307 ? 0.910 -2.615 18.085 1.00 92.31 307 PRO A O 1
ATOM 2413 N N . ASN A 1 308 ? -0.979 -3.378 17.146 1.00 90.19 308 ASN A N 1
ATOM 2414 C CA . ASN A 1 308 ? -0.325 -3.925 15.955 1.00 90.19 308 ASN A CA 1
ATOM 2415 C C . ASN A 1 308 ? 0.152 -2.804 15.028 1.00 90.19 308 ASN A C 1
ATOM 2417 O O . ASN A 1 308 ? 1.256 -2.884 14.499 1.00 90.19 308 ASN A O 1
ATOM 2421 N N . ARG A 1 309 ? -0.665 -1.754 14.875 1.00 86.56 309 ARG A N 1
ATOM 2422 C CA . ARG A 1 309 ? -0.400 -0.613 13.995 1.00 86.56 309 ARG A CA 1
ATOM 2423 C C . ARG A 1 309 ? -0.730 0.690 14.722 1.00 86.56 309 ARG A C 1
ATOM 2425 O O . ARG A 1 309 ? -1.794 0.822 15.320 1.00 86.56 309 ARG A O 1
ATOM 2432 N N . LEU A 1 310 ? 0.193 1.651 14.683 1.00 88.06 310 LEU A N 1
ATOM 2433 C CA . LEU A 1 310 ? -0.075 3.008 15.164 1.00 88.06 310 LEU A CA 1
ATOM 2434 C C . LEU A 1 310 ? -0.983 3.724 14.159 1.00 88.06 310 LEU A C 1
ATOM 2436 O O . LEU A 1 310 ? -0.648 3.802 12.971 1.00 88.06 310 LEU A O 1
ATOM 2440 N N . ALA A 1 311 ? -2.135 4.204 14.619 1.00 87.19 311 ALA A N 1
ATOM 2441 C CA . ALA A 1 311 ? -3.102 4.920 13.792 1.00 87.19 311 ALA A CA 1
ATOM 2442 C C . ALA A 1 311 ? -4.045 5.769 14.651 1.00 87.19 311 ALA A C 1
ATOM 2444 O O . ALA A 1 311 ? -4.328 5.434 15.799 1.00 87.19 311 ALA A O 1
ATOM 2445 N N . ASP A 1 312 ? -4.531 6.864 14.073 1.00 87.50 312 ASP A N 1
ATOM 2446 C CA . ASP A 1 312 ? -5.542 7.722 14.681 1.00 87.50 312 ASP A CA 1
ATOM 2447 C C . ASP A 1 312 ? -6.930 7.284 14.207 1.00 87.50 312 ASP A C 1
ATOM 2449 O O . ASP A 1 312 ? -7.157 7.137 13.007 1.00 87.50 312 ASP A O 1
ATOM 2453 N N . PHE A 1 313 ? -7.863 7.081 15.137 1.00 92.75 313 PHE A N 1
ATOM 2454 C CA . PHE A 1 313 ? -9.206 6.607 14.806 1.00 92.75 313 PHE A CA 1
ATOM 2455 C C . PHE A 1 313 ? -9.991 7.596 13.929 1.00 92.75 313 PHE A C 1
ATOM 2457 O O . PHE A 1 313 ? -10.942 7.194 13.271 1.00 92.75 313 PHE A O 1
ATOM 2464 N N . ARG A 1 314 ? -9.596 8.877 13.904 1.00 88.44 314 ARG A N 1
ATOM 2465 C CA . ARG A 1 314 ? -10.221 9.928 13.085 1.00 88.44 314 ARG A CA 1
ATOM 2466 C C . ARG A 1 314 ? -9.838 9.840 11.608 1.00 88.44 314 ARG A C 1
ATOM 2468 O O . ARG A 1 314 ? -10.485 10.478 10.789 1.00 88.44 314 ARG A O 1
ATOM 2475 N N . HIS A 1 315 ? -8.769 9.106 11.291 1.00 87.19 315 HIS A N 1
ATOM 2476 C CA . HIS A 1 315 ? -8.237 8.919 9.940 1.00 87.19 315 HIS A CA 1
ATOM 2477 C C . HIS A 1 315 ? -7.631 7.515 9.828 1.00 87.19 315 HIS A C 1
ATOM 2479 O O . HIS A 1 315 ? -6.414 7.322 9.946 1.00 87.19 315 HIS A O 1
ATOM 2485 N N . LEU A 1 316 ? -8.492 6.521 9.638 1.00 86.56 316 LEU A N 1
ATOM 2486 C CA . LEU A 1 316 ? -8.103 5.125 9.573 1.00 86.56 316 LEU A CA 1
ATOM 2487 C C . LEU A 1 316 ? -7.336 4.845 8.272 1.00 86.56 316 LEU A C 1
ATOM 2489 O O . LEU A 1 316 ? -7.873 5.045 7.180 1.00 86.56 316 LEU A O 1
ATOM 2493 N N . PRO A 1 317 ? -6.101 4.313 8.345 1.00 84.06 317 PRO A N 1
ATOM 2494 C CA . PRO A 1 317 ? -5.261 4.056 7.177 1.00 84.06 317 PRO A CA 1
ATOM 2495 C C . PRO A 1 317 ? -5.637 2.731 6.492 1.00 84.06 317 PRO A C 1
ATOM 2497 O O . PRO A 1 317 ? -4.759 1.930 6.167 1.00 84.06 317 PRO A O 1
ATOM 2500 N N . PHE A 1 318 ? -6.937 2.485 6.341 1.00 86.25 318 PHE A N 1
ATOM 2501 C CA . PHE A 1 318 ? -7.517 1.291 5.741 1.00 86.25 318 PHE A CA 1
ATOM 2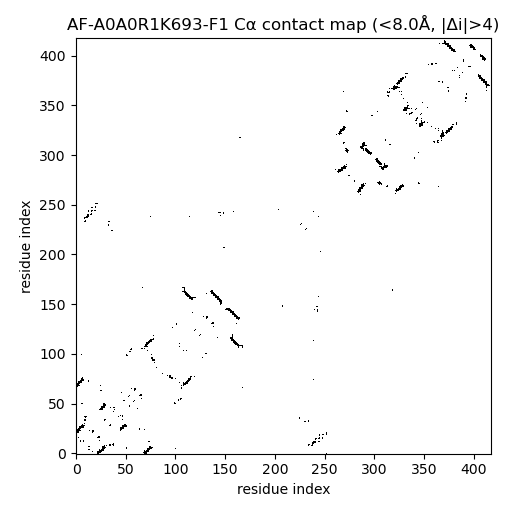502 C C . PHE A 1 318 ? -8.490 1.692 4.643 1.00 86.25 318 PHE A C 1
ATOM 2504 O O . PHE A 1 318 ? -9.093 2.767 4.689 1.00 86.25 318 PHE A O 1
ATOM 2511 N N . ARG A 1 319 ? -8.662 0.807 3.665 1.00 79.62 319 ARG A N 1
ATOM 2512 C CA . ARG A 1 319 ? -9.623 1.003 2.582 1.00 79.62 319 ARG A CA 1
ATOM 2513 C C . ARG A 1 319 ? -11.049 0.844 3.087 1.00 79.62 319 ARG A C 1
ATOM 2515 O O . ARG A 1 319 ? -11.296 0.232 4.131 1.00 79.62 319 ARG A O 1
ATOM 2522 N N . ASP A 1 320 ? -11.979 1.372 2.314 1.00 86.81 320 ASP A N 1
ATOM 2523 C CA . ASP A 1 320 ? -13.403 1.157 2.516 1.00 86.81 320 ASP A CA 1
ATOM 2524 C C . ASP A 1 320 ? -13.688 -0.349 2.520 1.00 86.81 320 ASP A C 1
ATOM 2526 O O . ASP A 1 320 ? -13.024 -1.122 1.827 1.00 86.81 320 ASP A O 1
ATOM 2530 N N . GLU A 1 321 ? -14.653 -0.776 3.331 1.00 91.62 321 GLU A N 1
ATOM 2531 C CA . GLU A 1 321 ? -15.146 -2.159 3.308 1.00 91.62 321 GLU A CA 1
ATOM 2532 C C . GLU A 1 321 ? -14.078 -3.242 3.553 1.00 91.62 321 GLU A C 1
ATOM 2534 O O . GLU A 1 321 ? -14.117 -4.341 2.988 1.00 91.62 321 GLU A O 1
ATOM 2539 N N . SER A 1 322 ? -13.124 -2.957 4.434 1.00 90.00 322 SER A N 1
ATOM 2540 C CA . SER A 1 322 ? -12.044 -3.878 4.796 1.00 90.00 322 SER A CA 1
ATOM 2541 C C . SER A 1 322 ? -12.449 -4.886 5.881 1.00 90.00 322 SER A C 1
ATOM 2543 O O . SER A 1 322 ? -12.039 -6.042 5.816 1.00 90.00 322 SER A O 1
ATOM 2545 N N . PHE A 1 323 ? -13.303 -4.504 6.837 1.00 95.19 323 PHE A N 1
ATOM 2546 C CA . PHE A 1 323 ? -13.582 -5.301 8.042 1.00 95.19 323 PHE A CA 1
ATOM 2547 C C . PHE A 1 323 ? -15.048 -5.724 8.157 1.00 95.19 323 PHE A C 1
ATOM 2549 O O . PHE A 1 323 ? -15.956 -5.009 7.743 1.00 95.19 323 PHE A O 1
ATOM 2556 N N . TYR A 1 324 ? -15.300 -6.882 8.768 1.00 96.00 324 TYR A N 1
ATOM 2557 C CA . TYR A 1 324 ? -16.662 -7.342 9.075 1.00 96.00 324 TYR A CA 1
ATOM 2558 C C . TYR A 1 324 ? -17.164 -6.804 10.415 1.00 96.00 324 TYR A C 1
ATOM 2560 O O . TYR A 1 324 ? -18.369 -6.625 10.600 1.00 96.00 324 TYR A O 1
ATOM 2568 N N . MET A 1 325 ? -16.246 -6.551 11.349 1.00 97.69 325 MET A N 1
ATOM 2569 C CA . MET A 1 325 ? -16.566 -6.007 12.660 1.00 97.69 325 MET A CA 1
ATOM 2570 C C . MET A 1 325 ? -15.560 -4.935 13.069 1.00 97.69 325 MET A C 1
ATOM 2572 O O . MET A 1 325 ? -14.356 -5.104 12.888 1.00 97.69 325 MET A O 1
ATOM 2576 N N . VAL A 1 326 ? -16.057 -3.855 13.664 1.00 97.81 326 VAL A N 1
ATOM 2577 C CA . VAL A 1 326 ? -15.235 -2.795 14.250 1.00 97.81 326 VAL A CA 1
ATOM 2578 C C . VAL A 1 326 ? -15.617 -2.623 15.717 1.00 97.81 326 VAL A C 1
ATOM 2580 O O . VAL A 1 326 ? -16.797 -2.601 16.059 1.00 97.81 326 VAL A O 1
ATOM 2583 N N . VAL A 1 327 ? -14.626 -2.508 16.597 1.00 97.25 327 VAL A N 1
ATOM 2584 C CA . VAL A 1 327 ? -14.791 -2.138 18.005 1.00 97.25 327 VAL A CA 1
ATOM 2585 C C . VAL A 1 327 ? -14.284 -0.715 18.180 1.00 97.25 327 VAL A C 1
ATOM 2587 O O . VAL A 1 327 ? -13.127 -0.428 17.878 1.00 97.25 327 VAL A O 1
ATOM 2590 N N . PHE A 1 328 ? -15.146 0.165 18.685 1.00 95.81 328 PHE A N 1
ATOM 2591 C CA . PHE A 1 328 ? -14.832 1.562 18.952 1.00 95.81 328 PHE A CA 1
ATOM 2592 C C . PHE A 1 328 ? -15.073 1.887 20.430 1.00 95.81 328 PHE A C 1
ATOM 2594 O O . PHE A 1 328 ? -16.210 2.045 20.878 1.00 95.81 328 PHE A O 1
ATOM 2601 N N . ASP A 1 329 ? -13.982 1.970 21.194 1.00 91.31 329 ASP A N 1
ATOM 2602 C CA . ASP A 1 329 ? -13.951 2.357 22.614 1.00 91.31 329 ASP A CA 1
ATOM 2603 C C . ASP A 1 329 ? -13.102 3.634 22.778 1.00 91.31 329 ASP A C 1
ATOM 2605 O O . ASP A 1 329 ? -11.980 3.564 23.287 1.00 91.31 329 ASP A O 1
ATOM 2609 N N . PRO A 1 330 ? -13.573 4.794 22.278 1.00 89.06 330 PRO A N 1
ATOM 2610 C CA . PRO A 1 330 ? -12.789 6.021 22.307 1.00 89.06 330 PRO A CA 1
ATOM 2611 C C . PRO A 1 330 ? -12.580 6.546 23.735 1.00 89.06 330 PRO A C 1
ATOM 2613 O O . PRO A 1 330 ? -13.279 6.150 24.680 1.00 89.06 330 PRO A O 1
ATOM 2616 N N . PRO A 1 331 ? -11.656 7.506 23.908 1.00 82.44 331 PRO A N 1
ATOM 2617 C CA . PRO A 1 331 ? -11.563 8.278 25.137 1.00 82.44 331 PRO A CA 1
ATOM 2618 C C . PRO A 1 331 ? -12.915 8.875 25.545 1.00 82.44 331 PRO A C 1
ATOM 2620 O O . PRO A 1 331 ? -13.675 9.330 24.700 1.00 82.44 331 PRO A O 1
ATOM 2623 N N . HIS A 1 332 ? -13.226 8.869 26.844 1.00 74.12 332 HIS A N 1
ATOM 2624 C CA . HIS A 1 332 ? -14.542 9.277 27.373 1.00 74.12 332 HIS A CA 1
ATOM 2625 C C . HIS A 1 332 ? -14.475 10.432 28.381 1.00 74.12 332 HIS A C 1
ATOM 2627 O O . HIS A 1 332 ? -15.471 10.754 29.031 1.00 74.12 332 HIS A O 1
ATOM 2633 N N . LEU A 1 333 ? -13.298 11.028 28.562 1.00 68.56 333 LEU A N 1
ATOM 2634 C CA . LEU A 1 333 ? -13.053 12.066 29.558 1.00 68.56 333 LEU A CA 1
ATOM 2635 C C . LEU A 1 333 ? -12.777 13.380 28.846 1.00 68.56 333 LEU A C 1
ATOM 2637 O O . LEU A 1 333 ? -11.839 13.442 28.068 1.00 68.56 333 LEU A O 1
ATOM 2641 N N . ILE A 1 334 ? -13.566 14.408 29.141 1.00 59.44 334 ILE A N 1
ATOM 2642 C CA . ILE A 1 334 ? -13.281 15.801 28.770 1.00 59.44 334 ILE A CA 1
ATOM 2643 C C . ILE A 1 334 ? -12.485 16.454 29.906 1.00 59.44 334 ILE A C 1
ATOM 2645 O O . ILE A 1 334 ? -11.434 17.045 29.705 1.00 59.44 334 ILE A O 1
ATOM 2649 N N . ASN A 1 335 ? -12.947 16.251 31.143 1.00 54.47 335 ASN A N 1
ATOM 2650 C CA . ASN A 1 335 ? -12.335 16.826 32.336 1.00 54.47 335 ASN A CA 1
ATOM 2651 C C . ASN A 1 335 ? -11.525 15.769 33.085 1.00 54.47 335 ASN A C 1
ATOM 2653 O O . ASN A 1 335 ? -12.031 15.110 33.997 1.00 54.47 335 ASN A O 1
ATOM 2657 N N . ALA A 1 336 ? -10.266 15.588 32.695 1.00 55.91 336 ALA A N 1
ATOM 2658 C CA . ALA A 1 336 ? -9.308 14.793 33.450 1.00 55.91 336 ALA A CA 1
ATOM 2659 C C . ALA A 1 336 ? -7.947 15.486 33.440 1.00 55.91 336 ALA A C 1
ATOM 2661 O O . ALA A 1 336 ? -7.442 15.859 32.385 1.00 55.91 336 ALA A O 1
ATOM 2662 N N . GLY A 1 337 ? -7.325 15.636 34.614 1.00 54.06 337 GLY A N 1
ATOM 2663 C CA . GLY A 1 337 ? -5.934 16.080 34.669 1.00 54.06 337 GLY A CA 1
ATOM 2664 C C . GLY A 1 337 ? -5.082 15.142 33.813 1.00 54.06 337 GLY A C 1
ATOM 2665 O O . GLY A 1 337 ? -5.222 13.920 33.929 1.00 54.06 337 GLY A O 1
ATOM 2666 N N . SER A 1 338 ? -4.215 15.698 32.969 1.00 53.53 338 SER A N 1
ATOM 2667 C CA . SER A 1 338 ? -3.378 14.956 32.011 1.00 53.53 338 SER A CA 1
ATOM 2668 C C . SER A 1 338 ? -2.534 13.846 32.660 1.00 53.53 338 SER A C 1
ATOM 2670 O O . SER A 1 338 ? -2.249 12.832 32.029 1.00 53.53 338 SER A O 1
ATOM 2672 N N . ASN A 1 339 ? -2.221 13.982 33.954 1.00 53.88 339 ASN A N 1
ATOM 2673 C CA . ASN A 1 339 ? -1.493 12.994 34.761 1.00 53.88 339 ASN A CA 1
ATOM 2674 C C . ASN A 1 339 ? -2.385 12.023 35.563 1.00 53.88 339 ASN A C 1
ATOM 2676 O O . ASN A 1 339 ? -1.875 11.230 36.354 1.00 53.88 339 ASN A O 1
ATOM 2680 N N . SER A 1 340 ? -3.711 12.081 35.423 1.00 60.50 340 SER A N 1
ATOM 2681 C CA . SER A 1 340 ? -4.613 11.192 36.161 1.00 60.50 340 SER A CA 1
ATOM 2682 C C . SER A 1 340 ? -4.588 9.765 35.597 1.00 60.50 340 SER A C 1
ATOM 2684 O O . SER A 1 340 ? -4.483 9.549 34.390 1.00 60.50 340 SER A O 1
ATOM 2686 N N . TRP A 1 341 ? -4.738 8.769 36.477 1.00 58.81 341 TRP A N 1
ATOM 2687 C CA . TRP A 1 341 ? -4.799 7.344 36.112 1.00 58.81 341 TRP A CA 1
ATOM 2688 C C . TRP A 1 341 ? -5.820 7.053 34.997 1.00 58.81 341 TRP A C 1
ATOM 2690 O O . TRP A 1 341 ? -5.558 6.273 34.082 1.00 58.81 341 TRP A O 1
ATOM 2700 N N . LEU A 1 342 ? -6.980 7.710 35.065 1.00 58.06 342 LEU A N 1
ATOM 2701 C CA . LEU A 1 342 ? -8.071 7.608 34.096 1.00 58.06 342 LEU A CA 1
ATOM 2702 C C . LEU A 1 342 ? -7.676 8.183 32.723 1.00 58.06 342 LEU A C 1
ATOM 2704 O O . LEU A 1 342 ? -7.910 7.519 31.714 1.00 58.06 342 LEU A O 1
ATOM 2708 N N . ALA A 1 343 ? -7.006 9.341 32.690 1.00 63.91 343 ALA A N 1
ATOM 2709 C CA . ALA A 1 343 ? -6.490 9.951 31.462 1.00 63.91 343 ALA A CA 1
ATOM 2710 C C . ALA A 1 343 ? -5.424 9.077 30.783 1.00 63.91 343 ALA A C 1
ATOM 2712 O O . ALA A 1 343 ? -5.486 8.847 29.579 1.00 63.91 343 ALA A O 1
ATOM 2713 N N . GLN A 1 344 ? -4.483 8.512 31.547 1.00 63.50 344 GLN A N 1
ATOM 2714 C CA . GLN A 1 344 ? -3.458 7.621 30.985 1.00 63.50 344 GLN A CA 1
ATOM 2715 C C . GLN A 1 344 ? -4.065 6.337 30.412 1.00 63.50 344 GLN A C 1
ATOM 2717 O O . GLN A 1 344 ? -3.633 5.837 29.373 1.00 63.50 344 GLN A O 1
ATOM 2722 N N . LYS A 1 345 ? -5.090 5.803 31.081 1.00 58.75 345 LYS A N 1
ATOM 2723 C CA . LYS A 1 345 ? -5.716 4.536 30.712 1.00 58.75 345 LYS A CA 1
ATOM 2724 C C . LYS A 1 345 ? -6.664 4.650 29.518 1.00 58.75 345 LYS A C 1
ATOM 2726 O O . LYS A 1 345 ? -6.654 3.761 28.671 1.00 58.75 345 LYS A O 1
ATOM 2731 N N . TYR A 1 346 ? -7.468 5.710 29.450 1.00 63.16 346 TYR A N 1
ATOM 2732 C CA . TYR A 1 346 ? -8.532 5.851 28.450 1.00 63.16 346 TYR A CA 1
ATOM 2733 C C . TYR A 1 346 ? -8.316 7.001 27.465 1.00 63.16 346 TYR A C 1
ATOM 2735 O O . TYR A 1 346 ? -9.017 7.051 26.469 1.00 63.16 346 TYR A O 1
ATOM 2743 N N . GLY A 1 347 ? -7.335 7.877 27.687 1.00 64.25 347 GLY A N 1
ATOM 2744 C CA . GLY A 1 347 ? -7.172 9.113 26.922 1.00 64.25 347 GLY A CA 1
ATOM 2745 C C . GLY A 1 347 ? -8.103 10.228 27.410 1.00 64.25 347 GLY A C 1
ATOM 2746 O O . GLY A 1 347 ? -8.967 10.010 28.264 1.00 64.25 347 GLY A O 1
ATOM 2747 N N . VAL A 1 348 ? -7.920 11.424 26.854 1.00 71.44 348 VAL A N 1
ATOM 2748 C CA . VAL A 1 348 ? -8.743 12.615 27.110 1.00 71.44 348 VAL A CA 1
ATOM 2749 C C . VAL A 1 348 ? -9.205 13.150 25.758 1.00 71.44 348 VAL A C 1
ATOM 2751 O O . VAL A 1 348 ? -8.402 13.218 24.830 1.00 71.44 348 VAL A O 1
ATOM 2754 N N . LEU A 1 349 ? -10.493 13.459 25.639 1.00 77.12 349 LEU A N 1
ATOM 2755 C CA . LEU A 1 349 ? -11.046 14.195 24.509 1.00 77.12 349 LEU A CA 1
ATOM 2756 C C . LEU A 1 349 ? -10.834 15.687 24.742 1.00 77.12 349 LEU A C 1
ATOM 2758 O O . LEU A 1 349 ? -10.993 16.172 25.861 1.00 77.12 349 LEU A O 1
ATOM 2762 N N . ASP A 1 350 ? -10.524 16.404 23.675 1.00 77.06 350 ASP A N 1
ATOM 2763 C CA . ASP A 1 350 ? -10.437 17.857 23.704 1.00 77.06 350 ASP A CA 1
ATOM 2764 C C . ASP A 1 350 ? -11.838 18.474 23.884 1.00 77.06 350 ASP A C 1
ATOM 2766 O O . ASP A 1 350 ? -12.805 18.073 23.231 1.00 77.06 350 ASP A O 1
ATOM 2770 N N . GLU A 1 351 ? -11.973 19.418 24.818 1.00 76.81 351 GLU A N 1
ATOM 2771 C CA . GLU A 1 351 ? -13.267 19.996 25.203 1.00 76.81 351 GLU A CA 1
ATOM 2772 C C . GLU A 1 351 ? -13.964 20.733 24.050 1.00 76.81 351 GLU A C 1
ATOM 2774 O O . GLU A 1 351 ? -15.200 20.716 23.966 1.00 76.81 351 GLU A O 1
ATOM 2779 N N . ASP A 1 352 ? -13.187 21.299 23.128 1.00 80.81 352 ASP A N 1
ATOM 2780 C CA . ASP A 1 352 ? -13.689 22.089 22.013 1.00 80.81 352 ASP A CA 1
ATOM 2781 C C . ASP A 1 352 ? -13.985 21.222 20.783 1.00 80.81 352 ASP A C 1
ATOM 2783 O O . ASP A 1 352 ? -14.944 21.498 20.052 1.00 80.81 352 ASP A O 1
ATOM 2787 N N . THR A 1 353 ? -13.220 20.144 20.567 1.00 86.44 353 THR A N 1
ATOM 2788 C CA . THR A 1 353 ? -13.286 19.353 19.321 1.00 86.44 353 THR A CA 1
ATOM 2789 C C . THR A 1 353 ? -13.877 17.948 19.462 1.00 86.44 353 THR A C 1
ATOM 2791 O O . THR A 1 353 ? -14.114 17.281 18.450 1.00 86.44 353 THR A O 1
ATOM 2794 N N . TRP A 1 354 ? -14.209 17.487 20.675 1.00 89.25 354 TRP A N 1
ATOM 2795 C CA . TRP A 1 354 ? -14.645 16.098 20.902 1.00 89.25 354 TRP A CA 1
ATOM 2796 C C . TRP A 1 354 ? -15.824 15.642 20.032 1.00 89.25 354 TRP A C 1
ATOM 2798 O O . TRP A 1 354 ? -15.935 14.460 19.706 1.00 89.25 354 TRP A O 1
ATOM 2808 N N . LYS A 1 355 ? -16.739 16.551 19.664 1.00 91.00 355 LYS A N 1
ATOM 2809 C CA . LYS A 1 355 ? -17.878 16.212 18.796 1.00 91.00 355 LYS A CA 1
ATOM 2810 C C . LYS A 1 355 ? -17.408 15.881 17.388 1.00 91.00 355 LYS A C 1
ATOM 2812 O O . LYS A 1 355 ? -17.874 14.893 16.828 1.00 91.00 355 LYS A O 1
ATOM 2817 N N . GLN A 1 356 ? -16.525 16.711 16.827 1.00 90.38 356 GLN A N 1
ATOM 2818 C CA . GLN A 1 356 ? -15.945 16.472 15.511 1.00 90.38 356 GLN A CA 1
ATOM 2819 C C . GLN A 1 356 ? -15.111 15.194 15.536 1.00 90.38 356 GLN A C 1
ATOM 2821 O O . GLN A 1 356 ? -15.322 14.334 14.692 1.00 90.38 356 GLN A O 1
ATOM 2826 N N . ASP A 1 357 ? -14.252 15.024 16.544 1.00 90.12 357 ASP A N 1
ATOM 2827 C CA . ASP A 1 357 ? -13.401 13.840 16.669 1.00 90.12 357 ASP A CA 1
ATOM 2828 C C . ASP A 1 357 ? -14.228 12.548 16.704 1.00 90.12 357 ASP A C 1
ATOM 2830 O O . ASP A 1 357 ? -13.969 11.624 15.934 1.00 90.12 357 ASP A O 1
ATOM 2834 N N . LEU A 1 358 ? -15.264 12.484 17.550 1.00 93.44 358 LEU A N 1
ATOM 2835 C CA . LEU A 1 358 ? -16.132 11.308 17.631 1.00 93.44 358 LEU A CA 1
ATOM 2836 C C . LEU A 1 358 ? -16.931 11.078 16.346 1.00 93.44 358 LEU A C 1
ATOM 2838 O O . LEU A 1 358 ? -17.112 9.922 15.967 1.00 93.44 358 LEU A O 1
ATOM 2842 N N . LYS A 1 359 ? -17.399 12.139 15.674 1.00 94.50 359 LYS A N 1
ATOM 2843 C CA . LYS A 1 359 ? -18.096 12.001 14.390 1.00 94.50 359 LYS A CA 1
ATOM 2844 C C . LYS A 1 359 ? -17.168 11.441 13.319 1.00 94.50 359 LYS A C 1
ATOM 2846 O O . LYS A 1 359 ? -17.512 10.430 12.721 1.00 94.50 359 LYS A O 1
ATOM 2851 N N . SER A 1 360 ? -15.984 12.027 13.146 1.00 91.19 360 SER A N 1
ATOM 2852 C CA . SER A 1 360 ? -14.979 11.534 12.199 1.00 91.19 360 SER A CA 1
ATOM 2853 C C . SER A 1 360 ? -14.597 10.088 12.501 1.00 91.19 360 SER A C 1
ATOM 2855 O O . SER A 1 360 ? -14.553 9.260 11.602 1.00 91.19 360 SER A O 1
ATOM 2857 N N . GLY A 1 361 ? -14.399 9.752 13.779 1.00 94.38 361 GLY A N 1
ATOM 2858 C CA . GLY A 1 361 ? -14.119 8.383 14.200 1.00 94.38 361 GLY A CA 1
ATOM 2859 C C . GLY A 1 361 ? -15.227 7.390 13.865 1.00 94.38 361 GLY A C 1
ATOM 2860 O O . GLY A 1 361 ? -14.955 6.299 13.367 1.00 94.38 361 GLY A O 1
ATOM 2861 N N . PHE A 1 362 ? -16.480 7.764 14.122 1.00 96.62 362 PHE A N 1
ATOM 2862 C CA . PHE A 1 362 ? -17.637 6.942 13.781 1.00 96.62 362 PHE A CA 1
ATOM 2863 C C . PHE A 1 362 ? -17.764 6.752 12.267 1.00 96.62 362 PHE A C 1
ATOM 2865 O O . PHE A 1 362 ? -17.935 5.622 11.812 1.00 96.62 362 PHE A O 1
ATOM 2872 N N . ASP A 1 363 ? -17.617 7.826 11.492 1.00 95.19 363 ASP A N 1
ATOM 2873 C CA . ASP A 1 363 ? -17.689 7.783 10.030 1.00 95.19 363 ASP A CA 1
ATOM 2874 C C . ASP A 1 363 ? -16.592 6.897 9.443 1.00 95.19 363 ASP A C 1
ATOM 2876 O O . ASP A 1 363 ? -16.877 6.056 8.595 1.00 95.19 363 ASP A O 1
ATOM 2880 N N . GLU A 1 364 ? -15.362 7.002 9.950 1.00 95.56 364 GLU A N 1
ATOM 2881 C CA . GLU A 1 364 ? -14.260 6.127 9.552 1.00 95.56 364 GLU A CA 1
ATOM 2882 C C . GLU A 1 364 ? -14.542 4.661 9.896 1.00 95.56 364 GLU A C 1
ATOM 2884 O O . GLU A 1 364 ? -14.318 3.781 9.063 1.00 95.56 364 GLU A O 1
ATOM 2889 N N . CYS A 1 365 ? -15.087 4.377 11.085 1.00 97.19 365 CYS A N 1
ATOM 2890 C CA . CYS A 1 365 ? -15.499 3.021 11.457 1.00 97.19 365 CYS A CA 1
ATOM 2891 C C . CYS A 1 365 ? -16.556 2.467 10.490 1.00 97.19 365 CYS A C 1
ATOM 2893 O O . CYS A 1 365 ? -16.460 1.318 10.062 1.00 97.19 365 CYS A O 1
ATOM 2895 N N . MET A 1 366 ? -17.548 3.277 10.115 1.00 96.19 366 MET A N 1
ATOM 2896 C CA . MET A 1 366 ? -18.587 2.885 9.160 1.00 96.19 366 MET A CA 1
ATOM 2897 C C . MET A 1 366 ? -18.037 2.752 7.732 1.00 96.19 366 MET A C 1
ATOM 2899 O O . MET A 1 366 ? -18.439 1.850 6.997 1.00 96.19 366 MET A O 1
ATOM 2903 N N . ARG A 1 367 ? -17.072 3.587 7.333 1.00 94.69 367 ARG A N 1
ATOM 2904 C CA . ARG A 1 367 ? -16.406 3.518 6.026 1.00 94.69 367 ARG A CA 1
ATOM 2905 C C . ARG A 1 367 ? -15.672 2.192 5.850 1.00 94.69 367 ARG A C 1
ATOM 2907 O O . ARG A 1 367 ? -15.900 1.493 4.861 1.00 94.69 367 ARG A O 1
ATOM 2914 N N . VAL A 1 368 ? -14.849 1.808 6.826 1.00 94.38 368 VAL A N 1
ATOM 2915 C CA . VAL A 1 368 ? -14.032 0.585 6.751 1.00 94.38 368 VAL A CA 1
ATOM 2916 C C . VAL A 1 368 ? -14.834 -0.701 6.972 1.00 94.38 368 VAL A C 1
ATOM 2918 O O . VAL A 1 368 ? -14.323 -1.783 6.689 1.00 94.38 368 VAL A O 1
ATOM 2921 N N . LEU A 1 369 ? -16.076 -0.621 7.459 1.00 96.00 369 LEU A N 1
ATOM 2922 C CA . LEU A 1 369 ? -16.964 -1.779 7.543 1.00 96.00 369 LEU A CA 1
ATOM 2923 C C . LEU A 1 369 ? -17.441 -2.219 6.158 1.00 96.00 369 LEU A C 1
ATOM 2925 O O . LEU A 1 369 ? -17.796 -1.401 5.311 1.00 96.00 369 LEU A O 1
ATOM 2929 N N . LYS A 1 370 ? -17.488 -3.530 5.932 1.00 94.12 370 LYS A N 1
ATOM 2930 C CA . LYS A 1 370 ? -18.170 -4.143 4.786 1.00 94.12 370 LYS A CA 1
ATOM 2931 C C . LYS A 1 370 ? -19.682 -3.890 4.856 1.00 94.12 370 LYS A C 1
ATOM 2933 O O . LYS A 1 370 ? -20.191 -3.632 5.951 1.00 94.12 370 LYS A O 1
ATOM 2938 N N . PRO A 1 371 ? -20.422 -4.000 3.738 1.00 93.69 371 PRO A N 1
ATOM 2939 C CA . PRO A 1 371 ? -21.881 -3.996 3.771 1.00 93.69 371 PRO A CA 1
ATOM 2940 C C . PRO A 1 371 ? -22.397 -5.027 4.783 1.00 93.69 371 PRO A C 1
ATOM 2942 O O . PRO A 1 371 ? -21.891 -6.150 4.836 1.00 93.69 371 PRO A O 1
ATOM 2945 N N . HIS A 1 372 ? -23.365 -4.635 5.617 1.00 94.50 372 HIS A N 1
ATOM 2946 C CA . HIS A 1 372 ? -23.868 -5.422 6.756 1.00 94.50 372 HIS A CA 1
ATOM 2947 C C . HIS A 1 372 ? -22.845 -5.726 7.867 1.00 94.50 372 HIS A C 1
ATOM 2949 O O . HIS A 1 372 ? -23.119 -6.511 8.776 1.00 94.50 372 HIS A O 1
ATOM 2955 N N . GLY A 1 373 ? -21.672 -5.095 7.834 1.00 96.38 373 GLY A N 1
ATOM 2956 C CA . GLY A 1 373 ? -20.687 -5.160 8.904 1.00 96.38 373 GLY A CA 1
ATOM 2957 C C . GLY A 1 373 ? -21.191 -4.493 10.186 1.00 96.38 373 GLY A C 1
ATOM 2958 O O . GLY A 1 373 ? -22.044 -3.606 10.150 1.00 96.38 373 GLY A O 1
ATOM 2959 N N . THR A 1 374 ? -20.673 -4.931 11.334 1.00 97.75 374 THR A N 1
ATOM 2960 C CA . THR A 1 374 ? -21.155 -4.505 12.658 1.00 97.75 374 THR A CA 1
ATOM 2961 C C . THR A 1 374 ? -20.135 -3.632 13.386 1.00 97.75 374 THR A C 1
ATOM 2963 O O . THR A 1 374 ? -18.973 -4.005 13.526 1.00 97.75 374 THR A O 1
ATOM 2966 N N . LEU A 1 375 ? -20.581 -2.501 13.925 1.00 97.88 375 LEU A N 1
ATOM 2967 C CA . LEU A 1 375 ? -19.803 -1.651 14.822 1.00 97.88 375 LEU A CA 1
ATOM 2968 C C . LEU A 1 375 ? -20.283 -1.844 16.264 1.00 97.88 375 LEU A C 1
ATOM 2970 O O . LEU A 1 375 ? -21.453 -1.627 16.579 1.00 97.88 375 LEU A O 1
ATOM 2974 N N . ILE A 1 376 ? -19.361 -2.210 17.152 1.00 97.19 376 ILE A N 1
ATOM 2975 C CA . ILE A 1 376 ? -19.569 -2.235 18.599 1.00 97.19 376 ILE A CA 1
ATOM 2976 C C . ILE A 1 376 ? -18.975 -0.963 19.190 1.00 97.19 376 ILE A C 1
ATOM 2978 O O . ILE A 1 376 ? -17.759 -0.787 19.218 1.00 97.19 376 ILE A O 1
ATOM 2982 N N . PHE A 1 377 ? -19.834 -0.085 19.692 1.00 95.75 377 PHE A N 1
ATOM 2983 C CA . PHE A 1 377 ? -19.440 1.169 20.319 1.00 95.75 377 PHE A CA 1
ATOM 2984 C C . PHE A 1 377 ? -19.568 1.072 21.837 1.00 95.75 377 PHE A C 1
ATOM 2986 O O . PHE A 1 377 ? -20.637 0.732 22.351 1.00 95.75 377 PHE A O 1
ATOM 2993 N N . LYS A 1 378 ? -18.498 1.391 22.566 1.00 92.31 378 LYS A N 1
ATOM 2994 C CA . LYS A 1 378 ? -18.481 1.414 24.032 1.00 92.31 378 LYS A CA 1
ATOM 2995 C C . LYS A 1 378 ? -18.314 2.842 24.536 1.00 92.31 378 LYS A C 1
ATOM 2997 O O . LYS A 1 378 ? -17.454 3.580 24.073 1.00 92.31 378 LYS A O 1
ATOM 3002 N N . TRP A 1 379 ? -19.136 3.226 25.511 1.00 91.25 379 TRP A N 1
ATOM 3003 C CA . TRP A 1 379 ? -19.168 4.595 26.015 1.00 91.25 379 TRP A CA 1
ATOM 3004 C C . TRP A 1 379 ? -19.534 4.675 27.492 1.00 91.25 379 TRP A C 1
ATOM 3006 O O . TRP A 1 379 ? -20.418 3.961 27.965 1.00 91.25 379 TRP A O 1
ATOM 3016 N N . ASN A 1 380 ? -18.891 5.580 28.231 1.00 89.44 380 ASN A N 1
ATOM 3017 C CA . ASN A 1 380 ? -19.266 5.893 29.608 1.00 89.44 380 ASN A CA 1
ATOM 3018 C C . ASN A 1 380 ? -20.083 7.191 29.659 1.00 89.44 380 ASN A C 1
ATOM 3020 O O . ASN A 1 380 ? -19.634 8.243 29.213 1.00 89.44 380 ASN A O 1
ATOM 3024 N N . THR A 1 381 ? -21.2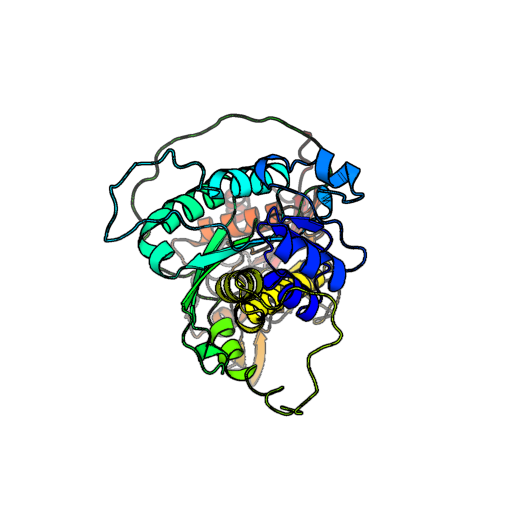80 7.128 30.241 1.00 87.50 381 THR A N 1
ATOM 3025 C CA . THR A 1 381 ? -22.248 8.229 30.233 1.00 87.50 381 THR A CA 1
ATOM 3026 C C . THR A 1 381 ? -22.066 9.264 31.344 1.00 87.50 381 THR A C 1
ATOM 3028 O O . THR A 1 381 ? -22.945 10.102 31.530 1.00 87.50 381 THR A O 1
ATOM 3031 N N . GLU A 1 382 ? -20.999 9.182 32.139 1.00 85.19 382 GLU A N 1
ATOM 3032 C CA . GLU A 1 382 ? -20.812 10.012 33.334 1.00 85.19 382 GLU A CA 1
ATOM 3033 C C . GLU A 1 382 ? -20.630 11.502 33.018 1.00 85.19 382 GLU A C 1
ATOM 3035 O O . GLU A 1 382 ? -21.212 12.336 33.706 1.00 85.19 382 GLU A O 1
ATOM 3040 N N . GLN A 1 383 ? -19.883 11.840 31.960 1.00 84.50 383 GLN A N 1
ATOM 3041 C CA . GLN A 1 383 ? -19.680 13.235 31.531 1.00 84.50 383 GLN A CA 1
ATOM 3042 C C . GLN A 1 383 ? -20.569 13.623 30.342 1.00 84.50 383 GLN A C 1
ATOM 3044 O O . GLN A 1 383 ? -21.039 14.757 30.253 1.00 84.50 383 GLN A O 1
ATOM 3049 N N . ILE A 1 384 ? -20.832 12.683 29.428 1.00 86.81 384 ILE A N 1
ATOM 3050 C CA . ILE A 1 384 ? -21.621 12.922 28.217 1.00 86.81 384 ILE A CA 1
ATOM 3051 C C . ILE A 1 384 ? -22.690 11.843 28.083 1.00 86.81 384 ILE A C 1
ATOM 3053 O O . ILE A 1 384 ? -22.380 10.657 27.986 1.00 86.81 384 ILE A O 1
ATOM 3057 N N . SER A 1 385 ? -23.959 12.250 28.029 1.00 89.88 385 SER A N 1
ATOM 3058 C CA . SER A 1 385 ? -25.076 11.319 27.867 1.00 89.88 385 SER A CA 1
ATOM 3059 C C . SER A 1 385 ? -25.102 10.684 26.473 1.00 89.88 385 SER A C 1
ATOM 3061 O O . SER A 1 385 ? -24.770 11.330 25.477 1.00 89.88 385 SER A O 1
ATOM 3063 N N . MET A 1 386 ? -25.600 9.446 26.375 1.00 89.25 386 MET A N 1
ATOM 3064 C CA . MET A 1 386 ? -25.770 8.774 25.076 1.00 89.25 386 MET A CA 1
ATOM 3065 C C . MET A 1 386 ? -26.666 9.560 24.111 1.00 89.25 386 MET A C 1
ATOM 3067 O O . MET A 1 386 ? -26.387 9.596 22.920 1.00 89.25 386 MET A O 1
ATOM 3071 N N . ALA A 1 387 ? -27.687 10.259 24.625 1.00 88.56 387 ALA A N 1
ATOM 3072 C CA . ALA A 1 387 ? -28.564 11.115 23.822 1.00 88.56 387 ALA A CA 1
ATOM 3073 C C . ALA A 1 387 ? -27.804 12.191 23.040 1.00 88.56 387 ALA A C 1
ATOM 3075 O O . ALA A 1 387 ? -28.222 12.585 21.953 1.00 88.56 387 ALA A O 1
ATOM 3076 N N . LYS A 1 388 ? -26.683 12.669 23.585 1.00 91.00 388 LYS A N 1
ATOM 3077 C CA . LYS A 1 388 ? -25.809 13.617 22.898 1.00 91.00 388 LYS A CA 1
ATOM 3078 C C . LYS A 1 388 ? -24.938 12.912 21.856 1.00 91.00 388 LYS A C 1
ATOM 3080 O O . LYS A 1 388 ? -24.742 13.475 20.789 1.00 91.00 388 LYS A O 1
ATOM 3085 N N . ILE A 1 389 ? -24.475 11.694 22.141 1.00 91.75 389 ILE A N 1
ATOM 3086 C CA . ILE A 1 389 ? -23.662 10.887 21.220 1.00 91.75 389 ILE A CA 1
ATOM 3087 C C . ILE A 1 389 ? -24.449 10.485 19.968 1.00 91.75 389 ILE A C 1
ATOM 3089 O O . ILE A 1 389 ? -23.968 10.713 18.866 1.00 91.75 389 ILE A O 1
ATOM 3093 N N . TRP A 1 390 ? -25.684 9.990 20.102 1.00 90.44 390 TRP A N 1
ATOM 3094 C CA . TRP A 1 390 ? -26.508 9.623 18.936 1.00 90.44 390 TRP A CA 1
ATOM 3095 C C . TRP A 1 390 ? -26.765 10.814 18.004 1.00 90.44 390 TRP A C 1
ATOM 3097 O O . TRP A 1 390 ? -26.743 10.670 16.787 1.00 90.44 390 TRP A O 1
ATOM 3107 N N . LYS A 1 391 ? -26.922 12.021 18.569 1.00 92.75 391 LYS A N 1
ATOM 3108 C CA . LYS A 1 391 ? -27.025 13.262 17.784 1.00 92.75 391 LYS A CA 1
ATOM 3109 C C . LYS A 1 391 ? -25.735 13.619 17.051 1.00 92.75 391 LYS A C 1
ATOM 3111 O O . LYS A 1 391 ? -25.816 14.226 15.995 1.00 92.75 391 LYS A O 1
ATOM 3116 N N . VAL A 1 392 ? -24.572 13.293 17.618 1.00 93.88 392 VAL A N 1
ATOM 3117 C CA . VAL A 1 392 ? -23.280 13.494 16.948 1.00 93.88 392 VAL A CA 1
ATOM 3118 C C . VAL A 1 392 ? -23.148 12.518 15.782 1.00 93.88 392 VAL A C 1
ATOM 3120 O O . VAL A 1 392 ? -22.808 12.947 14.690 1.00 93.88 392 VAL A O 1
ATOM 3123 N N . PHE A 1 393 ? -23.472 11.238 15.986 1.00 94.75 393 PHE A N 1
ATOM 3124 C CA . PHE A 1 393 ? -23.356 10.203 14.950 1.00 94.75 393 PHE A CA 1
ATOM 3125 C C . PHE A 1 393 ? -24.410 10.307 13.844 1.00 94.75 393 PHE A C 1
ATOM 3127 O O . PHE A 1 393 ? -24.189 9.785 12.758 1.00 94.75 393 PHE A O 1
ATOM 3134 N N . CYS A 1 394 ? -25.532 10.991 14.095 1.00 92.38 394 CYS A N 1
ATOM 3135 C CA . CYS A 1 394 ? -26.684 11.050 13.188 1.00 92.38 394 CYS A CA 1
ATOM 3136 C C . CYS A 1 394 ? -27.273 9.664 12.858 1.00 92.38 394 CYS A C 1
ATOM 3138 O O . CYS A 1 394 ? -27.918 9.497 11.827 1.00 92.38 394 CYS A O 1
ATOM 3140 N N . GLN A 1 395 ? -27.071 8.683 13.741 1.00 90.88 395 GLN A N 1
ATOM 3141 C CA . GLN A 1 395 ? -27.565 7.318 13.596 1.00 90.88 395 GLN A CA 1
ATOM 3142 C C . GLN A 1 395 ? -27.931 6.749 14.971 1.00 90.88 395 GLN A C 1
ATOM 3144 O O . GLN A 1 395 ? -27.226 6.968 15.963 1.00 90.88 395 GLN A O 1
ATOM 3149 N N . GLU A 1 396 ? -29.035 6.005 15.034 1.00 90.44 396 GLU A N 1
ATOM 3150 C CA . GLU A 1 396 ? -29.440 5.268 16.231 1.00 90.44 396 GLU A CA 1
ATOM 3151 C C . GLU A 1 396 ? -28.865 3.839 16.217 1.00 90.44 396 GLU A C 1
ATOM 3153 O O . GLU A 1 396 ? -28.757 3.225 15.152 1.00 90.44 396 GLU A O 1
ATOM 3158 N N . PRO A 1 397 ? -28.472 3.285 17.378 1.00 94.06 397 PRO A N 1
ATOM 3159 C CA . PRO A 1 397 ? -28.008 1.907 17.461 1.00 94.06 397 PRO A CA 1
ATOM 3160 C C . PRO A 1 397 ? -29.173 0.922 17.326 1.00 94.06 397 PRO A C 1
ATOM 3162 O O . PRO A 1 397 ? -30.288 1.198 17.762 1.00 94.06 397 PRO A O 1
ATOM 3165 N N . LEU A 1 398 ? -28.885 -0.278 16.825 1.00 93.75 398 LEU A N 1
ATOM 3166 C CA . LEU A 1 398 ? -29.842 -1.383 16.741 1.00 93.75 398 LEU A CA 1
ATOM 3167 C C . LEU A 1 398 ? -30.282 -1.865 18.130 1.00 93.75 398 LEU A C 1
ATOM 3169 O O . LEU A 1 398 ? -31.462 -2.102 18.374 1.00 93.75 398 LEU A O 1
ATOM 3173 N N . PHE A 1 399 ? -29.320 -2.052 19.037 1.00 93.88 399 PHE A N 1
ATOM 3174 C CA . PHE A 1 399 ? -29.547 -2.466 20.423 1.00 93.88 399 PHE A CA 1
ATOM 3175 C C . PHE A 1 399 ? -28.303 -2.200 21.286 1.00 93.88 399 PHE A C 1
ATOM 3177 O O . PHE A 1 399 ? -27.222 -1.892 20.778 1.00 93.88 399 PHE A O 1
ATOM 3184 N N . GLY A 1 400 ? -28.447 -2.301 22.610 1.00 91.00 400 GLY A N 1
ATOM 3185 C CA . GLY A 1 400 ? -27.360 -2.056 23.557 1.00 91.00 400 GLY A CA 1
ATOM 3186 C C . GLY A 1 400 ? -27.768 -2.207 25.024 1.00 91.00 400 GLY A C 1
ATOM 3187 O O . GLY A 1 400 ? -28.914 -2.531 25.339 1.00 91.00 400 GLY A O 1
ATOM 3188 N N . ASP A 1 401 ? -26.831 -1.936 25.934 1.00 86.88 401 ASP A N 1
ATOM 3189 C CA . ASP A 1 401 ? -27.097 -1.869 27.378 1.00 86.88 401 ASP A CA 1
ATOM 3190 C C . ASP A 1 401 ? -27.760 -0.532 27.755 1.00 86.88 401 ASP A C 1
ATOM 3192 O O . ASP A 1 401 ? -27.221 0.549 27.506 1.00 86.88 401 ASP A O 1
ATOM 3196 N N . GLY A 1 402 ? -28.937 -0.607 28.384 1.00 75.81 402 GLY A N 1
ATOM 3197 C CA . GLY A 1 402 ? -29.690 0.557 28.858 1.00 75.81 402 GLY A CA 1
ATOM 3198 C C . GLY A 1 402 ? -29.569 0.873 30.355 1.00 75.81 402 GLY A C 1
ATOM 3199 O O . GLY A 1 402 ? -30.075 1.911 30.784 1.00 75.81 402 GLY A O 1
ATOM 3200 N N . ARG A 1 403 ? -28.951 0.007 31.167 1.00 76.88 403 ARG A N 1
ATOM 3201 C CA . ARG A 1 403 ? -29.002 0.069 32.642 1.00 76.88 403 ARG A CA 1
ATOM 3202 C C . ARG A 1 403 ? -27.701 0.533 33.289 1.00 76.88 403 ARG A C 1
ATOM 3204 O O . ARG A 1 403 ? -27.757 1.108 34.374 1.00 76.88 403 ARG A O 1
ATOM 3211 N N . SER A 1 404 ? -26.549 0.305 32.665 1.00 82.69 404 SER A N 1
ATOM 3212 C CA . SER A 1 404 ? -25.256 0.675 33.250 1.00 82.69 404 SER A CA 1
ATOM 3213 C C . SER A 1 404 ? -24.786 2.088 32.851 1.00 82.69 404 SER A C 1
ATOM 3215 O O . SER A 1 404 ? -25.290 2.703 31.903 1.00 82.69 404 SER A O 1
ATOM 3217 N N . LYS A 1 405 ? -23.809 2.619 33.609 1.00 83.56 405 LYS A N 1
ATOM 3218 C CA . LYS A 1 405 ? -23.075 3.850 33.251 1.00 83.56 405 LYS A CA 1
ATOM 3219 C C . LYS A 1 405 ? -22.135 3.626 32.057 1.00 83.56 405 LYS A C 1
ATOM 3221 O O . LYS A 1 405 ? -21.945 4.539 31.264 1.00 83.56 405 LYS A O 1
ATOM 3226 N N . THR A 1 406 ? -21.560 2.429 31.926 1.00 86.69 406 THR A N 1
ATOM 3227 C CA . THR A 1 406 ? -20.681 2.052 30.807 1.00 86.69 406 THR A CA 1
ATOM 3228 C C . THR A 1 406 ? -21.456 1.190 29.831 1.00 86.69 406 THR A C 1
ATOM 3230 O O . THR A 1 406 ? -21.577 -0.017 30.018 1.00 86.69 406 THR A O 1
ATOM 3233 N N . ARG A 1 407 ? -21.968 1.815 28.781 1.00 88.56 407 ARG A N 1
ATOM 3234 C CA . ARG A 1 407 ? -22.862 1.183 27.821 1.00 88.56 407 ARG A CA 1
ATOM 3235 C C . ARG A 1 407 ? -22.089 0.650 26.629 1.00 88.56 407 ARG A C 1
ATOM 3237 O O . ARG A 1 407 ? -21.079 1.220 26.224 1.00 88.56 407 ARG A O 1
ATOM 3244 N N . TRP A 1 408 ? -22.612 -0.421 26.053 1.00 90.75 408 TRP A N 1
ATOM 3245 C CA . TRP A 1 408 ? -22.267 -0.864 24.711 1.00 90.75 408 TRP A CA 1
ATOM 3246 C C . TRP A 1 408 ? -23.483 -0.670 23.807 1.00 90.75 408 TRP A C 1
ATOM 3248 O O . TRP A 1 408 ? -24.628 -0.778 24.252 1.00 90.75 408 TRP A O 1
ATOM 3258 N N . SER A 1 409 ? -23.240 -0.322 22.554 1.00 94.81 409 SER A N 1
ATOM 3259 C CA . SER A 1 409 ? -24.252 -0.091 21.529 1.00 94.81 409 SER A CA 1
ATOM 3260 C C . SER A 1 409 ? -23.788 -0.720 20.227 1.00 94.81 409 SER A C 1
ATOM 3262 O O . SER A 1 409 ? -22.598 -0.700 19.919 1.00 94.81 409 SER A O 1
ATOM 3264 N N . VAL A 1 410 ? -24.726 -1.299 19.490 1.00 96.88 410 VAL A N 1
ATOM 3265 C CA . VAL A 1 410 ? -24.452 -2.020 18.250 1.00 96.88 410 VAL A CA 1
ATOM 3266 C C . VAL A 1 410 ? -25.031 -1.239 17.084 1.00 96.88 410 VAL A C 1
ATOM 3268 O O . VAL A 1 410 ? -26.215 -0.917 17.090 1.00 96.88 410 VAL A O 1
ATOM 3271 N N . PHE A 1 411 ? -24.205 -0.960 16.086 1.00 96.81 411 PHE A N 1
ATOM 3272 C CA . PHE A 1 411 ? -24.601 -0.373 14.811 1.00 96.81 411 PHE A CA 1
ATOM 3273 C C . PHE A 1 411 ? -24.286 -1.366 13.695 1.00 96.81 411 PHE A C 1
ATOM 3275 O O . PHE A 1 411 ? -23.399 -2.207 13.836 1.00 96.81 411 PHE A O 1
ATOM 3282 N N . MET A 1 412 ? -24.999 -1.265 12.582 1.00 96.25 412 MET A N 1
ATOM 3283 C CA . MET A 1 412 ? -24.724 -2.054 11.386 1.00 96.25 412 MET A CA 1
ATOM 3284 C C . MET A 1 412 ? -24.621 -1.112 10.196 1.00 96.25 412 MET A C 1
ATOM 3286 O O . MET A 1 412 ? -25.406 -0.167 10.094 1.00 96.25 412 MET A O 1
ATOM 3290 N N . LYS A 1 413 ? -23.653 -1.363 9.312 1.00 95.00 413 LYS A N 1
ATOM 3291 C CA . LYS A 1 413 ? -23.545 -0.647 8.044 1.00 95.00 413 LYS A CA 1
ATOM 3292 C C . LYS A 1 413 ? -24.680 -1.087 7.127 1.00 95.00 413 LYS A C 1
ATOM 3294 O O . LYS A 1 413 ? -24.845 -2.282 6.868 1.00 95.00 413 LYS A O 1
ATOM 3299 N N . GLU A 1 414 ? -25.462 -0.128 6.654 1.00 88.19 414 GLU A N 1
ATOM 3300 C CA . GLU A 1 414 ? -26.474 -0.384 5.634 1.00 88.19 414 GLU A CA 1
ATOM 3301 C C . GLU A 1 414 ? -25.798 -0.753 4.311 1.00 88.19 414 GLU A C 1
ATOM 3303 O O . GLU A 1 414 ? -24.653 -0.383 4.045 1.00 88.19 414 GLU A O 1
ATOM 3308 N N . LYS A 1 415 ? -26.486 -1.547 3.494 1.00 79.94 415 LYS A N 1
ATOM 3309 C CA . LYS A 1 415 ? -26.026 -1.810 2.137 1.00 79.94 415 LYS A CA 1
ATOM 3310 C C . LYS A 1 415 ? -26.440 -0.613 1.288 1.00 79.94 415 LYS A C 1
ATOM 3312 O O . LYS A 1 415 ? -27.616 -0.263 1.292 1.00 79.94 415 LY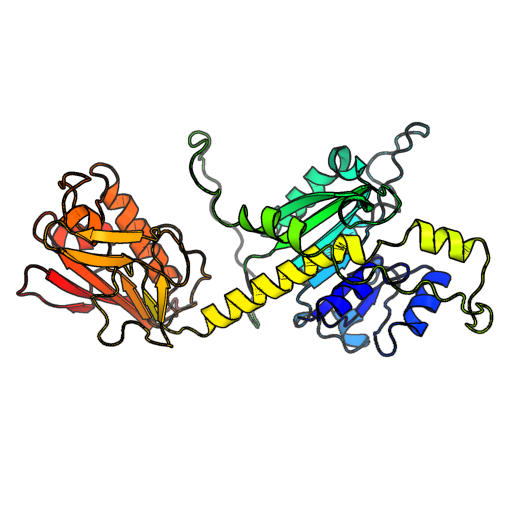S A O 1
ATOM 3317 N N . ASN A 1 416 ? -25.493 -0.006 0.579 1.00 71.19 416 ASN A N 1
ATOM 3318 C CA . ASN A 1 416 ? -25.851 0.910 -0.494 1.00 71.19 416 ASN A CA 1
ATOM 3319 C C . ASN A 1 416 ? -26.498 0.056 -1.593 1.00 71.19 416 ASN A C 1
ATOM 3321 O O . ASN A 1 416 ? -25.844 -0.820 -2.163 1.00 71.19 416 ASN A O 1
ATOM 3325 N N . ASP A 1 417 ? -27.801 0.224 -1.797 1.00 47.66 417 ASP A N 1
ATOM 3326 C CA . ASP A 1 417 ? -28.482 -0.312 -2.971 1.00 47.66 417 ASP A CA 1
ATOM 3327 C C . ASP A 1 417 ? -28.103 0.590 -4.156 1.00 47.66 417 ASP A C 1
ATOM 3329 O O . ASP A 1 417 ? -28.798 1.566 -4.437 1.00 47.66 417 ASP A O 1
ATOM 3333 N N . ASP A 1 418 ? -26.953 0.302 -4.771 1.00 43.62 418 ASP A N 1
ATOM 3334 C CA . ASP A 1 418 ? -26.577 0.832 -6.088 1.00 43.62 418 ASP A CA 1
ATOM 3335 C C . ASP A 1 418 ? -27.288 0.055 -7.209 1.00 43.62 418 ASP A C 1
ATOM 3337 O O . ASP A 1 418 ? -27.273 -1.205 -7.173 1.00 43.62 418 ASP A O 1
#

Mean predicted aligned error: 14.17 Å